Protein 6T9M (pdb70)

Solvent-accessible surface area: 14664 Å² total; per-residue (Å²): 167,131,132,66,73,106,31,43,74,134,20,91,136,24,60,140,48,124,22,25,0,0,1,0,0,68,33,73,8,99,67,14,50,1,108,32,2,52,0,0,0,9,5,31,0,76,17,64,198,93,27,60,32,103,22,50,128,53,138,20,0,74,80,1,27,73,34,54,69,110,41,105,87,3,99,0,0,0,0,0,4,3,56,32,19,78,14,2,1,81,12,0,71,55,91,105,26,28,164,52,4,0,122,13,0,42,104,9,3,108,130,34,70,0,32,0,0,0,0,1,3,7,36,1,36,33,58,76,28,68,8,60,36,62,126,103,0,69,115,15,2,17,85,0,0,52,18,0,28,111,67,16,30,123,143,63,13,0,0,0,2,2,16,0,28,161,43,10,20,100,73,6,0,35,4,79,117,0,4,101,23,2,49,41,0,0,0,12,0,13,15,15,0,20,67,59,97,36,95,73,1,90,42,0,0,2,0,2,60,89,16,138,49,7,16,117,44,82,8,0,32,28,4,0,90,29,0,42,128,30,38,3,49,28,90,46,0,0,0,0,0,0,0,1,0,2,29,2,41,114,63,23,81,23,13,27,61,0,110,147,58,29,38,100,95,106,53,46,85,58,94,54,14,119,79,0,40,3,0,30,0,24,64,133,76,78,18,16,2,2,5,1,18,32,18,0,0,0,12,0,0,2,1,1,12,96,25,26,1,3,0,0,0,0,20,0,4,25,23,1,73,72,20,62,1,0,97,7,0,9,24,0,8,93,60,2,103,48,2,14,116,76,4,35,72,129,97,36,144,57,24,36,7,54,176

Foldseek 3Di:
DVDFPDFDQFDPVDHVLQFFEEFEAEPACVQDDQVLGQEYEYPAFAQDPVRATDDDCVVRLVVVVCVCVVPVRRAYEHEYADQLGERLQVCLPDPVSLLVNLVRQQVVCVVRVHLYYEYEPPFEQDCVSPYDHDQCRAVSVLVSLVSNCVNNDDRGAYEYEDEQAPCCCVRTYQLQSCQVSHQAYEHQLFQCQAAPDDQSLLAAGEFQADDPRHDPCRYLVSSLVSSVVSHHDQQRYAREFEQWKGRHNPDIAGVVRCVVDEDCHPQWYWDADVRSFFIFIDHPRTTDIHHHDLRSLLVVLSVCNNRNHNYYYYDHCVSPSVCRVSNSNSCSNNPSVVSQVVVCVVVNRD/DPVVD

Structure (mmCIF, N/CA/C/O backbone):
data_6T9M
#
_entry.id   6T9M
#
_cell.length_a   45.894
_cell.length_b   54.899
_cell.length_c   80.311
_cell.angle_alpha   90.000
_cell.angle_beta   101.038
_cell.angle_gamma   90.000
#
_symmetry.space_group_name_H-M   'P 1 21 1'
#
loop_
_entity.id
_entity.type
_entity.pdbx_description
1 polymer Peroxiredoxin
2 polymer 'Peptide in active site'
3 non-polymer 'PENTAETHYLENE GLYCOL'
4 non-polymer DI(HYDROXYETHYL)ETHER
5 water water
#
loop_
_atom_site.group_PDB
_atom_site.id
_atom_site.type_symbol
_atom_site.label_atom_id
_atom_site.label_alt_id
_atom_site.label_comp_id
_atom_site.label_asym_id
_atom_site.label_entity_id
_atom_site.label_seq_id
_atom_site.pdbx_PDB_ins_code
_atom_site.Cartn_x
_atom_site.Cartn_y
_atom_site.Cartn_z
_atom_site.occupancy
_atom_site.B_iso_or_equiv
_atom_site.auth_seq_id
_atom_site.auth_comp_id
_atom_site.auth_asym_id
_atom_site.auth_atom_id
_atom_site.pdbx_PDB_model_num
ATOM 1 N N . ILE A 1 37 ? -13.387 16.608 -12.360 1.000 57.831 363 ILE AAA N 1
ATOM 2 C CA . ILE A 1 37 ? -13.270 15.514 -11.268 1.000 56.338 363 ILE AAA CA 1
ATOM 3 C C . ILE A 1 37 ? -14.204 14.329 -11.533 1.000 37.397 363 ILE AAA C 1
ATOM 4 O O . ILE A 1 37 ? -15.396 14.461 -11.170 1.000 41.821 363 ILE AAA O 1
ATOM 20 N N . THR A 1 38 ? -13.684 13.237 -12.089 1.000 35.099 364 THR AAA N 1
ATOM 21 C CA . THR A 1 38 ? -14.489 12.035 -12.459 1.000 39.663 364 THR AAA CA 1
ATOM 22 C C . THR A 1 38 ? -14.447 11.014 -11.319 1.000 42.152 364 THR AAA C 1
ATOM 23 O O . THR A 1 38 ? -15.406 10.237 -11.247 1.000 55.220 364 THR AAA O 1
ATOM 34 N N . ASP A 1 39 ? -13.445 11.069 -10.433 1.000 33.733 365 ASP AAA N 1
ATOM 35 C CA . ASP A 1 39 ? -13.209 10.045 -9.378 1.000 38.431 365 ASP AAA CA 1
ATOM 36 C C . ASP A 1 39 ? -13.207 10.731 -7.998 1.000 27.430 365 ASP AAA C 1
ATOM 37 O O . ASP A 1 39 ? -12.165 10.792 -7.319 1.000 32.317 365 ASP AAA O 1
ATOM 46 N N . PRO A 1 40 ? -14.344 11.273 -7.514 1.000 24.769 366 PRO AAA N 1
ATOM 47 C CA . PRO A 1 40 ? -14.439 11.870 -6.191 1.000 24.716 366 PRO AAA CA 1
ATOM 48 C C . PRO A 1 40 ? -14.071 10.882 -5.081 1.000 21.792 366 PRO AAA C 1
ATOM 49 O O . PRO A 1 40 ? -14.443 9.737 -5.129 1.000 24.048 366 PRO AAA O 1
ATOM 60 N N . TYR A 1 41 ? -13.429 11.410 -4.044 1.000 18.147 367 TYR AAA N 1
ATOM 61 C CA . TYR A 1 41 ? -13.140 10.628 -2.836 1.000 18.234 367 TYR AAA CA 1
ATOM 62 C C . TYR A 1 41 ? -14.345 10.676 -1.904 1.000 17.939 367 TYR AAA C 1
ATOM 63 O O . TYR A 1 41 ? -14.474 11.550 -1.078 1.000 21.455 367 TYR AAA O 1
ATOM 81 N N . ASN A 1 42 ? -15.277 9.752 -2.042 1.000 20.647 368 ASN AAA N 1
ATOM 82 C CA . ASN A 1 42 ? -16.551 9.770 -1.289 1.000 22.553 368 ASN AAA CA 1
ATOM 83 C C . ASN A 1 42 ? -16.296 9.111 0.054 1.000 19.237 368 ASN AAA C 1
ATOM 84 O O . ASN A 1 42 ? -15.981 7.953 0.105 1.000 23.705 368 ASN AAA O 1
ATOM 95 N N . PRO A 1 43 ? -16.532 9.796 1.176 1.000 16.386 369 PRO AAA N 1
ATOM 96 C CA . PRO A 1 43 ? -16.183 9.186 2.424 1.000 15.641 369 PRO AAA CA 1
ATOM 97 C C . PRO A 1 43 ? -17.120 8.069 2.834 1.000 15.762 369 PRO AAA C 1
ATOM 98 O O . PRO A 1 43 ? -18.312 8.144 2.659 1.000 20.860 369 PRO AAA O 1
ATOM 109 N N . ILE A 1 44 ? -16.602 6.991 3.325 1.000 13.599 370 ILE AAA N 1
ATOM 110 C CA . ILE A 1 44 ? -17.387 5.998 4.065 1.000 15.418 370 ILE AAA CA 1
ATOM 111 C C . ILE A 1 44 ? -17.828 6.569 5.381 1.000 14.407 370 ILE AAA C 1
ATOM 112 O O . ILE A 1 44 ? -17.011 7.211 6.083 1.000 13.604 370 ILE AAA O 1
ATOM 128 N N . VAL A 1 45 ? -19.080 6.343 5.758 1.000 13.396 371 VAL AAA N 1
ATOM 129 C CA . VAL A 1 45 ? -19.591 6.707 7.081 1.000 14.312 371 VAL AAA CA 1
ATOM 130 C C . VAL A 1 45 ? -19.857 5.453 7.838 1.000 15.781 371 VAL AAA C 1
ATOM 131 O O . VAL A 1 45 ? -19.421 5.304 8.952 1.000 17.886 371 VAL AAA O 1
ATOM 144 N N . GLU A 1 46 ? -20.657 4.581 7.292 1.000 20.000 372 GLU AAA N 1
ATOM 145 C CA . GLU A 1 46 ? -20.842 3.229 7.912 1.000 19.355 372 GLU AAA CA 1
ATOM 146 C C . GLU A 1 46 ? -20.560 2.229 6.817 1.000 17.847 372 GLU AAA C 1
ATOM 147 O O . GLU A 1 46 ? -21.093 2.341 5.715 1.000 20.781 372 GLU AAA O 1
ATOM 159 N N . ASN A 1 47 ? -19.725 1.269 7.118 1.000 17.099 373 ASN AAA N 1
ATOM 160 C CA . ASN A 1 47 ? -19.380 0.173 6.224 1.000 16.355 373 ASN AAA CA 1
ATOM 161 C C . ASN A 1 47 ? -20.419 -0.918 6.328 1.000 18.629 373 ASN AAA C 1
ATOM 162 O O . ASN A 1 47 ? -20.485 -1.613 7.319 1.000 17.452 373 ASN AAA O 1
ATOM 173 N N . ALA A 1 48 ? -21.170 -1.098 5.249 1.000 21.608 374 ALA AAA N 1
ATOM 174 C CA . ALA A 1 48 ? -22.244 -2.113 5.216 1.000 22.037 374 ALA AAA CA 1
ATOM 175 C C . ALA A 1 48 ? -21.682 -3.534 5.338 1.000 20.223 374 ALA AAA C 1
ATOM 176 O O . ALA A 1 48 ? -22.413 -4.471 5.682 1.000 24.429 374 ALA AAA O 1
ATOM 183 N N . ASN A 1 49 ? -20.378 -3.732 5.124 1.000 19.973 375 ASN AAA N 1
ATOM 184 C CA . ASN A 1 49 ? -19.765 -5.074 5.286 1.000 19.313 375 ASN AAA CA 1
ATOM 185 C C . ASN A 1 49 ? -19.496 -5.413 6.773 1.000 21.382 375 ASN AAA C 1
ATOM 186 O O . ASN A 1 49 ? -19.115 -6.535 7.097 1.000 25.790 375 ASN AAA O 1
ATOM 197 N N . CYS A 1 50 ? -19.489 -4.433 7.651 1.000 17.668 376 CYS AAA N 1
ATOM 198 C CA . CYS A 1 50 ? -19.267 -4.638 9.116 1.000 18.781 376 CYS AAA CA 1
ATOM 199 C C . CYS A 1 50 ? -20.050 -3.556 9.862 1.000 25.011 376 CYS AAA C 1
ATOM 200 O O . CYS A 1 50 ? -19.470 -2.672 10.452 1.000 25.329 376 CYS AAA O 1
ATOM 207 N N . PRO A 1 51 ? -21.398 -3.534 9.713 1.000 29.919 377 PRO AAA N 1
ATOM 208 C CA . PRO A 1 51 ? -22.244 -2.677 10.526 1.000 39.713 377 PRO AAA CA 1
ATOM 209 C C . PRO A 1 51 ? -22.212 -3.334 11.935 1.000 36.925 377 PRO AAA C 1
ATOM 210 O O . PRO A 1 51 ? -21.691 -4.497 12.126 1.000 53.759 377 PRO AAA O 1
ATOM 221 N N . ASP A 1 52 ? -22.439 -2.561 12.934 1.000 42.116 378 ASP AAA N 1
ATOM 222 C CA . ASP A 1 52 ? -22.332 -3.136 14.284 1.000 45.713 378 ASP AAA CA 1
ATOM 223 C C . ASP A 1 52 ? -20.883 -3.123 14.757 1.000 32.601 378 ASP AAA C 1
ATOM 224 O O . ASP A 1 52 ? -20.764 -3.252 15.957 1.000 28.822 378 ASP AAA O 1
ATOM 233 N N . ILE A 1 53 ? -19.812 -2.931 13.952 1.000 24.569 379 ILE AAA N 1
ATOM 234 C CA . ILE A 1 53 ? -18.522 -2.597 14.586 1.000 23.632 379 ILE AAA CA 1
ATOM 235 C C . ILE A 1 53 ? -18.853 -1.159 14.944 1.000 28.161 379 ILE AAA C 1
ATOM 236 O O . ILE A 1 53 ? -19.515 -0.455 14.217 1.000 34.809 379 ILE AAA O 1
ATOM 252 N N . ASN A 1 54 ? -18.391 -0.743 16.018 1.000 29.788 380 ASN AAA N 1
ATOM 253 C CA . ASN A 1 54 ? -18.661 0.711 16.325 1.000 21.429 380 ASN AAA CA 1
ATOM 254 C C . ASN A 1 54 ? -17.268 1.169 16.626 1.000 17.539 380 ASN AAA C 1
ATOM 255 O O . ASN A 1 54 ? -16.898 1.152 17.739 1.000 20.784 380 ASN AAA O 1
ATOM 266 N N . PRO A 1 55 ? -16.425 1.502 15.655 1.000 12.375 381 PRO AAA N 1
ATOM 267 C CA . PRO A 1 55 ? -15.009 1.759 15.942 1.000 10.780 381 PRO AAA CA 1
ATOM 268 C C . PRO A 1 55 ? -14.841 2.861 16.954 1.000 9.762 381 PRO AAA C 1
ATOM 269 O O . PRO A 1 55 ? -15.585 3.816 17.005 1.000 12.375 381 PRO AAA O 1
ATOM 280 N N . ILE A 1 56 ? -13.816 2.716 17.764 1.000 9.022 382 ILE AAA N 1
ATOM 281 C CA . ILE A 1 56 ? -13.542 3.647 18.879 1.000 9.183 382 ILE AAA CA 1
ATOM 282 C C . ILE A 1 56 ? -12.422 4.623 18.577 1.000 8.414 382 ILE AAA C 1
ATOM 283 O O . ILE A 1 56 ? -11.612 4.414 17.661 1.000 9.159 382 ILE AAA O 1
ATOM 299 N N . VAL A 1 57 ? -12.383 5.659 19.374 1.000 8.148 383 VAL AAA N 1
ATOM 300 C CA . VAL A 1 57 ? -11.386 6.718 19.343 1.000 7.701 383 VAL AAA CA 1
ATOM 301 C C . VAL A 1 57 ? -10.696 6.760 20.692 1.000 7.722 383 VAL AAA C 1
ATOM 302 O O . VAL A 1 57 ? -11.426 6.989 21.702 1.000 9.083 383 VAL AAA O 1
ATOM 315 N N . ALA A 1 58 ? -9.392 6.657 20.765 1.000 7.654 384 ALA AAA N 1
ATOM 316 C CA . ALA A 1 58 ? -8.670 6.679 22.047 1.000 7.656 384 ALA AAA CA 1
ATOM 317 C C . ALA A 1 58 ? -7.485 7.615 21.958 1.000 7.788 384 ALA AAA C 1
ATOM 318 O O . ALA A 1 58 ? -6.962 7.894 20.878 1.000 8.243 384 ALA AAA O 1
ATOM 325 N N . GLU A 1 59 ? -7.008 8.039 23.128 1.000 8.722 385 GLU AAA N 1
ATOM 326 C CA . GLU A 1 59 ? -5.689 8.710 23.214 1.000 8.383 385 GLU AAA CA 1
ATOM 327 C C . GLU A 1 59 ? -4.894 8.073 24.317 1.000 7.382 385 GLU AAA C 1
ATOM 328 O O . GLU A 1 59 ? -5.449 7.851 25.419 1.000 8.483 385 GLU AAA O 1
ATOM 340 N N . TYR A 1 60 ? -3.631 7.859 24.096 1.000 7.254 386 TYR AAA N 1
ATOM 341 C CA . TYR A 1 60 ? -2.648 7.711 25.192 1.000 7.432 386 TYR AAA CA 1
ATOM 342 C C . TYR A 1 60 ? -2.410 9.081 25.780 1.000 8.325 386 TYR AAA C 1
ATOM 343 O O . TYR A 1 60 ? -2.257 10.049 25.035 1.000 8.722 386 TYR AAA O 1
ATOM 361 N N . VAL A 1 61 ? -2.314 9.142 27.108 1.000 7.877 387 VAL AAA N 1
ATOM 362 C CA . VAL A 1 61 ? -2.149 10.413 27.836 1.000 8.569 387 VAL AAA CA 1
ATOM 363 C C . VAL A 1 61 ? -0.934 10.253 28.726 1.000 8.543 387 VAL AAA C 1
ATOM 364 O O . VAL A 1 61 ? -1.017 9.609 29.784 1.000 9.254 387 VAL AAA O 1
ATOM 377 N N . LEU A 1 62 ? 0.154 10.873 28.332 1.000 9.522 388 LEU AAA N 1
ATOM 378 C CA . LEU A 1 62 ? 1.438 10.910 29.049 1.000 11.001 388 LEU AAA CA 1
ATOM 379 C C . LEU A 1 62 ? 1.575 12.279 29.717 1.000 12.054 388 LEU AAA C 1
ATOM 380 O O . LEU A 1 62 ? 1.584 13.296 29.015 1.000 15.097 388 LEU AAA O 1
ATOM 396 N N . GLY A 1 63 ? 1.589 12.332 31.020 1.000 11.604 389 GLY AAA N 1
ATOM 397 C CA . GLY A 1 63 ? 1.740 13.593 31.744 1.000 12.265 389 GLY AAA CA 1
ATOM 398 C C . GLY A 1 63 ? 0.429 14.254 32.052 1.000 11.722 389 GLY AAA C 1
ATOM 399 O O . GLY A 1 63 ? -0.662 13.627 32.128 1.000 11.930 389 GLY AAA O 1
ATOM 403 N N . ASN A 1 64 ? 0.471 15.555 32.301 1.000 11.417 390 ASN AAA N 1
ATOM 404 C CA . ASN A 1 64 ? -0.638 16.274 32.892 1.000 10.796 390 ASN AAA CA 1
ATOM 405 C C . ASN A 1 64 ? -1.821 16.262 31.939 1.000 10.296 390 ASN AAA C 1
ATOM 406 O O . ASN A 1 64 ? -1.697 16.748 30.802 1.000 11.833 390 ASN AAA O 1
ATOM 417 N N . PRO A 1 65 ? -2.994 15.724 32.322 1.000 9.506 391 PRO AAA N 1
ATOM 418 C CA . PRO A 1 65 ? -4.103 15.520 31.415 1.000 9.764 391 PRO AAA CA 1
ATOM 419 C C . PRO A 1 65 ? -5.088 16.697 31.321 1.000 10.954 391 PRO AAA C 1
ATOM 420 O O . PRO A 1 65 ? -6.198 16.554 30.838 1.000 11.467 391 PRO AAA O 1
ATOM 431 N N . THR A 1 66 ? -4.644 17.886 31.732 1.000 11.546 392 THR AAA N 1
ATOM 432 C CA . THR A 1 66 ? -5.520 19.086 31.825 1.000 13.857 392 THR AAA CA 1
ATOM 433 C C . THR A 1 66 ? -6.322 19.348 30.544 1.000 13.191 392 THR AAA C 1
ATOM 434 O O . THR A 1 66 ? -7.497 19.729 30.663 1.000 15.794 392 THR AAA O 1
ATOM 445 N N . ASN A 1 67 ? -5.732 19.122 29.387 1.000 11.362 393 ASN AAA N 1
ATOM 446 C CA . ASN A 1 67 ? -6.419 19.492 28.150 1.000 13.044 393 ASN AAA CA 1
ATOM 447 C C . ASN A 1 67 ? -7.198 18.337 27.527 1.000 11.133 393 ASN AAA C 1
ATOM 448 O O . ASN A 1 67 ? -7.785 18.537 26.460 1.000 13.038 393 ASN AAA O 1
ATOM 459 N N . VAL A 1 68 ? -7.227 17.161 28.115 1.000 10.164 394 VAL AAA N 1
ATOM 460 C CA . VAL A 1 68 ? -7.956 16.042 27.487 1.000 9.901 394 VAL AAA CA 1
ATOM 461 C C . VAL A 1 68 ? -9.413 16.398 27.408 1.000 10.538 394 VAL AAA C 1
ATOM 462 O O . VAL A 1 68 ? -10.024 16.843 28.380 1.000 12.738 394 VAL AAA O 1
ATOM 475 N N . ASP A 1 69 ? -10.054 16.119 26.262 1.000 10.933 395 ASP AAA N 1
ATOM 476 C CA . ASP A 1 69 ? -11.495 16.397 26.007 1.000 11.641 395 ASP AAA CA 1
ATOM 477 C C . ASP A 1 69 ? -12.203 15.052 25.889 1.000 10.783 395 ASP AAA C 1
ATOM 478 O O . ASP A 1 69 ? -12.196 14.421 24.817 1.000 11.472 395 ASP AAA O 1
ATOM 487 N N . ALA A 1 70 ? -12.860 14.641 26.942 1.000 11.393 396 ALA AAA N 1
ATOM 488 C CA . ALA A 1 70 ? -13.572 13.362 26.971 1.000 12.030 396 ALA AAA CA 1
ATOM 489 C C . ALA A 1 70 ? -14.650 13.282 25.907 1.000 10.514 396 ALA AAA C 1
ATOM 490 O O . ALA A 1 70 ? -14.995 12.188 25.490 1.000 11.657 396 ALA AAA O 1
ATOM 4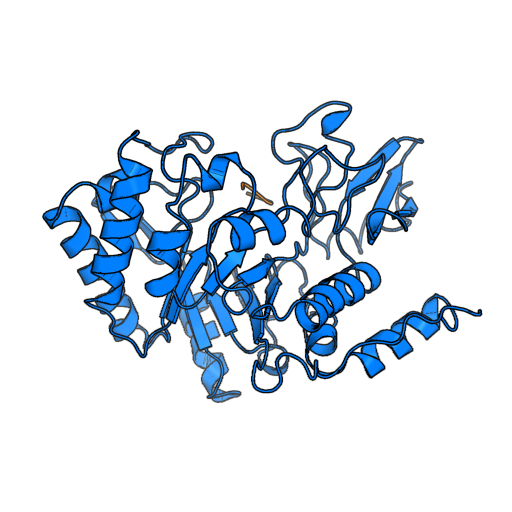97 N N . GLN A 1 71 ? -15.218 14.416 25.503 1.000 10.728 397 GLN AAA N 1
ATOM 498 C CA . GLN A 1 71 ? -16.296 14.379 24.536 1.000 11.557 397 GLN AAA CA 1
ATOM 499 C C . GLN A 1 71 ? -15.818 13.806 23.209 1.000 10.988 397 GLN AAA C 1
ATOM 500 O O . GLN A 1 71 ? -16.645 13.267 22.463 1.000 13.267 397 GLN AAA O 1
ATOM 514 N N . LEU A 1 72 ? -14.547 13.910 22.905 1.000 10.028 398 LEU AAA N 1
ATOM 515 C CA . LEU A 1 72 ? -14.009 13.392 21.651 1.000 9.777 398 LEU AAA CA 1
ATOM 516 C C . LEU A 1 72 ? -13.772 11.910 21.666 1.000 9.304 398 LEU AAA C 1
ATOM 517 O O . LEU A 1 72 ? -13.538 11.314 20.581 1.000 11.091 398 LEU AAA O 1
ATOM 533 N N . LEU A 1 73 ? -13.712 11.274 22.822 1.000 9.525 399 LEU AAA N 1
ATOM 534 C CA . LEU A 1 73 ? -13.036 9.985 23.012 1.000 8.848 399 LEU AAA CA 1
ATOM 535 C C . LEU A 1 73 ? -13.970 8.908 23.542 1.000 8.819 399 LEU AAA C 1
ATOM 536 O O . LEU A 1 73 ? -14.862 9.179 24.371 1.000 10.314 399 LEU AAA O 1
ATOM 552 N N . ASP A 1 74 ? -13.676 7.672 23.207 1.000 8.246 400 ASP AAA N 1
ATOM 553 C CA . ASP A 1 74 ? -14.251 6.502 23.848 1.000 8.701 400 ASP AAA CA 1
ATOM 554 C C . ASP A 1 74 ? -13.403 5.945 24.954 1.000 8.633 400 ASP AAA C 1
ATOM 555 O O . ASP A 1 74 ? -13.900 5.250 25.859 1.000 9.520 400 ASP AAA O 1
ATOM 564 N N . ALA A 1 75 ? -12.086 6.166 24.901 1.000 8.669 401 ALA AAA N 1
ATOM 565 C CA . ALA A 1 75 ? -11.132 5.639 25.878 1.000 8.088 401 ALA AAA CA 1
ATOM 566 C C . ALA A 1 75 ? -9.984 6.561 26.033 1.000 8.262 401 ALA AAA C 1
ATOM 567 O O . ALA A 1 75 ? -9.537 7.207 25.063 1.000 8.959 401 ALA AAA O 1
ATOM 574 N N . VAL A 1 76 ? -9.439 6.594 27.236 1.000 8.262 402 VAL AAA N 1
ATOM 575 C CA . VAL A 1 76 ? -8.157 7.268 27.528 1.000 8.175 402 VAL AAA CA 1
ATOM 576 C C . VAL A 1 76 ? -7.260 6.237 28.158 1.000 7.675 402 VAL AAA C 1
ATOM 577 O O . VAL A 1 76 ? -7.717 5.431 28.998 1.000 8.717 402 VAL AAA O 1
ATOM 590 N N . ILE A 1 77 ? -5.993 6.254 27.773 1.000 7.719 403 ILE AAA N 1
ATOM 591 C CA . ILE A 1 77 ? -4.997 5.296 28.258 1.000 7.398 403 ILE AAA CA 1
ATOM 592 C C . ILE A 1 77 ? -3.916 6.052 28.973 1.000 7.683 403 ILE AAA C 1
ATOM 593 O O . ILE A 1 77 ? -3.099 6.746 28.359 1.000 8.833 403 ILE AAA O 1
ATOM 609 N N . PHE A 1 78 ? -3.890 5.975 30.309 1.000 8.522 404 PHE AAA N 1
ATOM 610 C CA . PHE A 1 78 ? -2.871 6.605 31.113 1.000 7.885 404 PHE AAA CA 1
ATOM 611 C C . PHE A 1 78 ? -1.539 5.937 30.833 1.000 8.135 404 PHE AAA C 1
ATOM 612 O O . PHE A 1 78 ? -1.408 4.713 30.952 1.000 9.722 404 PHE AAA O 1
ATOM 629 N N . ALA A 1 79 ? -0.517 6.711 30.557 1.000 8.701 405 ALA AAA N 1
ATOM 630 C CA . ALA A 1 79 ? 0.842 6.256 30.276 1.000 9.701 405 ALA AAA CA 1
ATOM 631 C C . ALA A 1 79 ? 1.761 6.885 31.282 1.000 10.488 405 ALA AAA C 1
ATOM 632 O O . ALA A 1 79 ? 1.847 8.131 31.285 1.000 11.336 405 ALA AAA O 1
ATOM 639 N N . PHE A 1 80 ? 2.456 6.114 32.119 1.000 11.288 406 PHE AAA N 1
ATOM 640 C CA . PHE A 1 80 ? 2.537 4.684 32.279 1.000 10.828 406 PHE AAA CA 1
ATOM 641 C C . PHE A 1 80 ? 2.649 4.289 33.721 1.000 11.433 406 PHE AAA C 1
ATOM 642 O O . PHE A 1 80 ? 3.316 5.006 34.494 1.000 14.181 406 PHE AAA O 1
ATOM 659 N N . ALA A 1 81 ? 2.083 3.177 34.090 1.000 10.472 407 ALA AAA N 1
ATOM 660 C CA . ALA A 1 81 ? 2.565 2.431 35.262 1.000 10.238 407 ALA AAA CA 1
ATOM 661 C C . ALA A 1 81 ? 3.850 1.756 34.912 1.000 10.557 407 ALA AAA C 1
ATOM 662 O O . ALA A 1 81 ? 4.039 1.239 33.804 1.000 11.851 407 ALA AAA O 1
ATOM 669 N N . GLU A 1 82 ? 4.795 1.761 35.864 1.000 11.312 408 GLU AAA N 1
ATOM 670 C CA . GLU A 1 82 ? 6.116 1.147 35.712 1.000 11.883 408 GLU AAA CA 1
ATOM 671 C C . GLU A 1 82 ? 6.179 -0.112 36.546 1.000 11.925 408 GLU AAA C 1
ATOM 672 O O . GLU A 1 82 ? 5.416 -0.282 37.484 1.000 12.070 408 GLU AAA O 1
ATOM 684 N N . ILE A 1 83 ? 7.182 -0.923 36.255 1.000 12.054 409 ILE AAA N 1
ATOM 685 C CA . ILE A 1 83 ? 7.530 -2.098 37.091 1.000 12.520 409 ILE AAA CA 1
ATOM 686 C C . ILE A 1 83 ? 8.833 -1.737 37.774 1.000 13.378 409 ILE AAA C 1
ATOM 687 O O . ILE A 1 83 ? 9.829 -1.503 37.095 1.000 14.468 409 ILE AAA O 1
ATOM 703 N N . ASP A 1 84 ? 8.817 -1.651 39.084 1.000 14.412 410 ASP AAA N 1
ATOM 704 C CA . ASP A 1 84 ? 10.018 -1.240 39.849 1.000 17.176 410 ASP AAA CA 1
ATOM 705 C C . ASP A 1 84 ? 11.003 -2.394 39.929 1.000 19.026 410 ASP AAA C 1
ATOM 706 O O . ASP A 1 84 ? 10.766 -3.487 39.447 1.000 17.239 410 ASP AAA O 1
ATOM 715 N N . GLN A 1 85 ? 12.165 -2.136 40.550 1.000 21.863 411 GLN AAA N 1
ATOM 716 C CA . GLN A 1 85 ? 13.305 -3.080 40.551 1.000 23.471 411 GLN AAA CA 1
ATOM 717 C C . GLN A 1 85 ? 12.955 -4.347 41.339 1.000 21.971 411 GLN AAA C 1
ATOM 718 O O . GLN A 1 85 ? 13.647 -5.335 41.179 1.000 28.427 411 GLN AAA O 1
ATOM 732 N N . SER A 1 86 ? 11.929 -4.330 42.184 1.000 21.305 412 SER AAA N 1
ATOM 733 C CA . SER A 1 86 ? 11.420 -5.479 42.973 1.000 24.334 412 SER AAA CA 1
ATOM 734 C C . SER A 1 86 ? 10.249 -6.161 42.274 1.000 20.903 412 SER AAA C 1
ATOM 735 O O . SER A 1 86 ? 9.680 -7.065 42.803 1.000 23.555 412 SER AAA O 1
ATOM 743 N N . GLY A 1 87 ? 9.877 -5.737 41.067 1.000 18.729 413 GLY AAA N 1
ATOM 744 C CA . GLY A 1 87 ? 8.776 -6.387 40.326 1.000 18.005 413 GLY AAA CA 1
ATOM 745 C C . GLY A 1 87 ? 7.406 -5.808 40.646 1.000 14.981 413 GLY AAA C 1
ATOM 746 O O . GLY A 1 87 ? 6.417 -6.370 40.262 1.000 15.841 413 GLY AAA O 1
ATOM 750 N N . ASN A 1 88 ? 7.355 -4.720 41.384 1.000 16.273 414 ASN AAA N 1
ATOM 751 C CA . ASN A 1 88 ? 6.091 -4.131 41.821 1.000 14.715 414 ASN AAA CA 1
ATOM 752 C C . ASN A 1 88 ? 5.639 -2.970 40.899 1.000 13.331 414 ASN AAA C 1
ATOM 753 O O . ASN A 1 88 ? 6.465 -2.082 40.580 1.000 15.615 414 ASN AAA O 1
ATOM 764 N N . LEU A 1 89 ? 4.346 -2.854 40.672 1.000 13.867 415 LEU AAA N 1
ATOM 765 C CA . LEU A 1 89 ? 3.840 -1.729 39.854 1.000 12.825 415 LEU AAA CA 1
ATOM 766 C C . LEU A 1 89 ? 3.990 -0.430 40.628 1.000 14.623 415 LEU AAA C 1
ATOM 767 O O . LEU A 1 89 ? 3.849 -0.366 41.878 1.000 17.921 415 LEU AAA O 1
ATOM 783 N N . PHE A 1 90 ? 4.207 0.652 39.915 1.000 12.938 416 PHE AAA N 1
ATOM 784 C CA . PHE A 1 90 ? 4.422 1.997 40.437 1.000 14.833 416 PHE AAA CA 1
ATOM 785 C C . PHE A 1 90 ? 3.739 2.971 39.489 1.000 12.941 416 PHE AAA C 1
ATOM 786 O O . PHE A 1 90 ? 3.997 2.900 38.295 1.000 13.899 416 PHE AAA O 1
ATOM 803 N N . ILE A 1 91 ? 2.999 3.898 40.042 1.000 13.181 417 ILE AAA N 1
ATOM 804 C CA . ILE A 1 91 ? 2.355 4.991 39.301 1.000 13.488 417 ILE AAA CA 1
ATOM 805 C C . ILE A 1 91 ? 3.010 6.292 39.683 1.000 14.733 417 ILE AAA C 1
ATOM 806 O O . ILE A 1 91 ? 2.753 6.801 40.765 1.000 15.176 417 ILE AAA O 1
ATOM 822 N N . PRO A 1 92 ? 3.775 6.934 38.781 1.000 17.270 418 PRO AAA N 1
ATOM 823 C CA . PRO A 1 92 ? 4.486 8.181 39.189 1.000 19.529 418 PRO AAA CA 1
ATOM 824 C C . PRO A 1 92 ? 3.796 9.392 39.939 1.000 21.329 418 PRO AAA C 1
ATOM 825 O O . PRO A 1 92 ? 4.128 10.028 41.036 1.000 28.098 418 PRO AAA O 1
ATOM 836 N N . TYR A 1 93 ? 2.824 9.806 39.211 1.000 16.463 419 TYR AAA N 1
ATOM 837 C CA . TYR A 1 93 ? 1.909 10.985 39.447 1.000 14.281 419 TYR AAA CA 1
ATOM 838 C C . TYR A 1 93 ? 0.465 10.469 39.478 1.000 13.323 419 TYR AAA C 1
ATOM 839 O O . TYR A 1 93 ? -0.337 10.705 38.540 1.000 13.944 419 TYR AAA O 1
ATOM 857 N N . PRO A 1 94 ? 0.047 9.796 40.548 1.000 11.886 420 PRO AAA N 1
ATOM 858 C CA . PRO A 1 94 ? -1.292 9.239 40.604 1.000 11.954 420 P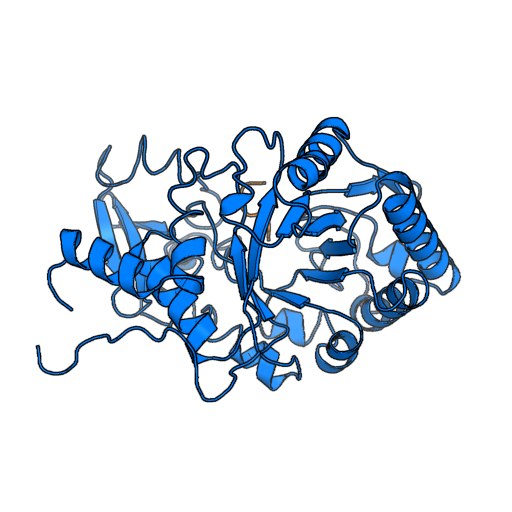RO AAA CA 1
ATOM 859 C C . PRO A 1 94 ? -2.416 10.256 40.417 1.000 10.514 420 PRO AAA C 1
ATOM 860 O O . PRO A 1 94 ? -3.484 9.905 39.976 1.000 10.420 420 PRO AAA O 1
ATOM 871 N N . ARG A 1 95 ? -2.192 11.537 40.811 1.000 10.014 421 ARG AAA N 1
ATOM 872 C CA . ARG A 1 95 ? -3.274 12.510 40.638 1.000 9.754 421 ARG AAA CA 1
ATOM 873 C C . ARG A 1 95 ? -3.661 12.628 39.162 1.000 8.593 421 ARG AAA C 1
ATOM 874 O O . ARG A 1 95 ? -4.806 12.935 38.852 1.000 9.385 421 ARG AAA O 1
ATOM 895 N N . PHE A 1 96 ? -2.700 12.412 38.233 1.000 9.133 422 PHE AAA N 1
ATOM 896 C CA . PHE A 1 96 ? -3.029 12.502 36.802 1.000 9.409 422 PHE AAA CA 1
ATOM 897 C C . PHE A 1 96 ? -3.969 11.346 36.384 1.000 8.335 422 PHE AAA C 1
ATOM 898 O O . PHE A 1 96 ? -4.901 11.560 35.625 1.000 9.341 422 PHE AAA O 1
ATOM 915 N N . LEU A 1 97 ? -3.715 10.154 36.931 1.000 8.725 423 LEU AAA N 1
ATOM 916 C CA . LEU A 1 97 ? -4.636 9.022 36.706 1.000 8.277 423 LEU AAA CA 1
ATOM 917 C C . LEU A 1 97 ? -6.003 9.348 37.286 1.000 8.659 423 LEU AAA C 1
ATOM 918 O O . LEU A 1 97 ? -7.027 9.142 36.672 1.000 8.498 423 LEU AAA O 1
ATOM 934 N N . ASN A 1 98 ? -6.020 9.878 38.529 1.000 8.919 424 ASN AAA N 1
ATOM 935 C CA . ASN A 1 98 ? -7.283 10.228 39.163 1.000 8.754 424 ASN AAA CA 1
ATOM 936 C C . ASN A 1 98 ? -8.040 11.289 38.353 1.000 7.911 424 ASN AAA C 1
ATOM 937 O O . ASN A 1 98 ? -9.264 11.259 38.264 1.000 8.314 424 ASN AAA O 1
ATOM 948 N N . GLN A 1 99 ? -7.305 12.263 37.791 1.000 8.440 425 GLN AAA N 1
ATOM 949 C CA . GLN A 1 99 ? -7.942 13.251 36.934 1.000 8.630 425 GLN AAA CA 1
ATOM 950 C C . GLN A 1 99 ? -8.580 12.638 35.688 1.000 8.296 425 GLN AAA C 1
ATOM 951 O O . GLN A 1 99 ? -9.658 13.026 35.295 1.000 9.967 425 GLN AAA O 1
ATOM 965 N N . LEU A 1 100 ? -7.901 11.661 35.074 1.000 8.446 426 LEU AAA N 1
ATOM 966 C CA . LEU A 1 100 ? -8.535 10.962 33.941 1.000 8.490 426 LEU AAA CA 1
ATOM 967 C C . LEU A 1 100 ? -9.769 10.199 34.354 1.000 8.669 426 LEU AAA C 1
ATOM 968 O O . LEU A 1 100 ? -10.785 10.250 33.675 1.000 8.951 426 LEU AAA O 1
ATOM 984 N N . LEU A 1 101 ? -9.721 9.521 35.513 1.000 8.614 427 LEU AAA N 1
ATOM 985 C CA . LEU A 1 101 ? -10.891 8.813 36.025 1.000 8.433 427 LEU AAA CA 1
ATOM 986 C C . LEU A 1 101 ? -12.060 9.760 36.215 1.000 8.517 427 LEU AAA C 1
ATOM 987 O O . LEU A 1 101 ? -13.215 9.410 35.955 1.000 8.933 427 LEU AAA O 1
ATOM 1003 N N . ALA A 1 102 ? -11.756 10.974 36.722 1.000 8.588 428 ALA AAA N 1
ATOM 1004 C CA . ALA A 1 102 ? -12.838 11.915 36.991 1.000 8.459 428 ALA AAA CA 1
ATOM 1005 C C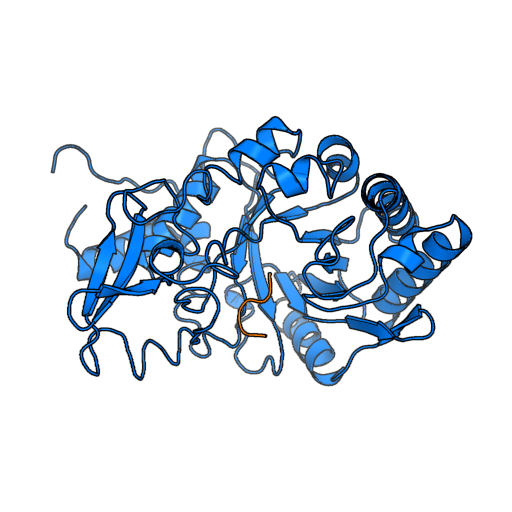 . ALA A 1 102 ? -13.538 12.434 35.740 1.000 8.698 428 ALA AAA C 1
ATOM 1006 O O . ALA A 1 102 ? -14.637 12.959 35.809 1.000 9.120 428 ALA AAA O 1
ATOM 1013 N N . LEU A 1 103 ? -12.906 12.207 34.561 1.000 8.356 429 LEU AAA N 1
ATOM 1014 C CA . LEU A 1 103 ? -13.626 12.492 33.306 1.000 8.791 429 LEU AAA CA 1
ATOM 1015 C C . LEU A 1 103 ? -14.866 11.609 33.151 1.000 8.917 429 LEU AAA C 1
ATOM 1016 O O . LEU A 1 103 ? -15.801 12.016 32.422 1.000 10.485 429 LEU AAA O 1
ATOM 1032 N N . LYS A 1 104 ? -14.931 10.498 33.861 1.000 8.888 430 LYS AAA N 1
ATOM 1033 C CA . LYS A 1 104 ? -16.152 9.670 33.852 1.000 9.964 430 LYS AAA CA 1
ATOM 1034 C C . LYS A 1 104 ? -17.313 10.363 34.536 1.000 10.904 430 LYS AAA C 1
ATOM 1035 O O . LYS A 1 104 ? -18.424 9.925 34.405 1.000 13.457 430 LYS AAA O 1
ATOM 1054 N N . GLY A 1 105 ? -17.078 11.437 35.265 1.000 10.462 431 GLY AAA N 1
ATOM 1055 C CA . GLY A 1 105 ? -18.167 12.254 35.812 1.000 11.791 431 GLY AAA CA 1
ATOM 1056 C C . GLY A 1 105 ? -18.947 12.955 34.738 1.000 13.173 431 GLY AAA C 1
ATOM 1057 O O . GLY A 1 105 ? -20.138 13.123 34.882 1.000 17.070 431 GLY AAA O 1
ATOM 1061 N N . GLU A 1 106 ? -18.276 13.458 33.734 1.000 14.075 432 GLU AAA N 1
ATOM 1062 C CA . GLU A 1 106 ? -18.891 14.117 32.551 1.000 15.594 432 GLU AAA CA 1
ATOM 1063 C C . GLU A 1 106 ? -19.386 13.086 31.555 1.000 14.473 432 GLU AAA C 1
ATOM 1064 O O . GLU A 1 106 ? -20.430 13.278 30.977 1.000 19.089 432 GLU AAA O 1
ATOM 1076 N N . LYS A 1 107 ? -18.675 11.982 31.407 1.000 12.241 433 LYS AAA N 1
ATOM 1077 C CA . LYS A 1 107 ? -18.961 10.972 30.369 1.000 11.662 433 LYS AAA CA 1
ATOM 1078 C C . LYS A 1 107 ? -18.800 9.602 31.001 1.000 11.217 433 LYS AAA C 1
ATOM 1079 O O . LYS A 1 107 ? -17.727 8.983 30.906 1.000 10.393 433 LYS AAA O 1
ATOM 1098 N N . PRO A 1 108 ? -19.870 9.074 31.623 1.000 11.446 434 PRO AAA N 1
ATOM 1099 C CA . PRO A 1 108 ? -19.742 7.808 32.358 1.000 12.012 434 PRO AAA CA 1
ATOM 1100 C C . PRO A 1 108 ? -19.376 6.593 31.488 1.000 11.601 434 PRO AAA C 1
ATOM 1101 O O . PRO A 1 108 ? -18.843 5.671 32.027 1.000 13.612 434 PRO AAA O 1
ATOM 1112 N N . SER A 1 109 ? -19.627 6.701 30.203 1.000 11.633 435 SER AAA N 1
ATOM 1113 C CA . SER A 1 109 ? -19.285 5.620 29.264 1.000 11.496 435 SER AAA CA 1
ATOM 1114 C C . SER A 1 109 ? -17.804 5.582 28.922 1.000 10.988 435 SER AAA C 1
ATOM 1115 O O . SER A 1 109 ? -17.365 4.624 28.292 1.000 11.438 435 SER AAA O 1
ATOM 1123 N N . LEU A 1 110 ? -17.039 6.644 29.260 1.000 9.822 436 LEU AAA N 1
ATOM 1124 C CA . LEU A 1 110 ? -15.613 6.677 28.907 1.000 8.775 436 LEU AAA CA 1
ATOM 1125 C C . LEU A 1 110 ? -14.890 5.532 29.580 1.000 9.059 436 LEU AAA C 1
ATOM 1126 O O . LEU A 1 110 ? -15.089 5.312 30.782 1.000 10.688 436 LEU AAA O 1
ATOM 1142 N N . LYS A 1 111 ? -14.040 4.841 28.864 1.000 8.535 437 LYS AAA N 1
ATOM 1143 C CA . LYS A 1 111 ? -13.193 3.818 29.437 1.000 8.917 437 LYS AAA CA 1
ATOM 1144 C C . LYS A 1 111 ? -11.851 4.381 29.836 1.000 8.609 437 LYS AAA C 1
ATOM 1145 O O . LYS A 1 111 ? -11.199 5.069 29.015 1.000 10.301 437 LYS AAA O 1
ATOM 1164 N N . VAL A 1 112 ? -11.388 4.135 31.055 1.000 7.840 438 VAL AAA N 1
ATOM 1165 C CA . VAL A 1 112 ? -10.098 4.603 31.549 1.000 7.801 438 VAL AAA CA 1
ATOM 1166 C C . VAL A 1 112 ? -9.217 3.413 31.787 1.000 7.506 438 VAL AAA C 1
ATOM 1167 O O . VAL A 1 112 ? -9.530 2.553 32.632 1.000 8.451 438 VAL AAA O 1
ATOM 1180 N N . ILE A 1 113 ? -8.145 3.345 31.049 1.000 7.430 439 ILE AAA N 1
ATOM 1181 C CA . ILE A 1 113 ? -7.190 2.237 31.002 1.000 7.509 439 ILE AAA CA 1
ATOM 1182 C C . ILE A 1 113 ? -5.841 2.675 31.499 1.000 7.454 439 ILE AAA C 1
ATOM 1183 O O . ILE A 1 113 ? -5.473 3.848 31.268 1.000 8.583 439 ILE AAA O 1
ATOM 1199 N N . VAL A 1 114 ? -5.093 1.820 32.202 1.000 8.040 440 VAL AAA N 1
ATOM 1200 C CA . VAL A 1 114 ? -3.691 2.103 32.531 1.000 7.733 440 VAL AAA CA 1
ATOM 1201 C C . VAL A 1 114 ? -2.794 1.265 31.646 1.000 7.654 440 VAL AAA C 1
ATOM 1202 O O . VAL A 1 114 ? -2.947 0.039 31.603 1.000 8.212 440 VAL AAA O 1
ATOM 1215 N N . ALA A 1 115 ? -1.859 1.908 30.955 1.000 7.767 441 ALA AAA N 1
ATOM 1216 C CA . ALA A 1 115 ? -0.781 1.228 30.251 1.000 7.417 441 ALA AAA CA 1
ATOM 1217 C C . ALA A 1 115 ? 0.371 0.963 31.193 1.000 7.969 441 ALA AAA C 1
ATOM 1218 O O . ALA A 1 115 ? 0.821 1.879 31.890 1.000 9.383 441 ALA AAA O 1
ATOM 1225 N N . ILE A 1 116 ? 0.878 -0.241 31.136 1.000 8.140 442 ILE AAA N 1
ATOM 1226 C CA . ILE A 1 116 ? 2.054 -0.694 31.892 1.000 8.272 442 ILE AAA CA 1
ATOM 1227 C C . ILE A 1 116 ? 3.212 -0.851 30.922 1.000 8.901 442 ILE AAA C 1
ATOM 1228 O O . ILE A 1 116 ? 3.081 -1.576 29.938 1.000 9.654 442 ILE AAA O 1
ATOM 1244 N N . GLY A 1 117 ? 4.310 -0.146 31.173 1.000 10.420 443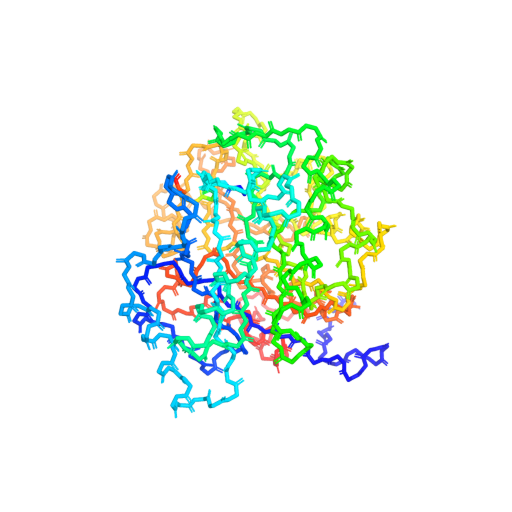 GLY AAA N 1
ATOM 1245 C CA . GLY A 1 117 ? 5.504 -0.329 30.371 1.000 11.420 443 GLY AAA CA 1
ATOM 1246 C C . GLY A 1 117 ? 5.932 0.956 29.685 1.000 11.180 443 GLY AAA C 1
ATOM 1247 O O . GLY A 1 117 ? 6.121 1.960 30.368 1.000 12.236 443 GLY AAA O 1
ATOM 1251 N N . GLY A 1 118 ? 6.116 0.861 28.378 1.000 11.201 444 GLY AAA N 1
ATOM 1252 C CA . GLY A 1 118 ? 6.629 1.954 27.570 1.000 12.180 444 GLY AAA CA 1
ATOM 1253 C C . GLY A 1 118 ? 8.058 1.665 27.086 1.000 11.749 444 GLY AAA C 1
ATOM 1254 O O . GLY A 1 118 ? 8.715 0.749 27.584 1.000 11.838 444 GLY AAA O 1
ATOM 1258 N N . TRP A 1 119 ? 8.547 2.459 26.189 1.000 11.854 445 TRP AAA N 1
ATOM 1259 C CA . TRP A 1 119 ? 9.914 2.332 25.702 1.000 12.265 445 TRP AAA CA 1
ATOM 1260 C C . TRP A 1 119 ? 10.886 2.496 26.870 1.000 12.517 445 TRP AAA C 1
ATOM 1261 O O . TRP A 1 119 ? 10.799 3.485 27.603 1.000 14.418 445 TRP AAA O 1
ATOM 1282 N N . GLY A 1 120 ? 11.770 1.525 26.981 1.000 12.230 446 GLY AAA N 1
ATOM 1283 C CA . GLY A 1 120 ? 12.802 1.533 28.044 1.000 12.830 446 GLY AAA CA 1
ATOM 1284 C C . GLY A 1 120 ? 12.368 0.920 29.348 1.000 13.299 446 GLY AAA C 1
ATOM 1285 O O . GLY A 1 120 ? 13.136 0.843 30.284 1.000 15.220 446 GLY AAA O 1
ATOM 1289 N N . ALA A 1 121 ? 11.092 0.543 29.486 1.000 11.607 447 ALA AAA N 1
ATOM 1290 C CA . ALA A 1 121 ? 10.541 0.086 30.779 1.000 11.559 447 ALA AAA CA 1
ATOM 1291 C C . ALA A 1 121 ? 10.954 -1.373 30.962 1.000 11.678 447 ALA AAA C 1
ATOM 1292 O O . ALA A 1 121 ? 10.567 -2.277 30.176 1.000 11.822 447 ALA AAA O 1
ATOM 1299 N N . GLU A 1 122 ? 11.718 -1.606 32.036 1.000 12.199 448 GLU AAA N 1
ATOM 1300 C CA . GLU A 1 122 ? 12.199 -2.913 32.442 1.000 12.841 448 GLU AAA CA 1
ATOM 1301 C C . GLU A 1 122 ? 11.160 -3.671 33.243 1.000 12.073 448 GLU AAA C 1
ATOM 1302 O O . GLU A 1 122 ? 10.269 -3.101 33.854 1.000 16.002 448 GLU AAA O 1
ATOM 1314 N N . GLY A 1 123 ? 11.279 -4.962 33.246 1.000 12.357 449 GLY AAA N 1
ATOM 1315 C CA . GLY A 1 123 ? 10.567 -5.834 34.170 1.000 12.870 449 GLY AAA CA 1
ATOM 1316 C C . GLY A 1 123 ? 9.768 -6.915 33.504 1.000 11.154 449 GLY AAA C 1
ATOM 1317 O O . GLY A 1 123 ? 9.361 -7.901 34.162 1.000 11.820 449 GLY AAA O 1
ATOM 1321 N N . PHE A 1 124 ? 9.455 -6.812 32.206 1.000 10.372 450 PHE AAA N 1
ATOM 1322 C CA . PHE A 1 124 ? 8.547 -7.779 31.605 1.000 9.614 450 PHE AAA CA 1
ATOM 1323 C C . PHE A 1 124 ? 9.152 -9.140 31.347 1.000 10.228 450 PHE AAA C 1
ATOM 1324 O O . PHE A 1 124 ? 8.468 -10.145 31.508 1.000 10.593 450 PHE AAA O 1
ATOM 1341 N N . SER A 1 125 ? 10.399 -9.206 30.881 1.000 11.130 451 SER AAA N 1
ATOM 1342 C CA . SER A 1 125 ? 10.984 -10.564 30.640 1.000 11.304 451 SER AAA CA 1
ATOM 1343 C C . SER A 1 125 ? 10.955 -11.400 31.940 1.000 11.072 451 SER AAA C 1
ATOM 1344 O O . SER A 1 125 ? 10.580 -12.593 31.888 1.000 12.041 451 SER AAA O 1
ATOM 1352 N N . ASP A 1 126 ? 11.334 -10.773 33.024 1.000 11.696 452 ASP AAA N 1
ATOM 1353 C CA . ASP A 1 126 ? 11.278 -11.449 34.348 1.000 12.520 452 ASP AAA CA 1
ATOM 1354 C C . ASP A 1 126 ? 9.827 -11.740 34.739 1.000 12.067 452 ASP AAA C 1
ATOM 1355 O O . ASP A 1 126 ? 9.508 -12.842 35.225 1.000 12.636 452 ASP AAA O 1
ATOM 1364 N N . ALA A 1 127 ? 8.902 -10.808 34.533 1.000 11.025 453 ALA AAA N 1
ATOM 1365 C CA . ALA A 1 127 ? 7.491 -11.020 34.934 1.000 10.730 453 ALA AAA CA 1
ATOM 1366 C C . ALA A 1 127 ? 6.910 -12.207 34.188 1.000 10.770 453 ALA AAA C 1
ATOM 1367 O O . ALA A 1 127 ? 6.113 -12.967 34.768 1.000 11.436 453 ALA AAA O 1
ATOM 1374 N N . ALA A 1 128 ? 7.274 -12.393 32.915 1.000 10.017 454 ALA AAA N 1
ATOM 1375 C CA . ALA A 1 128 ? 6.687 -13.426 32.105 1.000 9.985 454 ALA AAA CA 1
ATOM 1376 C C . ALA A 1 128 ? 7.314 -14.829 32.336 1.000 10.817 454 ALA AAA C 1
ATOM 1377 O O . ALA A 1 128 ? 6.815 -15.777 31.731 1.000 11.191 454 ALA AAA O 1
ATOM 1384 N N . LEU A 1 129 ? 8.405 -14.891 33.105 1.000 11.159 455 LEU AAA N 1
ATOM 1385 C CA . LEU A 1 129 ? 9.322 -16.056 33.064 1.000 12.536 455 LEU AAA CA 1
ATOM 1386 C C . LEU A 1 129 ? 8.730 -17.344 33.571 1.000 12.846 455 LEU AAA C 1
ATOM 1387 O O . LEU A 1 129 ? 9.001 -18.425 32.979 1.000 15.078 455 LEU AAA O 1
ATOM 1403 N N . THR A 1 130 ? 8.030 -17.318 34.695 1.000 12.517 456 THR AAA N 1
ATOM 1404 C CA . THR A 1 130 ? 7.633 -18.555 35.389 1.000 12.399 456 THR AAA CA 1
ATOM 1405 C C . THR A 1 130 ? 6.159 -18.506 35.778 1.000 11.551 456 THR AAA C 1
ATOM 1406 O O . THR A 1 130 ? 5.563 -17.428 35.840 1.000 11.562 456 THR AAA O 1
ATOM 1417 N N . PRO A 1 131 ? 5.532 -19.625 36.158 1.000 12.159 457 PRO AAA N 1
ATOM 1418 C CA . PRO A 1 131 ? 4.180 -19.573 36.680 1.000 12.312 457 PRO AAA CA 1
ATOM 1419 C C . PRO A 1 131 ? 4.073 -18.629 37.880 1.000 11.570 457 PRO AAA C 1
ATOM 1420 O O . PRO A 1 131 ? 3.097 -17.895 37.980 1.000 11.554 457 PRO AAA O 1
ATOM 1431 N N . THR A 1 132 ? 5.055 -18.622 38.759 1.000 11.075 458 THR AAA N 1
ATOM 1432 C CA . THR A 1 132 ? 5.076 -17.728 39.933 1.000 11.512 458 THR AAA CA 1
ATOM 1433 C C . THR A 1 132 ? 5.123 -16.266 39.516 1.000 11.125 458 THR AAA C 1
ATOM 1434 O O . THR A 1 132 ? 4.367 -15.464 40.042 1.000 10.651 458 THR AAA O 1
ATOM 1445 N N . SER A 1 133 ? 6.067 -15.927 38.646 1.000 10.056 459 SER AAA N 1
ATOM 1446 C CA . SER A 1 133 ? 6.195 -14.520 38.274 1.000 9.609 459 SER AAA CA 1
ATOM 1447 C C . SER A 1 133 ? 4.967 -14.041 37.527 1.000 9.083 459 SER AAA C 1
ATOM 1448 O O . SER A 1 133 ? 4.567 -12.866 37.719 1.000 9.764 459 SER AAA O 1
ATOM 1456 N N . ARG A 1 134 ? 4.356 -14.886 36.738 1.000 8.846 460 ARG AAA N 1
ATOM 1457 C CA . ARG A 1 134 ? 3.169 -14.511 35.984 1.000 9.343 460 ARG AAA CA 1
ATOM 1458 C C . ARG A 1 134 ? 1.995 -14.310 36.917 1.000 8.880 460 ARG AAA C 1
ATOM 1459 O O . ARG A 1 134 ? 1.243 -13.350 36.790 1.000 9.643 460 ARG AAA O 1
ATOM 1480 N N . TYR A 1 135 ? 1.808 -15.233 37.883 1.000 9.246 461 TYR AAA N 1
ATOM 1481 C CA . TYR A 1 135 ? 0.795 -15.023 38.936 1.000 9.046 461 TYR AAA CA 1
ATOM 1482 C C . TYR A 1 135 ? 1.031 -13.676 39.615 1.000 8.769 461 TYR AAA C 1
ATOM 1483 O O . TYR A 1 135 ? 0.089 -12.933 39.870 1.000 9.635 461 TYR AAA O 1
ATOM 1501 N N . ASN A 1 136 ? 2.275 -13.381 39.976 1.000 9.027 462 ASN AAA N 1
ATOM 1502 C CA . ASN A 1 136 ? 2.556 -12.178 40.733 1.000 9.496 462 ASN AAA CA 1
ATOM 1503 C C . ASN A 1 136 ? 2.210 -10.927 39.956 1.000 9.667 462 ASN AAA C 1
ATOM 1504 O O . ASN A 1 136 ? 1.684 -9.958 40.508 1.000 10.983 462 ASN AAA O 1
ATOM 1515 N N . PHE A 1 137 ? 2.530 -10.926 38.660 1.000 9.417 463 PHE AAA N 1
ATOM 1516 C CA . PHE A 1 137 ? 2.199 -9.768 37.818 1.000 8.833 463 PHE AAA CA 1
ATOM 1517 C C . PHE A 1 137 ? 0.679 -9.651 37.698 1.000 8.993 463 PHE AAA C 1
ATOM 1518 O O . PHE A 1 137 ? 0.138 -8.537 37.888 1.000 9.733 463 PHE AAA O 1
ATOM 1535 N N . ALA A 1 138 ? -0.016 -10.724 37.405 1.000 8.659 464 ALA AAA N 1
ATOM 1536 C CA . ALA A 1 138 ? -1.453 -10.679 37.264 1.000 8.662 464 ALA AAA CA 1
ATOM 1537 C C . ALA A 1 138 ? -2.123 -10.216 38.556 1.000 8.822 464 ALA AAA C 1
ATOM 1538 O O . ALA A 1 138 ? -3.086 -9.444 38.536 1.000 9.120 464 ALA AAA O 1
ATOM 1545 N N . ARG A 1 139 ? -1.617 -10.695 39.700 1.000 8.717 465 ARG AAA N 1
ATOM 1546 C CA . ARG A 1 139 ? -2.153 -10.283 41.017 1.000 9.870 465 ARG AAA CA 1
ATOM 1547 C C . ARG A 1 139 ? -2.111 -8.755 41.112 1.000 9.641 465 ARG AAA C 1
ATOM 1548 O O . ARG A 1 139 ? -3.074 -8.095 41.539 1.000 10.488 465 ARG AAA O 1
ATOM 1569 N N . GLN A 1 140 ? -0.951 -8.199 40.773 1.000 9.167 466 GLN AAA N 1
ATOM 1570 C CA . GLN A 1 140 ? -0.769 -6.727 40.888 1.000 9.985 466 GLN AAA CA 1
ATOM 1571 C C . GLN A 1 140 ? -1.656 -5.978 39.899 1.000 9.996 466 GLN AAA C 1
ATOM 1572 O O . GLN A 1 140 ? -2.181 -4.925 40.257 1.000 10.409 466 GLN AAA O 1
ATOM 1586 N N . VAL A 1 141 ? -1.820 -6.502 38.694 1.000 9.051 467 VAL AAA N 1
ATOM 1587 C CA . VAL A 1 141 ? -2.721 -5.852 37.730 1.000 8.748 467 VAL AAA CA 1
ATOM 1588 C C . VAL A 1 141 ? -4.107 -5.733 38.320 1.000 9.206 467 VAL AAA C 1
ATOM 1589 O O . VAL A 1 141 ? -4.750 -4.690 38.273 1.000 9.293 467 VAL AAA O 1
ATOM 1602 N N . ASN A 1 142 ? -4.653 -6.834 38.848 1.000 9.727 468 ASN AAA N 1
ATOM 1603 C CA . ASN A 1 142 ? -6.015 -6.788 39.344 1.000 9.264 468 ASN AAA CA 1
ATOM 1604 C C . ASN A 1 142 ? -6.107 -5.904 40.604 1.000 9.883 468 ASN AAA C 1
ATOM 1605 O O . ASN A 1 142 ? -7.131 -5.220 40.753 1.000 10.291 468 ASN AAA O 1
ATOM 1616 N N . GLN A 1 143 ? -5.111 -5.900 41.456 1.000 10.304 469 GLN AAA N 1
ATOM 1617 C CA . GLN A 1 143 ? -5.147 -5.018 42.607 1.000 11.254 469 GLN AAA CA 1
ATOM 1618 C C . GLN A 1 143 ? -5.221 -3.560 42.140 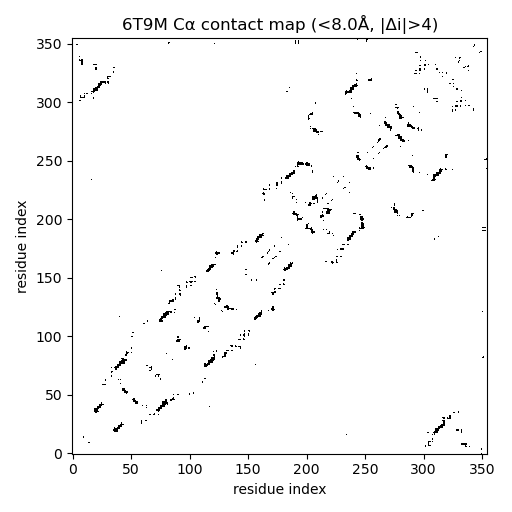1.000 10.001 469 GLN AAA C 1
ATOM 1619 O O . GLN A 1 143 ? -5.953 -2.775 42.707 1.000 11.370 469 GLN AAA O 1
ATOM 1633 N N . MET A 1 144 ? -4.488 -3.205 41.110 1.000 10.225 470 MET AAA N 1
ATOM 1634 C CA . MET A 1 144 ? -4.494 -1.841 40.568 1.000 9.275 470 MET AAA CA 1
ATOM 1635 C C . MET A 1 144 ? -5.862 -1.509 39.968 1.000 9.056 470 MET AAA C 1
ATOM 1636 O O . MET A 1 144 ? -6.402 -0.406 40.183 1.000 10.346 470 MET AAA O 1
ATOM 1650 N N . ILE A 1 145 ? -6.450 -2.414 39.183 1.000 8.959 471 ILE AAA N 1
ATOM 1651 C CA . ILE A 1 145 ? -7.789 -2.230 38.639 1.000 9.327 471 ILE AAA CA 1
ATOM 1652 C C . ILE A 1 145 ? -8.747 -1.935 39.772 1.000 8.996 471 ILE AAA C 1
ATOM 1653 O O . ILE A 1 145 ? -9.592 -1.004 39.663 1.000 10.451 471 ILE AAA O 1
ATOM 1669 N N . ASN A 1 146 ? -8.718 -2.745 40.826 1.000 9.662 472 ASN AAA N 1
ATOM 1670 C CA . ASN A 1 146 ? -9.677 -2.581 41.931 1.000 11.012 472 ASN AAA CA 1
ATOM 1671 C C . ASN A 1 146 ? -9.408 -1.270 42.690 1.000 11.062 472 ASN AAA C 1
ATOM 1672 O O . ASN A 1 146 ? -10.375 -0.584 43.010 1.000 13.133 472 ASN AAA O 1
ATOM 1683 N N . GLU A 1 147 ? -8.168 -0.936 42.939 1.000 10.475 473 GLU AAA N 1
ATOM 1684 C CA . GLU A 1 147 ? -7.795 0.263 43.729 1.000 11.757 473 GLU AAA CA 1
ATOM 1685 C C . GLU A 1 147 ? -8.366 1.500 43.031 1.000 11.336 473 GLU AAA C 1
ATOM 1686 O O . GLU A 1 147 ? -8.869 2.424 43.694 1.000 13.212 473 GLU AAA O 1
ATOM 1698 N N . TYR A 1 148 ? -8.212 1.591 41.718 1.000 10.770 474 TYR AAA N 1
ATOM 1699 C CA . TYR A 1 148 ? -8.540 2.804 40.961 1.000 9.825 474 TYR AAA CA 1
ATOM 1700 C C . TYR A 1 148 ? -9.862 2.694 40.228 1.000 10.746 474 TYR AAA C 1
ATOM 1701 O O . TYR A 1 148 ? -10.294 3.673 39.567 1.000 11.744 474 TYR AAA O 1
ATOM 1719 N N . ALA A 1 149 ? -10.550 1.573 40.319 1.000 10.043 475 ALA AAA N 1
ATOM 1720 C CA . ALA A 1 149 ? -11.769 1.321 39.553 1.000 10.225 475 ALA AAA CA 1
ATOM 1721 C C . ALA A 1 149 ? -11.505 1.534 38.050 1.000 9.243 475 ALA AAA C 1
ATOM 1722 O O . ALA A 1 149 ? -12.296 2.165 37.341 1.000 10.225 475 ALA AAA O 1
ATOM 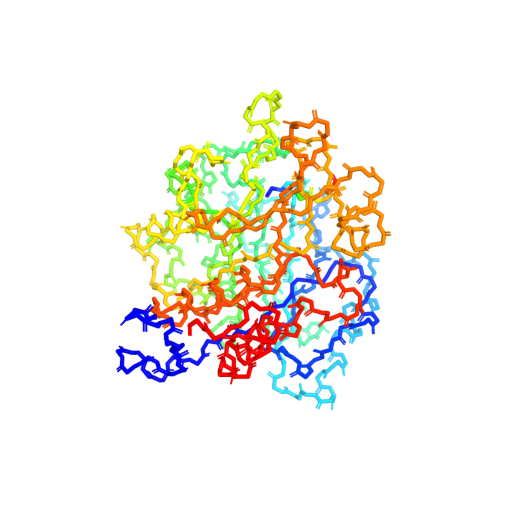1729 N N . LEU A 1 150 ? -10.407 0.969 37.580 1.000 9.080 476 LEU AAA N 1
ATOM 1730 C CA . LEU A 1 150 ? -10.084 1.052 36.146 1.000 9.130 476 LEU AAA CA 1
ATOM 1731 C C . LEU A 1 150 ? -11.029 0.228 35.308 1.000 8.806 476 LEU AAA C 1
ATOM 1732 O O . LEU A 1 150 ? -11.567 -0.805 35.763 1.000 9.675 476 LEU AAA O 1
ATOM 1748 N N . ASP A 1 151 ? -11.107 0.565 34.025 1.000 8.751 477 ASP AAA N 1
ATOM 1749 C CA . ASP A 1 151 ? -11.817 -0.271 33.075 1.000 8.385 477 ASP AAA CA 1
ATOM 1750 C C . ASP A 1 151 ? -10.927 -1.345 32.465 1.000 8.222 477 ASP AAA C 1
ATOM 1751 O O . ASP A 1 151 ? -11.477 -2.226 31.783 1.000 9.846 477 ASP AAA O 1
ATOM 1760 N N . GLY A 1 152 ? -9.642 -1.303 32.691 1.000 8.280 478 GLY AAA N 1
ATOM 1761 C CA . GLY A 1 152 ? -8.708 -2.334 32.233 1.000 9.206 478 GLY AAA CA 1
ATOM 1762 C C . GLY A 1 152 ? -7.309 -1.808 32.099 1.000 7.851 478 GLY AAA C 1
ATOM 1763 O O . GLY A 1 152 ? -6.957 -0.745 32.653 1.000 8.448 478 GLY AAA O 1
ATOM 1767 N N . ILE A 1 153 ? -6.485 -2.590 31.379 1.000 8.285 479 ILE AAA N 1
ATOM 1768 C CA . ILE A 1 153 ? -5.041 -2.335 31.271 1.000 8.583 479 ILE AAA CA 1
ATOM 1769 C C . ILE A 1 153 ? -4.570 -2.590 29.857 1.000 7.714 479 ILE AAA C 1
ATOM 1770 O O . ILE A 1 153 ? -5.135 -3.401 29.119 1.000 8.180 479 ILE AAA O 1
ATOM 1786 N N . ASP A 1 154 ? -3.515 -1.885 29.518 1.000 7.561 480 ASP AAA N 1
ATOM 1787 C CA . ASP A 1 154 ? -2.745 -2.019 28.283 1.000 7.840 480 ASP AAA CA 1
ATOM 1788 C C . ASP A 1 154 ? -1.354 -2.488 28.646 1.000 7.956 480 ASP AAA C 1
ATOM 1789 O O . ASP A 1 154 ? -0.752 -1.950 29.592 1.000 9.722 480 ASP AAA O 1
ATOM 1798 N N . ILE A 1 155 ? -0.827 -3.447 27.917 1.000 8.469 481 ILE AAA N 1
ATOM 1799 C CA . ILE A 1 155 ? 0.526 -3.970 28.102 1.000 8.496 481 ILE AAA CA 1
ATOM 1800 C C . ILE A 1 155 ? 1.389 -3.441 27.003 1.000 8.285 481 ILE AAA C 1
ATOM 1801 O O . ILE A 1 155 ? 1.140 -3.741 25.827 1.000 9.599 481 ILE AAA O 1
ATOM 1817 N N . ASP A 1 156 ? 2.411 -2.677 27.345 1.000 9.206 482 ASP AAA N 1
ATOM 1818 C CA . ASP A 1 156 ? 3.314 -2.030 26.391 1.000 8.996 482 ASP AAA CA 1
ATOM 1819 C C . ASP A 1 156 ? 4.767 -2.459 26.640 1.000 9.235 482 ASP AAA C 1
ATOM 1820 O O . ASP A 1 156 ? 5.585 -1.701 27.140 1.000 11.086 482 ASP AAA O 1
ATOM 1829 N N . TRP A 1 157 ? 5.076 -3.684 26.264 1.000 9.875 483 TRP AAA N 1
ATOM 1830 C CA . TRP A 1 157 ? 6.389 -4.293 26.378 1.000 10.170 483 TRP AAA CA 1
ATOM 1831 C C . TRP A 1 157 ? 7.093 -4.086 25.055 1.000 10.322 483 TRP AAA C 1
ATOM 1832 O O . TRP A 1 157 ? 6.668 -4.649 24.031 1.000 11.067 483 TRP AAA O 1
ATOM 1853 N N . GLU A 1 158 ? 8.184 -3.311 25.054 1.000 10.725 484 GLU AAA N 1
ATOM 1854 C CA . GLU A 1 158 ? 8.861 -2.933 23.792 1.000 11.667 484 GLU AAA CA 1
ATOM 1855 C C . GLU A 1 158 ? 10.297 -3.463 23.780 1.000 11.972 484 GLU AAA C 1
ATOM 1856 O O . GLU A 1 158 ? 11.221 -2.744 24.097 1.000 12.888 484 GLU AAA O 1
ATOM 1868 N N . TYR A 1 159 ? 10.512 -4.702 23.429 1.000 12.183 485 TYR AAA N 1
ATOM 1869 C CA . TYR A 1 159 ? 9.562 -5.686 22.874 1.000 12.344 485 TYR AAA CA 1
ATOM 1870 C C . TYR A 1 159 ? 10.010 -7.057 23.387 1.000 12.612 485 TYR AAA C 1
ATOM 1871 O O . TYR A 1 159 ? 11.190 -7.271 23.605 1.000 13.478 485 TYR AAA O 1
ATOM 1889 N N . PRO A 1 160 ? 9.109 -8.041 23.491 1.000 12.225 486 PRO AAA N 1
ATOM 1890 C CA . PRO A 1 160 ? 9.549 -9.379 23.846 1.000 12.544 486 PRO AAA CA 1
ATOM 1891 C C . PRO A 1 160 ? 10.675 -9.840 22.937 1.000 13.438 486 PRO AAA C 1
ATOM 1892 O O . PRO A 1 160 ? 10.617 -9.691 21.715 1.000 13.649 486 PRO AAA O 1
ATOM 1903 N N . GLY A 1 161 ? 11.719 -10.421 23.510 1.000 14.144 487 GLY AAA N 1
ATOM 1904 C CA . GLY A 1 161 ? 12.825 -10.984 22.728 1.000 14.786 487 GLY AAA CA 1
ATOM 1905 C C . GLY A 1 161 ? 13.803 -9.959 22.233 1.000 16.057 487 GLY AAA C 1
ATOM 1906 O O . GLY A 1 161 ? 14.813 -10.363 21.618 1.000 19.637 487 GLY AAA O 1
ATOM 1910 N N . SER A 1 162 ? 13.583 -8.682 22.508 1.000 14.291 488 SER AAA N 1
ATOM 1911 C CA . SER A 1 162 ? 14.451 -7.588 21.995 1.000 16.078 488 SER AAA CA 1
ATOM 1912 C C . SER A 1 162 ? 14.985 -6.772 23.141 1.000 16.412 488 SER AAA C 1
ATOM 1913 O O . SER A 1 162 ? 14.167 -6.305 24.007 1.000 16.368 488 SER AAA O 1
ATOM 1921 N N . SER A 1 163 ? 16.284 -6.457 23.108 1.000 16.389 489 SER AAA N 1
ATOM 1922 C CA . SER A 1 163 ? 16.978 -5.548 24.056 1.000 17.044 489 SER AAA CA 1
ATOM 1923 C C . SER A 1 163 ? 17.314 -4.226 23.328 1.000 17.984 489 SER AAA C 1
ATOM 1924 O O . SER A 1 163 ? 18.092 -3.454 23.912 1.000 20.405 489 SER AAA O 1
ATOM 1932 N N . ALA A 1 164 ? 16.558 -3.893 22.272 1.000 18.908 490 ALA AAA N 1
ATOM 1933 C CA . ALA A 1 164 ? 16.757 -2.629 21.517 1.000 19.995 490 ALA AAA CA 1
ATOM 1934 C C . ALA A 1 164 ? 16.736 -1.406 22.452 1.000 19.505 490 ALA AAA C 1
ATOM 1935 O O . ALA A 1 164 ? 17.495 -0.430 22.250 1.000 23.334 490 ALA AAA O 1
ATOM 1942 N N . SER A 1 165 ? 15.844 -1.388 23.467 1.000 16.526 491 SER AAA N 1
ATOM 1943 C CA . SER A 1 165 ? 15.725 -0.224 24.342 1.000 18.800 491 SER AAA CA 1
ATOM 1944 C C . SER A 1 165 ? 16.734 -0.276 25.505 1.000 18.747 491 SER AAA C 1
ATOM 1945 O O . SER A 1 165 ? 16.767 0.680 26.301 1.000 22.276 491 SER AAA O 1
ATOM 1953 N N . GLY A 1 166 ? 17.476 -1.394 25.668 1.000 19.402 492 GLY AAA N 1
ATOM 1954 C CA . GLY A 1 166 ? 18.357 -1.657 26.803 1.000 20.858 492 GLY AAA CA 1
ATOM 1955 C C . GLY A 1 166 ? 17.782 -2.652 27.780 1.000 22.245 492 GLY AAA C 1
ATOM 1956 O O . GLY A 1 166 ? 18.502 -3.117 28.677 1.000 23.721 492 GLY AAA O 1
ATOM 1960 N N . ILE A 1 167 ? 16.514 -2.979 27.687 1.000 17.005 493 ILE AAA N 1
ATOM 1961 C CA . ILE A 1 167 ? 15.864 -3.886 28.667 1.000 16.423 493 ILE AAA CA 1
ATOM 1962 C C . ILE A 1 167 ? 16.354 -5.321 28.471 1.000 15.652 493 ILE AAA C 1
ATOM 1963 O O . ILE A 1 167 ? 16.826 -5.707 27.373 1.000 16.863 493 ILE AAA O 1
ATOM 1979 N N . THR A 1 168 ? 16.186 -6.106 29.541 1.000 15.955 494 THR AAA N 1
ATOM 1980 C CA . THR A 1 168 ? 16.450 -7.554 29.494 1.000 16.107 494 THR AAA CA 1
ATOM 1981 C C . THR A 1 168 ? 15.566 -8.213 28.449 1.000 14.878 494 THR AAA C 1
ATOM 1982 O O . THR A 1 168 ? 14.343 -7.852 28.314 1.000 13.994 494 THR AAA O 1
ATOM 1993 N N . SER A 1 169 ? 16.058 -9.190 27.721 1.000 14.675 495 SER AAA N 1
ATOM 1994 C CA . SER A 1 169 ? 15.251 -10.017 26.818 1.000 15.094 495 SER AAA CA 1
ATOM 1995 C C . SER A 1 169 ? 15.744 -11.442 26.892 1.000 14.723 495 SER AAA C 1
ATOM 1996 O O . SER A 1 169 ? 16.967 -11.661 27.283 1.000 17.202 495 SER AAA O 1
ATOM 2004 N N . ARG A 1 170 ? 14.943 -12.364 26.457 1.000 13.796 496 ARG AAA N 1
ATOM 2005 C CA . ARG A 1 170 ? 15.238 -13.798 26.418 1.000 15.662 496 ARG AAA CA 1
ATOM 2006 C C . ARG A 1 170 ? 14.556 -14.365 25.194 1.000 16.178 496 ARG AAA C 1
ATOM 2007 O O . ARG A 1 170 ? 13.482 -13.928 24.785 1.000 16.078 496 ARG AAA O 1
ATOM 2028 N N . PRO A 1 171 ? 15.146 -15.422 24.583 1.000 20.881 497 PRO AAA N 1
ATOM 2029 C CA . PRO A 1 171 ? 14.475 -16.042 23.457 1.000 22.311 497 PRO AAA CA 1
ATOM 2030 C C . PRO A 1 171 ? 13.133 -16.695 23.804 1.000 19.923 497 PRO AAA C 1
ATOM 2031 O O . PRO A 1 171 ? 12.363 -16.747 22.906 1.000 26.058 497 PRO AAA O 1
ATOM 2042 N N . GLN A 1 172 ? 12.889 -16.953 25.059 1.000 18.944 498 GLN AAA N 1
ATOM 2043 C CA . GLN A 1 172 ? 11.602 -17.534 25.558 1.000 18.710 498 GLN AAA CA 1
ATOM 2044 C C . GLN A 1 172 ? 10.530 -16.442 25.740 1.000 15.407 498 GLN AAA C 1
ATOM 2045 O O . GLN A 1 172 ? 9.385 -16.817 25.915 1.000 14.060 498 GLN AAA O 1
ATOM 2059 N N . ASP A 1 173 ? 10.897 -15.170 25.591 1.000 14.186 499 ASP AAA N 1
ATOM 2060 C CA . ASP A 1 173 ? 9.907 -14.104 25.838 1.000 11.965 499 ASP AAA CA 1
ATOM 2061 C C . ASP A 1 173 ? 8.693 -14.246 24.942 1.000 12.507 499 ASP AAA C 1
ATOM 2062 O O . ASP A 1 173 ? 7.564 -13.988 25.410 1.000 12.312 499 ASP AAA O 1
ATOM 2071 N N . ARG A 1 174 ? 8.838 -14.553 23.660 1.000 12.425 500 ARG AAA N 1
ATOM 2072 C CA . ARG A 1 174 ? 7.683 -14.602 22.761 1.000 12.517 500 ARG AAA CA 1
ATOM 2073 C C . ARG A 1 174 ? 6.616 -15.613 23.267 1.000 13.023 500 ARG AAA C 1
ATOM 2074 O O . ARG A 1 174 ? 5.412 -15.306 23.319 1.000 13.062 500 ARG AAA O 1
ATOM 2095 N N . GLU A 1 175 ? 7.035 -16.815 23.613 1.000 12.573 501 GLU AAA N 1
ATOM 2096 C CA . GLU A 1 175 ? 6.072 -17.804 24.133 1.000 12.315 501 GLU AAA CA 1
ATOM 2097 C C . GLU A 1 175 ? 5.609 -17.396 25.547 1.000 11.238 501 GLU AAA C 1
ATOM 2098 O O . GLU A 1 175 ? 4.445 -17.586 25.862 1.000 12.659 501 GLU AAA O 1
ATOM 2110 N N . ASN A 1 176 ? 6.509 -16.874 26.326 1.000 10.591 502 ASN AAA N 1
ATOM 2111 C CA . ASN A 1 176 ? 6.145 -16.505 27.713 1.000 11.212 502 ASN AAA CA 1
ATOM 2112 C C . ASN A 1 176 ? 5.151 -15.338 27.706 1.000 10.930 502 ASN AAA C 1
ATOM 2113 O O . ASN A 1 176 ? 4.303 -15.235 28.628 1.000 11.172 502 ASN AAA O 1
ATOM 2124 N N . PHE A 1 177 ? 5.183 -14.474 26.709 1.000 10.499 503 PHE AAA N 1
ATOM 2125 C CA . PHE A 1 177 ? 4.231 -13.338 26.649 1.000 9.696 503 PHE AAA CA 1
ATOM 2126 C C . PHE A 1 177 ? 2.814 -13.832 26.543 1.000 9.259 503 PHE AAA C 1
ATOM 2127 O O . PHE A 1 177 ? 1.919 -13.299 27.211 1.000 9.980 503 PHE AAA O 1
ATOM 2144 N N . THR A 1 178 ? 2.568 -14.845 25.739 1.000 9.614 504 THR AAA N 1
ATOM 2145 C CA . THR A 1 178 ? 1.238 -15.423 25.640 1.000 9.751 504 THR AAA CA 1
ATOM 2146 C C . THR A 1 178 ? 0.779 -15.911 27.021 1.000 9.649 504 THR AAA C 1
ATOM 2147 O O . THR A 1 178 ? -0.374 -15.728 27.402 1.000 10.214 504 THR AAA O 1
ATOM 2158 N N . LEU A 1 179 ? 1.676 -16.630 27.694 1.000 9.964 505 LEU AAA N 1
ATOM 2159 C CA . LEU A 1 179 ? 1.325 -17.174 29.026 1.000 9.833 505 LEU AAA CA 1
ATOM 2160 C C . LEU A 1 179 ? 1.047 -16.031 30.004 1.000 9.391 505 LEU AAA C 1
ATOM 2161 O O . LEU A 1 179 ? 0.164 -16.155 30.860 1.000 10.512 505 LEU AAA O 1
ATOM 2177 N N . LEU A 1 180 ? 1.795 -14.946 29.932 1.000 9.517 506 LEU AAA N 1
ATOM 2178 C CA . LEU A 1 180 ? 1.540 -13.795 30.805 1.000 9.435 506 LEU AAA CA 1
ATOM 2179 C C . LEU A 1 180 ? 0.178 -13.196 30.532 1.000 9.127 506 LEU AAA C 1
ATOM 2180 O O . LEU A 1 180 ? -0.549 -12.878 31.468 1.000 9.180 506 LEU AAA O 1
ATOM 2196 N N . LEU A 1 181 ? -0.184 -13.019 29.264 1.000 8.914 507 LEU AAA N 1
ATOM 2197 C CA . LEU A 1 181 ? -1.477 -12.459 28.920 1.000 9.004 507 LEU AAA CA 1
ATOM 2198 C C . LEU A 1 181 ? -2.615 -13.351 29.397 1.000 9.512 507 LEU AAA C 1
ATOM 2199 O O . LEU A 1 181 ? -3.636 -12.863 29.908 1.000 9.543 507 LEU AAA O 1
ATOM 2215 N N . THR A 1 182 ? -2.450 -14.677 29.241 1.000 9.370 508 THR AAA N 1
ATOM 2216 C CA . THR A 1 182 ? -3.432 -15.608 29.815 1.000 9.688 508 THR AAA CA 1
ATOM 2217 C C . THR A 1 182 ? -3.580 -15.456 31.315 1.000 8.956 508 THR AAA C 1
ATOM 2218 O O . THR A 1 182 ? -4.707 -15.429 31.835 1.000 9.704 508 THR AAA O 1
ATOM 2229 N N . ALA A 1 183 ? -2.443 -15.346 32.002 1.000 9.156 509 ALA AAA N 1
ATOM 2230 C CA . ALA A 1 183 ? -2.479 -15.137 33.482 1.000 8.841 509 ALA AAA CA 1
ATOM 2231 C C . ALA A 1 183 ? -3.268 -13.892 33.849 1.000 8.422 509 ALA AAA C 1
ATOM 2232 O O . ALA A 1 183 ? -4.038 -13.876 34.814 1.000 9.477 509 ALA AAA O 1
ATOM 2239 N N . ILE A 1 184 ? -3.066 -12.816 33.089 1.000 8.643 510 ILE AAA N 1
ATOM 2240 C CA . ILE A 1 184 ? -3.775 -11.552 33.346 1.000 8.425 510 ILE AAA CA 1
ATOM 2241 C C . ILE A 1 184 ? -5.252 -11.713 33.040 1.000 8.109 510 ILE AAA C 1
ATOM 2242 O O . ILE A 1 184 ? -6.083 -11.345 33.880 1.000 8.680 510 ILE AAA O 1
ATOM 2258 N N . ARG A 1 185 ? -5.606 -12.232 31.860 1.000 8.325 511 ARG AAA N 1
ATOM 2259 C CA . ARG A 1 185 ? -7.010 -12.366 31.519 1.000 8.667 511 ARG AAA CA 1
ATOM 2260 C C . ARG A 1 185 ? -7.745 -13.220 32.567 1.000 8.972 511 ARG AAA C 1
ATOM 2261 O O . ARG A 1 185 ? -8.879 -12.926 32.932 1.000 9.672 511 ARG AAA O 1
ATOM 2282 N N . ASP A 1 186 ? -7.117 -14.311 32.980 1.000 9.546 512 ASP AAA N 1
ATOM 2283 C CA . ASP A 1 186 ? -7.777 -15.232 33.938 1.000 11.114 512 ASP AAA CA 1
ATOM 2284 C C . ASP A 1 186 ? -8.160 -14.521 35.213 1.000 10.214 512 ASP AAA C 1
ATOM 2285 O O . ASP A 1 186 ? -9.243 -14.780 35.786 1.000 10.164 512 ASP AAA O 1
ATOM 2294 N N A VAL A 1 187 ? -7.275 -13.660 35.689 0.500 9.801 513 VAL AAA N 1
ATOM 2295 N N B VAL A 1 187 ? -7.290 -13.653 35.676 0.500 9.809 513 VAL AAA N 1
ATOM 2296 C CA A VAL A 1 187 ? -7.560 -12.907 36.924 0.500 9.875 513 VAL AAA CA 1
ATOM 2297 C CA B VAL A 1 187 ? -7.517 -12.904 36.917 0.500 9.878 513 VAL AAA CA 1
ATOM 2298 C C A VAL A 1 187 ? -8.548 -11.768 36.700 0.500 9.801 513 VAL AAA C 1
ATOM 2299 C C B VAL A 1 187 ? -8.503 -11.754 36.721 0.500 9.833 513 VAL AAA C 1
ATOM 2300 O O A VAL A 1 187 ? -9.414 -11.539 37.559 0.500 11.346 513 VAL AAA O 1
ATOM 2301 O O B VAL A 1 187 ? -9.375 -11.557 37.570 0.500 11.378 513 VAL AAA O 1
ATOM 2326 N N . ILE A 1 188 ? -8.392 -10.976 35.634 1.000 8.851 514 ILE AAA N 1
ATOM 2327 C CA . ILE A 1 188 ? -9.219 -9.775 35.522 1.000 9.267 514 ILE AAA CA 1
ATOM 2328 C C . ILE A 1 188 ? -10.615 -10.106 35.037 1.000 9.438 514 ILE AAA C 1
ATOM 2329 O O . ILE A 1 188 ? -11.528 -9.321 35.274 1.000 10.904 514 ILE AAA O 1
ATOM 2345 N N . GLY A 1 189 ? -10.805 -11.216 34.330 1.000 9.812 515 GLY AAA N 1
ATOM 2346 C CA . GLY A 1 189 ? -12.084 -11.616 33.781 1.000 10.596 515 GLY AAA CA 1
ATOM 2347 C C . GLY A 1 189 ? -12.352 -11.006 32.428 1.000 10.817 515 GLY AAA C 1
ATOM 2348 O O . GLY A 1 189 ? -11.568 -10.202 31.895 1.000 11.938 515 GLY AAA O 1
ATOM 2352 N N . ASP A 1 190 ? -13.480 -11.378 31.859 1.000 11.778 516 ASP AAA N 1
ATOM 2353 C CA . ASP A 1 190 ? -13.826 -10.977 30.475 1.000 13.746 516 ASP AAA CA 1
ATOM 2354 C C . ASP A 1 190 ? -14.363 -9.585 30.364 1.000 15.210 516 ASP AAA C 1
ATOM 2355 O O . ASP A 1 190 ? -14.320 -9.013 29.230 1.000 18.518 516 ASP AAA O 1
ATOM 2364 N N . ASP A 1 191 ? -14.822 -8.997 31.437 1.000 12.257 517 ASP AAA N 1
ATOM 2365 C CA . ASP A 1 191 ? -15.502 -7.704 31.447 1.000 14.491 517 ASP AAA CA 1
ATOM 2366 C C . ASP A 1 191 ? -14.564 -6.544 31.776 1.000 16.234 517 ASP AAA C 1
ATOM 2367 O O . ASP A 1 191 ? -15.020 -5.455 32.233 1.000 20.147 517 ASP AAA O 1
ATOM 2376 N N . LYS A 1 192 ? -13.307 -6.732 31.753 1.000 11.059 518 LYS AAA N 1
ATOM 2377 C CA . LYS A 1 192 ? -12.285 -5.689 31.795 1.000 10.201 518 LYS AAA CA 1
ATOM 2378 C C . LYS A 1 192 ? -11.505 -5.711 30.489 1.000 9.317 518 LYS AAA C 1
ATOM 2379 O O . LYS A 1 192 ? -11.352 -6.746 29.847 1.000 11.604 518 LYS AAA O 1
ATOM 2398 N N . TRP A 1 193 ? -11.065 -4.569 30.074 1.000 9.064 519 TRP AAA N 1
ATOM 2399 C CA . TRP A 1 193 ? -10.250 -4.364 28.867 1.000 8.512 519 TRP AAA CA 1
ATOM 2400 C C . TRP A 1 193 ? -8.871 -4.871 29.103 1.000 7.811 519 TRP AAA C 1
ATOM 2401 O O . TRP A 1 193 ? -8.200 -4.539 30.110 1.000 8.543 519 TRP AAA O 1
ATOM 2422 N N . LEU A 1 194 ? -8.347 -5.632 28.132 1.000 8.262 520 LEU AAA N 1
ATOM 2423 C CA . LEU A 1 194 ? -6.945 -6.001 28.032 1.000 7.933 520 LEU AAA CA 1
ATOM 2424 C C . LEU A 1 194 ? -6.473 -5.696 26.612 1.000 7.667 520 LEU AAA C 1
ATOM 2425 O O . LEU A 1 194 ? -7.042 -6.222 25.636 1.000 9.283 520 LEU AAA O 1
ATOM 2441 N N . SER A 1 195 ? -5.483 -4.852 26.467 1.000 7.767 521 SER AAA N 1
ATOM 2442 C CA . SER A 1 195 ? -4.866 -4.599 25.172 1.000 7.482 521 SER AAA CA 1
ATOM 2443 C C . SER A 1 195 ? -3.388 -4.803 25.234 1.000 7.569 521 SER AAA C 1
ATOM 2444 O O . SER A 1 195 ? -2.773 -4.785 26.301 1.000 8.522 521 SER AAA O 1
ATOM 2452 N N . VAL A 1 196 ? -2.788 -4.982 24.057 1.000 7.759 522 VAL AAA N 1
ATOM 2453 C CA . VAL A 1 196 ? -1.354 -5.086 23.839 1.000 8.459 522 VAL AAA CA 1
ATOM 2454 C C . VAL A 1 196 ? -0.940 -4.047 22.830 1.000 8.093 522 VAL AAA C 1
ATOM 2455 O O . VAL A 1 196 ? -1.533 -4.026 21.754 1.000 9.520 522 VAL AAA O 1
ATOM 2468 N N . ALA A 1 197 ? 0.052 -3.252 23.122 1.000 8.193 523 ALA AAA N 1
ATOM 2469 C CA . ALA A 1 197 ? 0.670 -2.330 22.179 1.000 8.427 523 ALA AAA CA 1
ATOM 2470 C C . ALA A 1 197 ? 1.808 -3.003 21.496 1.000 9.027 523 ALA AAA C 1
ATOM 2471 O O . ALA A 1 197 ? 2.659 -3.601 22.157 1.000 11.565 523 ALA AAA O 1
ATOM 2478 N N . GLY A 1 198 ? 1.869 -2.938 20.185 1.000 8.490 524 GLY AAA N 1
ATOM 2479 C CA . GLY A 1 198 ? 2.926 -3.575 19.406 1.000 9.006 524 GLY AAA CA 1
ATOM 2480 C C . GLY A 1 198 ? 3.005 -3.005 18.036 1.000 8.472 524 GLY AAA C 1
ATOM 2481 O O . GLY A 1 198 ? 2.354 -2.016 17.700 1.000 9.264 524 GLY AAA O 1
ATOM 2485 N N . THR A 1 199 ? 3.798 -3.642 17.197 1.000 9.667 525 THR AAA N 1
ATOM 2486 C CA . THR A 1 199 ? 3.944 -3.216 15.786 1.000 9.938 525 THR AAA CA 1
ATOM 2487 C C . THR A 1 199 ? 3.519 -4.331 14.877 1.000 9.709 525 THR AAA C 1
ATOM 2488 O O . THR A 1 199 ? 3.183 -5.411 15.304 1.000 10.659 525 THR AAA O 1
ATOM 2499 N N . GLY A 1 200 ? 3.473 -4.013 13.584 1.000 10.304 526 GLY AAA N 1
ATOM 2500 C CA . GLY A 1 200 ? 3.048 -4.960 12.567 1.000 10.875 526 GLY AAA CA 1
ATOM 2501 C C . GLY A 1 200 ? 4.154 -5.304 11.600 1.000 9.217 526 GLY AAA C 1
ATOM 2502 O O . GLY A 1 200 ? 3.842 -5.835 10.527 1.000 11.143 526 GLY AAA O 1
ATOM 2506 N N . ASP A 1 201 ? 5.397 -5.047 11.941 1.000 9.706 527 ASP AAA N 1
ATOM 2507 C CA . ASP A 1 201 ? 6.503 -5.491 11.054 1.000 10.767 527 ASP AAA CA 1
ATOM 2508 C C . ASP A 1 201 ? 6.675 -7.000 11.221 1.000 10.264 527 ASP AAA C 1
ATOM 2509 O O . ASP A 1 201 ? 6.282 -7.608 12.203 1.000 10.993 527 ASP AAA O 1
ATOM 2518 N N . ARG A 1 202 ? 7.253 -7.586 10.176 1.000 11.014 528 ARG AAA N 1
ATOM 2519 C CA . ARG A 1 202 ? 7.438 -9.022 10.188 1.000 12.065 528 ARG AAA CA 1
ATOM 2520 C C . ARG A 1 202 ? 8.307 -9.462 11.363 1.000 11.857 528 ARG AAA C 1
ATOM 2521 O O . ARG A 1 202 ? 8.083 -10.568 11.885 1.000 12.852 528 ARG AAA O 1
ATOM 2542 N N . GLY A 1 203 ? 9.288 -8.667 11.756 1.000 11.841 529 GLY AAA N 1
ATOM 2543 C CA . GLY A 1 203 ? 10.127 -9.063 12.875 1.000 12.646 529 GLY AAA CA 1
ATOM 2544 C C . GLY A 1 203 ? 9.363 -9.166 14.175 1.000 13.720 529 GLY AAA C 1
ATOM 2545 O O . GLY A 1 203 ? 9.541 -10.135 14.935 1.000 14.433 529 GLY AAA O 1
ATOM 2549 N N . TYR A 1 204 ? 8.472 -8.236 14.479 1.000 11.704 530 TYR AAA N 1
ATOM 2550 C CA . TYR A 1 204 ? 7.658 -8.328 15.703 1.000 11.412 530 TYR AAA CA 1
ATOM 2551 C C . TYR A 1 204 ? 6.805 -9.575 15.641 1.000 10.851 530 TYR AAA C 1
ATOM 2552 O O . TYR A 1 204 ? 6.664 -10.337 16.627 1.000 11.270 530 TYR AAA O 1
ATOM 2570 N N . ILE A 1 205 ? 6.168 -9.822 14.506 1.000 10.591 531 ILE AAA N 1
ATOM 2571 C CA . ILE A 1 205 ? 5.266 -10.958 14.335 1.000 10.836 531 ILE AAA CA 1
ATOM 2572 C C . ILE A 1 205 ? 6.011 -12.287 14.443 1.000 12.044 531 ILE AAA C 1
ATOM 2573 O O . ILE A 1 205 ? 5.448 -13.255 14.956 1.000 13.599 531 ILE AAA O 1
ATOM 2589 N N . ASN A 1 206 ? 7.246 -12.335 13.991 1.000 12.502 532 ASN AAA N 1
ATOM 2590 C CA . ASN A 1 206 ? 7.985 -13.604 14.024 1.000 14.007 532 ASN AAA CA 1
ATOM 2591 C C . ASN A 1 206 ? 8.754 -13.818 15.320 1.000 13.731 532 ASN AAA C 1
ATOM 2592 O O . ASN A 1 206 ? 8.946 -14.967 15.723 1.000 15.836 532 ASN AAA O 1
ATOM 2603 N N A SER A 1 207 ? 9.164 -12.746 16.012 0.500 13.691 533 SER AAA N 1
ATOM 2604 N N B SER A 1 207 ? 9.236 -12.751 15.981 0.500 13.844 533 SER AAA N 1
ATOM 2605 C CA A SER A 1 207 ? 10.150 -12.816 17.107 0.500 15.312 533 SER AAA CA 1
ATOM 2606 C CA B SER A 1 207 ? 10.168 -12.886 17.117 0.500 15.297 533 SER AAA CA 1
ATOM 2607 C C A SER A 1 207 ? 9.585 -12.329 18.432 0.500 14.586 533 SER AAA C 1
ATOM 2608 C C B SER A 1 207 ? 9.626 -12.297 18.421 0.500 14.968 533 SER AAA C 1
ATOM 2609 O O A SER A 1 207 ? 10.157 -12.660 19.440 0.500 16.870 533 SER AAA O 1
ATOM 2610 O O B SER A 1 207 ? 10.236 -12.580 19.428 0.500 17.363 533 SER AAA O 1
ATOM 2625 N N . SER A 1 208 ? 8.545 -11.512 18.430 1.000 13.173 534 SER AAA N 1
ATOM 2626 C CA . SER A 1 208 ? 8.042 -10.885 19.681 1.000 12.438 534 SER AAA CA 1
ATOM 2627 C C . SER A 1 208 ? 6.754 -11.487 20.149 1.000 12.173 534 SER AAA C 1
ATOM 2628 O O . SER A 1 208 ? 6.582 -11.697 21.386 1.000 14.341 534 SER AAA O 1
ATOM 2636 N N . ALA A 1 209 ? 5.778 -11.659 19.314 1.000 11.272 535 ALA AAA N 1
ATOM 2637 C CA . ALA A 1 209 ? 4.459 -12.034 19.758 1.000 12.041 535 ALA AAA CA 1
ATOM 2638 C C . ALA A 1 209 ? 3.890 -13.162 18.919 1.000 12.015 535 ALA AAA C 1
ATOM 2639 O O . ALA A 1 209 ? 4.100 -13.147 17.682 1.000 14.473 535 ALA AAA O 1
ATOM 2646 N N . GLU A 1 210 ? 3.176 -14.077 19.540 1.000 11.722 536 GLU AAA N 1
ATOM 2647 C CA . GLU A 1 210 ? 2.425 -15.098 18.823 1.000 11.965 536 GLU AAA CA 1
ATOM 2648 C C . GLU A 1 210 ? 1.064 -14.530 18.490 1.000 11.072 536 GLU AAA C 1
ATOM 2649 O O . GLU A 1 210 ? 0.123 -14.632 19.284 1.000 11.836 536 GLU AAA O 1
ATOM 2661 N N . ILE A 1 211 ? 0.964 -13.904 17.321 1.000 11.328 537 ILE AAA N 1
ATOM 2662 C CA . ILE A 1 211 ? -0.229 -13.066 17.030 1.000 10.862 537 ILE AAA CA 1
ATOM 2663 C C . ILE A 1 211 ? -1.486 -13.876 17.107 1.000 10.959 537 ILE AAA C 1
ATOM 2664 O O . ILE A 1 211 ? -2.510 -13.466 17.697 1.000 11.715 537 ILE AAA O 1
ATOM 2680 N N . ASP A 1 212 ? -1.477 -15.093 16.549 1.000 11.817 538 ASP AAA N 1
ATOM 2681 C CA . ASP A 1 212 ? -2.697 -15.917 16.511 1.000 13.604 538 ASP AAA CA 1
ATOM 2682 C C . ASP A 1 212 ? -3.084 -16.429 17.899 1.000 13.054 538 ASP AAA C 1
ATOM 2683 O O . ASP A 1 212 ? -4.247 -16.680 18.120 1.000 16.157 538 ASP AAA O 1
ATOM 2692 N N . LYS A 1 213 ? -2.120 -16.533 18.803 1.000 12.212 539 LYS AAA N 1
ATOM 2693 C CA . LYS A 1 213 ? -2.402 -17.005 20.163 1.000 12.030 539 LYS AAA CA 1
ATOM 2694 C C . LYS A 1 213 ? -2.813 -15.872 21.070 1.000 11.822 539 LYS AAA C 1
ATOM 2695 O O . LYS A 1 213 ? -3.571 -16.105 22.002 1.000 13.302 539 LYS AAA O 1
ATOM 2714 N N . ILE A 1 214 ? -2.247 -14.664 20.884 1.000 11.104 540 ILE AAA N 1
ATOM 2715 C CA . ILE A 1 214 ? -2.667 -13.568 21.766 1.000 10.635 540 ILE AAA CA 1
ATOM 2716 C C . ILE A 1 214 ? -4.008 -13.014 21.340 1.000 9.525 540 ILE AAA C 1
ATOM 2717 O O . ILE A 1 214 ? -4.730 -12.453 22.183 1.000 10.288 540 ILE AAA O 1
ATOM 2733 N N . ALA A 1 215 ? -4.395 -13.143 20.080 1.000 10.062 541 ALA AAA N 1
ATOM 2734 C CA . ALA A 1 215 ? -5.629 -12.569 19.564 1.000 10.399 541 ALA AAA CA 1
ATOM 2735 C C . ALA A 1 215 ? -6.827 -12.908 20.414 1.000 10.857 541 ALA AAA C 1
ATOM 2736 O O . ALA A 1 215 ? -7.597 -12.016 20.762 1.000 11.317 541 ALA AAA O 1
ATOM 2743 N N . PRO A 1 216 ? -7.114 -14.192 20.726 1.000 11.478 542 PRO AAA N 1
ATOM 2744 C CA . PRO A 1 216 ? -8.321 -14.512 21.484 1.000 11.438 542 PRO AAA CA 1
ATOM 2745 C C . PRO A 1 216 ? -8.269 -13.998 22.929 1.000 10.388 542 PRO AAA C 1
ATOM 2746 O O . PRO A 1 216 ? -9.329 -13.907 23.562 1.000 13.799 542 PRO AAA O 1
ATOM 2757 N N . ILE A 1 217 ? -7.119 -13.709 23.463 1.000 9.788 543 ILE AAA N 1
ATOM 2758 C CA . ILE A 1 217 ? -6.963 -13.309 24.878 1.000 9.609 543 ILE AAA CA 1
ATOM 2759 C C . ILE A 1 217 ? -7.289 -11.839 25.013 1.000 9.404 543 ILE AAA C 1
ATOM 2760 O O . ILE A 1 217 ? -7.839 -11.398 26.030 1.000 10.896 543 ILE AAA O 1
ATOM 2776 N N . ILE A 1 218 ? -6.926 -11.017 24.067 1.000 9.467 544 ILE AAA N 1
ATOM 2777 C CA . ILE A 1 218 ? -6.968 -9.552 24.161 1.000 8.904 544 ILE AAA CA 1
ATOM 2778 C C . ILE A 1 218 ? -8.237 -8.986 23.578 1.000 8.290 544 ILE AAA C 1
ATOM 2779 O O . ILE A 1 218 ? -8.825 -9.568 22.655 1.000 10.151 544 ILE AAA O 1
ATOM 2795 N N . ASP A 1 219 ? -8.658 -7.816 24.017 1.000 8.240 545 ASP AAA N 1
ATOM 2796 C CA . ASP A 1 219 ? -9.704 -7.054 23.360 1.000 8.433 545 ASP AAA CA 1
ATOM 2797 C C . ASP A 1 219 ? -9.176 -6.274 22.165 1.000 8.714 545 ASP AAA C 1
ATOM 2798 O O . ASP A 1 219 ? -9.866 -6.177 21.158 1.000 9.662 545 ASP AAA O 1
ATOM 2807 N N . TYR A 1 220 ? -7.987 -5.703 22.275 1.000 7.848 546 TYR AAA N 1
ATOM 2808 C CA . TYR A 1 220 ? -7.409 -4.855 21.222 1.000 7.638 546 TYR AAA CA 1
ATOM 2809 C C . TYR A 1 220 ? -5.929 -5.041 21.121 1.000 7.298 546 TYR AAA C 1
ATOM 2810 O O . TYR A 1 220 ? -5.226 -5.261 22.140 1.000 8.343 546 TYR AAA O 1
ATOM 2828 N N . PHE A 1 221 ? -5.439 -4.943 19.887 1.000 7.769 547 PHE AAA N 1
ATOM 2829 C CA . PHE A 1 221 ? -4.026 -4.818 19.559 1.000 7.259 547 PHE AAA CA 1
ATOM 2830 C C . PHE A 1 221 ? -3.823 -3.359 19.150 1.000 7.551 547 PHE AAA C 1
ATOM 2831 O O . PHE A 1 221 ? -4.411 -2.906 18.153 1.000 7.940 547 PHE AAA O 1
ATOM 2848 N N . ASN A 1 222 ? -3.070 -2.621 19.932 1.000 7.369 548 ASN AAA N 1
ATOM 2849 C CA . ASN A 1 222 ? -2.855 -1.182 19.716 1.000 7.332 548 ASN AAA CA 1
ATOM 2850 C C . ASN A 1 222 ? -1.627 -1.076 18.827 1.000 7.014 548 ASN AAA C 1
ATOM 2851 O O . ASN A 1 222 ? -0.472 -1.185 19.285 1.000 7.617 548 ASN AAA O 1
ATOM 2862 N N . LEU A 1 223 ? -1.894 -0.948 17.541 1.000 6.998 549 LEU AAA N 1
ATOM 2863 C CA . LEU A 1 223 ? -0.855 -0.955 16.512 1.000 6.535 549 LEU AAA CA 1
ATOM 2864 C C . LEU A 1 223 ? -0.153 0.406 16.511 1.000 6.556 549 LEU AAA C 1
ATOM 2865 O O . LEU A 1 223 ? -0.739 1.423 16.086 1.000 7.082 549 LEU AAA O 1
ATOM 2881 N N A MET A 1 224 ? 1.101 0.424 16.940 0.500 7.043 550 MET AAA N 1
ATOM 2882 N N B MET A 1 224 ? 1.101 0.424 16.940 0.500 7.043 550 MET AAA N 1
ATOM 2883 C CA A MET A 1 224 ? 1.894 1.657 16.978 0.500 8.119 550 MET AAA CA 1
ATOM 2884 C CA B MET A 1 224 ? 1.891 1.658 16.975 0.500 8.111 550 MET AAA CA 1
ATOM 2885 C C A MET A 1 224 ? 2.557 1.812 15.611 0.500 8.598 550 MET AAA C 1
ATOM 2886 C C B MET A 1 224 ? 2.556 1.812 15.610 0.500 8.601 550 MET AAA C 1
ATOM 2887 O O A MET A 1 224 ? 3.745 1.644 15.420 0.500 9.975 550 MET AAA O 1
ATOM 2888 O O B MET A 1 224 ? 3.745 1.644 15.420 0.500 9.975 550 MET AAA O 1
ATOM 2915 N N . SER A 1 225 ? 1.709 2.117 14.636 1.000 8.256 551 SER AAA N 1
ATOM 2916 C CA . SER A 1 225 ? 2.055 2.277 13.210 1.000 8.554 551 SER AAA CA 1
ATOM 2917 C C . SER A 1 225 ? 2.648 3.653 12.944 1.000 8.138 551 SER AAA C 1
ATOM 2918 O O . SER A 1 225 ? 2.065 4.445 12.195 1.000 9.027 551 SER AAA O 1
ATOM 2926 N N . TYR A 1 226 ? 3.797 3.915 13.561 1.000 8.127 552 TYR AAA N 1
ATOM 2927 C CA . TYR A 1 226 ? 4.518 5.184 13.448 1.000 8.385 552 TYR AAA CA 1
ATOM 2928 C C . TYR A 1 226 ? 5.934 4.921 13.907 1.000 8.064 552 TYR AAA C 1
ATOM 2929 O O . TYR A 1 226 ? 6.294 3.764 14.182 1.000 9.051 552 TYR AAA O 1
ATOM 2947 N N . ASP A 1 227 ? 6.766 5.952 13.968 1.000 8.064 553 ASP AAA N 1
ATOM 2948 C CA . ASP A 1 227 ? 8.179 5.764 14.367 1.000 8.775 553 ASP AAA CA 1
ATOM 2949 C C . ASP A 1 227 ? 8.921 4.906 13.373 1.000 9.030 553 ASP AAA C 1
ATOM 2950 O O . ASP A 1 227 ? 9.957 4.348 13.765 1.000 11.030 553 ASP AAA O 1
ATOM 2959 N N . PHE A 1 228 ? 8.543 4.843 12.124 1.000 8.338 554 PHE AAA N 1
ATOM 2960 C CA . PHE A 1 228 ? 9.240 3.980 11.196 1.000 9.185 554 PHE AAA CA 1
ATOM 2961 C C . PHE A 1 228 ? 10.714 4.351 11.029 1.000 9.814 554 PHE AAA C 1
ATOM 2962 O O . PHE A 1 228 ? 11.531 3.434 10.732 1.000 11.559 554 PHE AAA O 1
ATOM 2979 N N . THR A 1 229 ? 11.069 5.607 11.194 1.000 9.533 555 THR AAA N 1
ATOM 2980 C CA . THR A 1 229 ? 12.427 6.101 11.009 1.000 9.285 555 THR AAA CA 1
ATOM 2981 C C . THR A 1 229 ? 13.160 6.254 12.339 1.000 10.022 555 THR AAA C 1
ATOM 2982 O O . THR A 1 229 ? 14.304 6.783 12.320 1.000 10.675 555 THR AAA O 1
ATOM 2993 N N . ALA A 1 230 ? 12.636 5.783 13.446 1.000 10.504 556 ALA AAA N 1
ATOM 2994 C CA . ALA A 1 230 ? 13.321 5.895 14.734 1.000 11.528 556 ALA AAA CA 1
ATOM 2995 C C . ALA A 1 230 ? 14.619 5.073 14.596 1.000 15.083 556 ALA AAA C 1
ATOM 2996 O O . ALA A 1 230 ? 14.668 4.085 13.898 1.000 19.387 556 ALA AAA O 1
ATOM 3003 N N . GLY A 1 231 ? 15.641 5.416 15.199 1.000 20.173 557 GLY AAA N 1
ATOM 3004 C CA . GLY A 1 231 ? 16.697 4.356 14.680 1.000 23.479 557 GLY AAA CA 1
ATOM 3005 C C . GLY A 1 231 ? 17.288 4.319 13.192 1.000 17.436 557 GLY AAA C 1
ATOM 3006 O O . GLY A 1 231 ? 18.285 3.620 12.881 1.000 20.955 557 GLY AAA O 1
ATOM 3010 N N . GLU A 1 232 ? 16.858 5.188 12.308 1.000 13.844 558 GLU AAA N 1
ATOM 3011 C CA . GLU A 1 232 ? 17.477 5.439 10.983 1.000 13.867 558 GLU AAA CA 1
ATOM 3012 C C . GLU A 1 232 ? 18.191 6.771 10.969 1.000 13.586 558 GLU AAA C 1
ATOM 3013 O O . GLU A 1 232 ? 17.679 7.779 11.456 1.000 15.328 558 GLU AAA O 1
ATOM 3025 N N . THR A 1 233 ? 19.340 6.829 10.317 1.000 14.678 559 THR AAA N 1
ATOM 3026 C CA . THR A 1 233 ? 20.107 8.083 10.112 1.000 15.441 559 THR AAA CA 1
ATOM 3027 C C . THR A 1 233 ? 20.462 8.229 8.640 1.000 14.336 559 THR AAA C 1
ATOM 3028 O O . THR A 1 233 ? 20.227 7.324 7.841 1.000 15.186 559 THR AAA O 1
ATOM 3039 N N . GLY A 1 234 ? 20.991 9.384 8.276 1.000 14.065 560 GLY AAA N 1
ATOM 3040 C CA . GLY A 1 234 ? 21.364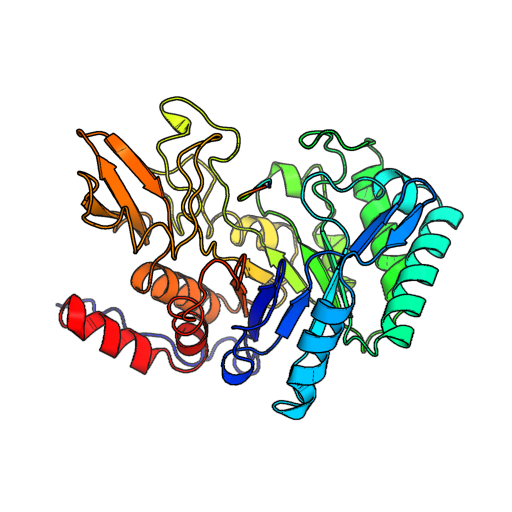 9.600 6.881 1.000 13.865 560 GLY AAA CA 1
ATOM 3041 C C . GLY A 1 234 ? 20.148 9.541 5.983 1.000 12.565 560 GLY AAA C 1
ATOM 3042 O O . GLY A 1 234 ? 19.014 9.862 6.407 1.000 13.091 560 GLY AAA O 1
ATOM 3046 N N . PRO A 1 235 ? 20.306 9.123 4.754 1.000 13.304 561 PRO AAA N 1
ATOM 3047 C CA . PRO A 1 235 ? 19.218 9.118 3.789 1.000 12.988 561 PRO AAA CA 1
ATOM 3048 C C . PRO A 1 235 ? 17.979 8.352 4.290 1.000 12.959 561 PRO AAA C 1
ATOM 3049 O O . PRO A 1 235 ? 16.868 8.813 4.012 1.000 13.954 561 PRO AAA O 1
ATOM 3060 N N . ASN A 1 236 ? 18.142 7.251 4.955 1.000 11.399 562 ASN AAA N 1
ATOM 3061 C CA . ASN A 1 236 ? 16.981 6.474 5.432 1.000 12.349 562 ASN AAA CA 1
ATOM 3062 C C . ASN A 1 236 ? 16.258 7.122 6.569 1.000 11.270 562 ASN AAA C 1
ATOM 3063 O O . ASN A 1 236 ? 15.122 6.704 6.864 1.000 12.430 562 ASN AAA O 1
ATOM 3074 N N . GLY A 1 237 ? 16.847 8.078 7.229 1.000 10.825 563 GLY AAA N 1
ATOM 3075 C CA . GLY A 1 237 ? 16.100 8.838 8.229 1.000 10.707 563 GLY AAA CA 1
ATOM 3076 C C . GLY A 1 237 ? 15.252 9.933 7.600 1.000 9.346 563 GLY AAA C 1
ATOM 3077 O O . GLY A 1 237 ? 14.293 10.404 8.275 1.000 10.078 563 GLY AAA O 1
ATOM 3081 N N . ARG A 1 238 ? 15.549 10.347 6.381 1.000 9.220 564 ARG AAA N 1
ATOM 3082 C CA . ARG A 1 238 ? 14.819 11.386 5.686 1.000 9.525 564 ARG AAA CA 1
ATOM 3083 C C . ARG A 1 238 ? 13.658 10.763 4.903 1.000 9.885 564 ARG AAA C 1
ATOM 3084 O O . ARG A 1 238 ? 13.568 10.839 3.673 1.000 10.720 564 ARG AAA O 1
ATOM 3105 N N . LYS A 1 239 ? 12.783 10.102 5.659 1.000 8.748 565 LYS AAA N 1
ATOM 3106 C CA . LYS A 1 239 ? 11.683 9.308 5.093 1.000 8.422 565 LYS AAA CA 1
ATOM 3107 C C . LYS A 1 239 ? 10.489 9.491 6.023 1.000 7.761 565 LYS AAA C 1
ATOM 3108 O O . LYS A 1 239 ? 10.591 9.948 7.160 1.000 7.777 565 LYS AAA O 1
ATOM 3127 N N . HIS A 1 240 ? 9.320 9.062 5.533 1.000 7.638 566 HIS AAA N 1
ATOM 3128 C CA . HIS A 1 240 ? 8.116 9.104 6.380 1.000 7.214 566 HIS AAA CA 1
ATOM 3129 C C . HIS A 1 240 ? 8.251 8.199 7.583 1.000 6.985 566 HIS AAA C 1
ATOM 3130 O O . HIS A 1 240 ? 8.725 7.069 7.485 1.000 7.946 566 HIS AAA O 1
ATOM 3145 N N . GLN A 1 241 ? 7.687 8.651 8.712 1.000 6.627 567 GLN AAA N 1
ATOM 3146 C CA . GLN A 1 241 ? 7.646 7.831 9.918 1.000 7.003 567 GLN AAA CA 1
ATOM 3147 C C . GLN A 1 241 ? 6.342 7.047 10.082 1.000 6.448 567 GLN AAA C 1
ATOM 3148 O O . GLN A 1 241 ? 6.259 6.183 10.936 1.000 7.517 567 GLN AAA O 1
ATOM 3162 N N . ALA A 1 242 ? 5.324 7.388 9.281 1.000 6.938 568 ALA AAA N 1
ATOM 3163 C CA . ALA A 1 242 ? 3.962 6.841 9.471 1.000 6.674 568 ALA AAA CA 1
ATOM 3164 C C . ALA A 1 242 ? 3.185 6.892 8.183 1.000 6.914 568 ALA AAA C 1
ATOM 3165 O O . ALA A 1 242 ? 1.962 7.124 8.192 1.000 7.722 568 ALA AAA O 1
ATOM 3172 N N . ASN A 1 243 ? 3.827 6.693 7.062 1.000 6.856 569 ASN AAA N 1
ATOM 3173 C CA . ASN A 1 243 ? 3.113 6.700 5.783 1.000 7.146 569 ASN AAA CA 1
ATOM 3174 C C . ASN A 1 243 ? 2.028 5.617 5.764 1.000 6.890 569 ASN AAA C 1
ATOM 3175 O O . ASN A 1 243 ? 2.241 4.521 6.200 1.000 7.446 569 ASN AAA O 1
ATOM 3186 N N . LEU A 1 244 ? 0.858 5.995 5.191 1.000 7.598 570 LEU AAA N 1
ATOM 3187 C CA . LEU A 1 244 ? -0.250 5.021 5.079 1.000 7.532 570 LEU AAA CA 1
ATOM 3188 C C . LEU A 1 244 ? 0.051 3.957 4.023 1.000 7.643 570 LEU AAA C 1
ATOM 3189 O O . LEU A 1 244 ? -0.127 2.764 4.280 1.000 8.314 570 LEU AAA O 1
ATOM 3205 N N . PHE A 1 245 ? 0.529 4.410 2.863 1.000 8.330 571 PHE AAA N 1
ATOM 3206 C CA . PHE A 1 245 ? 0.902 3.543 1.746 1.000 8.625 571 PHE AAA CA 1
ATOM 3207 C C . PHE A 1 245 ? 2.377 3.791 1.416 1.000 9.512 571 PHE AAA C 1
ATOM 3208 O O . PHE A 1 245 ? 3.006 4.753 1.898 1.000 9.454 571 PHE AAA O 1
ATOM 3225 N N A ASP A 1 246 ? 2.974 2.960 0.565 0.500 10.228 572 ASP AAA N 1
ATOM 3226 N N B ASP A 1 246 ? 2.948 2.995 0.526 0.500 10.351 572 ASP AAA N 1
ATOM 3227 C CA A ASP A 1 246 ? 4.373 3.096 0.125 0.500 10.709 572 ASP AAA CA 1
ATOM 3228 C CA B ASP A 1 246 ? 4.332 3.178 0.079 0.500 10.596 572 ASP AAA CA 1
ATOM 3229 C C A ASP A 1 246 ? 4.511 4.285 -0.834 0.500 11.946 572 ASP AAA C 1
ATOM 3230 C C B ASP A 1 246 ? 4.483 4.368 -0.832 0.500 12.070 572 ASP AAA C 1
ATOM 3231 O O A ASP A 1 246 ? 3.576 4.669 -1.537 0.500 13.578 572 ASP AAA O 1
ATOM 3232 O O B ASP A 1 246 ? 3.557 4.742 -1.542 0.500 13.620 572 ASP AAA O 1
ATOM 3249 N N . SER A 1 247 ? 5.714 4.851 -0.900 1.000 11.096 573 SER AAA N 1
ATOM 3250 C CA . SER A 1 247 ? 6.087 5.861 -1.891 1.000 11.088 573 SER AAA CA 1
ATOM 3251 C C . SER A 1 247 ? 7.636 5.886 -1.933 1.000 10.604 573 SER AAA C 1
ATOM 3252 O O . SER A 1 247 ? 8.302 5.266 -1.128 1.000 11.349 573 SER AAA O 1
ATOM 3260 N N . ASP A 1 248 ? 8.154 6.711 -2.816 1.000 11.933 574 ASP AAA N 1
ATOM 3261 C CA . ASP A 1 248 ? 9.618 6.904 -2.885 1.000 12.804 574 ASP AAA CA 1
ATOM 3262 C C . ASP A 1 248 ? 10.197 7.540 -1.652 1.000 11.454 574 ASP AAA C 1
ATOM 3263 O O . ASP A 1 248 ? 11.396 7.461 -1.428 1.000 14.228 574 ASP AAA O 1
ATOM 3272 N N . LEU A 1 249 ? 9.385 8.145 -0.819 1.000 10.033 575 LEU AAA N 1
ATOM 3273 C CA . LEU A 1 249 ? 9.791 8.799 0.448 1.000 9.846 575 LEU AAA CA 1
ATOM 3274 C C . LEU A 1 249 ? 9.568 7.894 1.630 1.000 8.977 575 LEU AAA C 1
ATOM 3275 O O . LEU A 1 249 ? 9.702 8.344 2.759 1.000 9.277 575 LEU AAA O 1
ATOM 3291 N N . SER A 1 250 ? 9.264 6.631 1.426 1.000 9.725 576 SER AAA N 1
ATOM 3292 C CA . SER A 1 250 ? 8.977 5.679 2.497 1.000 9.654 576 SER AAA CA 1
ATOM 3293 C C . SER A 1 250 ? 10.012 4.561 2.559 1.000 9.749 576 SER AAA C 1
ATOM 3294 O O . SER A 1 250 ? 10.596 4.214 1.511 1.000 11.378 576 SER AAA O 1
ATOM 3302 N N . LEU A 1 251 ? 10.163 3.926 3.663 1.000 9.288 577 LEU AAA N 1
ATOM 3303 C CA . LEU A 1 251 ? 11.053 2.779 3.827 1.000 10.404 577 LEU AAA CA 1
ATOM 3304 C C . LEU A 1 251 ? 10.340 1.540 3.388 1.000 11.272 577 LEU AAA C 1
ATOM 3305 O O . LEU A 1 251 ? 9.196 1.249 3.747 1.000 11.425 577 LEU AAA O 1
ATOM 3321 N N . PRO A 1 252 ? 10.999 0.666 2.563 1.000 12.604 578 PRO AAA N 1
ATOM 3322 C CA . PRO A 1 252 ? 10.381 -0.554 2.115 1.000 13.681 578 PRO AAA CA 1
ATOM 3323 C C . PRO A 1 252 ? 9.806 -1.439 3.209 1.000 11.654 578 PRO AAA C 1
ATOM 3324 O O . PRO A 1 252 ? 10.469 -1.759 4.148 1.000 12.609 578 PRO AAA O 1
ATOM 3335 N N . GLY A 1 253 ? 8.559 -1.872 3.039 1.000 12.033 579 GLY AAA N 1
ATOM 3336 C CA . GLY A 1 253 ? 7.882 -2.706 4.026 1.000 12.528 579 GLY AAA CA 1
ATOM 3337 C C . GLY A 1 253 ? 7.269 -1.949 5.168 1.000 10.941 579 GLY AAA C 1
ATOM 3338 O O . GLY A 1 253 ? 6.513 -2.537 5.939 1.000 12.804 579 GLY AAA O 1
ATOM 3342 N N . TYR A 1 254 ? 7.605 -0.661 5.333 1.000 10.093 580 TYR AAA N 1
ATOM 3343 C CA . TYR A 1 254 ? 7.087 0.124 6.464 1.000 10.443 580 TYR AAA CA 1
ATOM 3344 C C . TYR A 1 254 ? 6.030 1.058 5.954 1.000 10.954 580 TYR AAA C 1
ATOM 3345 O O . TYR A 1 254 ? 6.356 2.088 5.405 1.000 13.775 580 TYR AAA O 1
ATOM 3363 N N . SER A 1 255 ? 4.770 0.690 6.137 1.000 8.964 581 SER AAA N 1
ATOM 3364 C CA . SER A 1 255 ? 3.595 1.516 5.875 1.000 8.501 581 SER AAA CA 1
ATOM 3365 C C . SER A 1 255 ? 2.536 1.040 6.891 1.000 8.056 581 SER AAA C 1
ATOM 3366 O O . SER A 1 255 ? 2.561 -0.092 7.335 1.000 8.591 581 SER AAA O 1
ATOM 3374 N N . VAL A 1 256 ? 1.597 1.948 7.195 1.000 7.398 582 VAL AAA N 1
ATOM 3375 C CA . VAL A 1 256 ? 0.496 1.560 8.082 1.000 7.598 582 VAL AAA CA 1
ATOM 3376 C C . VAL A 1 256 ? -0.269 0.388 7.482 1.000 6.819 582 VAL AAA C 1
ATOM 3377 O O . VAL A 1 256 ? -0.574 -0.594 8.149 1.000 7.446 582 VAL AAA O 1
ATOM 3390 N N . ASP A 1 257 ? -0.555 0.511 6.164 1.000 7.369 583 ASP AAA N 1
ATOM 3391 C CA . ASP A 1 257 ? -1.266 -0.574 5.459 1.000 7.569 583 ASP AAA CA 1
ATOM 3392 C C . ASP A 1 257 ? -0.506 -1.893 5.565 1.000 7.309 583 ASP AAA C 1
ATOM 3393 O O . ASP A 1 257 ? -1.111 -2.936 5.863 1.000 8.067 583 ASP AAA O 1
ATOM 3402 N N . ALA A 1 258 ? 0.815 -1.886 5.333 1.000 7.743 584 ALA AAA N 1
ATOM 3403 C CA . ALA A 1 258 ? 1.549 -3.138 5.450 1.000 8.117 584 ALA AAA CA 1
ATOM 3404 C C . ALA A 1 258 ? 1.466 -3.744 6.842 1.000 8.354 584 ALA AAA C 1
ATOM 3405 O O . ALA A 1 258 ? 1.302 -4.961 7.006 1.000 9.088 584 ALA AAA O 1
ATOM 3412 N N A MET A 1 259 ? 1.537 -2.904 7.866 0.500 8.146 585 MET AAA N 1
ATOM 3413 N N B MET A 1 259 ? 1.551 -2.895 7.872 0.500 8.148 585 MET AAA N 1
ATOM 3414 C CA A MET A 1 259 ? 1.452 -3.431 9.228 0.500 8.127 585 MET AAA CA 1
ATOM 3415 C CA B MET A 1 259 ? 1.474 -3.391 9.255 0.500 8.409 585 MET AAA CA 1
ATOM 3416 C C A MET A 1 259 ? 0.086 -4.027 9.530 0.500 7.754 585 MET AAA C 1
ATOM 3417 C C B MET A 1 259 ? 0.103 -4.021 9.524 0.500 7.783 585 MET AAA C 1
ATOM 3418 O O A MET A 1 259 ? 0.024 -5.093 10.153 0.500 8.954 585 MET AAA O 1
ATOM 3419 O O B MET A 1 259 ? 0.044 -5.088 10.152 0.500 8.962 585 MET AAA O 1
ATOM 3446 N N . VAL A 1 260 ? -0.971 -3.374 9.088 1.000 7.451 586 VAL AAA N 1
ATOM 3447 C CA . VAL A 1 260 ? -2.312 -3.940 9.266 1.000 7.454 586 VAL AAA CA 1
ATOM 3448 C C . VAL A 1 260 ? -2.421 -5.299 8.550 1.000 7.522 586 VAL AAA C 1
ATOM 3449 O O . VAL A 1 260 ? -2.875 -6.286 9.147 1.000 8.383 586 VAL AAA O 1
ATOM 3462 N N . ARG A 1 261 ? -2.000 -5.339 7.292 1.000 7.643 587 ARG AAA N 1
ATOM 3463 C CA . ARG A 1 261 ? -2.119 -6.592 6.541 1.000 8.390 587 ARG AAA CA 1
ATOM 3464 C C . ARG A 1 261 ? -1.270 -7.688 7.162 1.000 8.501 587 ARG AAA C 1
ATOM 3465 O O . ARG A 1 261 ? -1.691 -8.870 7.219 1.000 9.633 587 ARG AAA O 1
ATOM 3486 N N . ASN A 1 262 ? -0.058 -7.353 7.627 1.000 8.422 588 ASN AAA N 1
ATOM 3487 C CA . ASN A 1 262 ? 0.790 -8.379 8.257 1.000 8.841 588 ASN AAA CA 1
ATOM 3488 C C . ASN A 1 262 ? 0.086 -8.942 9.465 1.000 8.606 588 ASN AAA C 1
ATOM 3489 O O . ASN A 1 262 ? 0.114 -10.173 9.709 1.000 10.096 588 ASN AAA O 1
ATOM 3500 N N . LEU A 1 263 ? -0.504 -8.095 10.293 1.000 8.425 589 LEU AAA N 1
ATOM 3501 C CA . LEU A 1 263 ? -1.204 -8.577 11.484 1.000 8.975 589 LEU AAA CA 1
ATOM 3502 C C . LEU A 1 263 ? -2.393 -9.447 11.102 1.000 9.367 589 LEU AAA C 1
ATOM 3503 O O . LEU A 1 263 ? -2.639 -10.488 11.744 1.000 10.535 589 LEU AAA O 1
ATOM 3519 N N . GLU A 1 264 ? -3.193 -8.992 10.143 1.000 9.822 590 GLU AAA N 1
ATOM 3520 C CA . GLU A 1 264 ? -4.361 -9.766 9.699 1.000 10.059 590 GLU AAA CA 1
ATOM 3521 C C . GLU A 1 264 ? -3.901 -11.144 9.192 1.000 10.172 590 GLU AAA C 1
ATOM 3522 O O . GLU A 1 264 ? -4.504 -12.192 9.525 1.000 11.730 590 GLU AAA O 1
ATOM 3534 N N . ASN A 1 265 ? -2.879 -11.152 8.374 1.000 10.143 591 ASN AAA N 1
ATOM 3535 C CA . ASN A 1 265 ? -2.345 -12.418 7.832 1.000 11.025 591 ASN AAA CA 1
ATOM 3536 C C . ASN A 1 265 ? -1.863 -13.351 8.924 1.000 11.662 591 ASN AAA C 1
ATOM 3537 O O . ASN A 1 265 ? -1.892 -14.543 8.717 1.000 15.339 591 ASN AAA O 1
ATOM 3548 N N . ALA A 1 266 ? -1.352 -12.820 10.006 1.000 10.925 592 ALA AAA N 1
ATOM 3549 C CA . ALA A 1 266 ? -0.866 -13.605 11.124 1.000 11.828 592 ALA AAA CA 1
ATOM 3550 C C . ALA A 1 266 ? -1.986 -13.986 12.109 1.000 11.886 592 ALA AAA C 1
ATOM 3551 O O . ALA A 1 266 ? -1.658 -14.664 13.092 1.000 14.131 592 ALA AAA O 1
ATOM 3558 N N . GLY A 1 267 ? -3.218 -13.634 11.855 1.000 11.983 593 GLY AAA N 1
ATOM 3559 C CA . GLY A 1 267 ? -4.356 -14.111 12.613 1.000 12.567 593 GLY AAA CA 1
ATOM 3560 C C . GLY A 1 267 ? -4.988 -13.122 13.562 1.000 12.583 593 GLY AAA C 1
ATOM 3561 O O . GLY A 1 267 ? -5.806 -13.520 14.392 1.000 15.044 593 GLY AAA O 1
ATOM 3565 N N . MET A 1 268 ? -4.632 -11.848 13.510 1.000 10.620 594 MET AAA N 1
ATOM 3566 C CA . MET A 1 268 ? -5.345 -10.847 14.345 1.000 10.578 594 MET AAA CA 1
ATOM 3567 C C . MET A 1 268 ? -6.616 -10.452 13.635 1.000 10.096 594 MET AAA C 1
ATOM 3568 O O . MET A 1 268 ? -6.559 -9.939 12.509 1.000 11.180 594 MET AAA O 1
ATOM 3582 N N . PRO A 1 269 ? -7.788 -10.601 14.257 1.000 9.909 595 PRO AAA N 1
ATOM 3583 C CA . PRO A 1 269 ? -9.011 -10.132 13.651 1.000 10.828 595 PRO AAA CA 1
ATOM 3584 C C . PRO A 1 269 ? -8.931 -8.619 13.386 1.000 10.120 595 PRO AAA C 1
ATOM 3585 O O . PRO A 1 269 ? -8.465 -7.845 14.231 1.000 9.806 595 PRO AAA O 1
ATOM 3596 N N A SER A 1 270 ? -9.482 -8.163 12.275 0.500 9.551 596 SER AAA N 1
ATOM 3597 N N B SER A 1 270 ? -9.404 -8.167 12.241 0.500 9.664 596 SER AAA N 1
ATOM 3598 C CA A SER A 1 270 ? -9.437 -6.760 11.853 0.500 8.846 596 SER AAA CA 1
ATOM 3599 C CA B SER A 1 270 ? -9.368 -6.755 11.859 0.500 9.035 596 SER AAA CA 1
ATOM 3600 C C A SER A 1 270 ? -10.021 -5.912 12.971 0.500 8.583 596 SER AAA C 1
ATOM 3601 C C B SER A 1 270 ? -9.980 -5.927 12.982 0.500 8.685 596 SER AAA C 1
ATOM 3602 O O A SER A 1 270 ? -9.506 -4.833 13.282 0.500 8.396 596 SER AAA O 1
ATOM 3603 O O B SER A 1 270 ? -9.419 -4.848 13.283 0.500 8.506 596 SER AAA O 1
ATOM 3618 N N . GLU A 1 271 ? -11.129 -6.345 13.519 1.000 8.785 597 GLU AAA N 1
ATOM 3619 C CA . GLU A 1 271 ? -11.884 -5.530 14.444 1.000 9.367 597 GLU AAA CA 1
ATOM 3620 C C . GLU A 1 271 ? -11.172 -5.381 15.786 1.000 8.819 597 GLU AAA C 1
ATOM 3621 O O . GLU A 1 271 ? -11.631 -4.567 16.600 1.000 9.725 597 GLU AAA O 1
ATOM 3633 N N . LYS A 1 272 ? -10.108 -6.123 16.029 1.000 7.980 598 LYS AAA N 1
ATOM 3634 C CA . LYS A 1 272 ? -9.313 -5.937 17.250 1.000 8.556 598 LYS AAA CA 1
ATOM 3635 C C . LYS A 1 272 ? -8.162 -4.970 17.034 1.000 8.380 598 LYS AAA C 1
ATOM 3636 O O . LYS A 1 272 ? -7.488 -4.612 18.017 1.000 9.085 598 LYS AAA O 1
ATOM 3655 N N . ILE A 1 273 ? -7.883 -4.512 15.821 1.000 7.525 599 ILE AAA N 1
ATOM 3656 C CA . ILE A 1 273 ? -6.743 -3.612 15.593 1.000 7.646 599 ILE AAA CA 1
ATOM 3657 C C . ILE A 1 273 ? -7.189 -2.179 15.802 1.000 7.564 599 ILE AAA C 1
ATOM 3658 O O . ILE A 1 273 ? -8.141 -1.705 15.154 1.000 8.493 599 ILE AAA O 1
ATOM 3674 N N . LEU A 1 274 ? -6.450 -1.458 16.649 1.000 7.740 600 LEU AAA N 1
ATOM 3675 C CA . LEU A 1 274 ? -6.571 0.005 16.790 1.000 7.296 600 LEU AAA CA 1
ATOM 3676 C C . LEU A 1 274 ? -5.387 0.615 16.053 1.000 7.177 600 LEU AAA C 1
ATOM 3677 O O . LEU A 1 274 ? -4.231 0.285 16.355 1.000 8.059 600 LEU AAA O 1
ATOM 3693 N N . LEU A 1 275 ? -5.642 1.486 15.101 1.000 7.111 601 LEU AAA N 1
ATOM 3694 C CA . LEU A 1 275 ? -4.622 2.093 14.243 1.000 7.377 601 LEU AAA CA 1
ATOM 3695 C C . LEU A 1 275 ? -4.064 3.313 14.952 1.000 7.153 601 LEU AAA C 1
ATOM 3696 O O . LEU A 1 275 ? -4.786 4.281 15.219 1.000 7.440 601 LEU AAA O 1
ATOM 3712 N N . GLY A 1 276 ? -2.763 3.314 15.260 1.000 6.606 602 GLY AAA N 1
ATOM 3713 C CA . GLY A 1 276 ? -2.134 4.424 15.976 1.000 6.572 602 GLY AAA CA 1
ATOM 3714 C C . GLY A 1 276 ? -1.652 5.520 15.047 1.000 6.896 602 GLY AAA C 1
ATOM 3715 O O . GLY A 1 276 ? -1.085 5.226 13.980 1.000 7.783 602 GLY AAA O 1
ATOM 3719 N N . ILE A 1 277 ? -1.819 6.743 15.504 1.000 6.440 603 ILE AAA N 1
ATOM 3720 C CA . ILE A 1 277 ? -1.425 7.973 14.771 1.000 6.740 603 ILE AAA CA 1
ATOM 3721 C C . ILE A 1 277 ? -0.512 8.800 15.657 1.000 6.517 603 ILE AAA C 1
ATOM 3722 O O . ILE A 1 277 ? -0.895 9.092 16.806 1.000 7.317 603 ILE AAA O 1
ATOM 3738 N N . PRO A 1 278 ? 0.629 9.255 15.171 1.000 6.624 604 PRO AAA N 1
ATOM 3739 C CA . PRO A 1 278 ? 1.504 10.101 15.965 1.000 6.975 604 PRO AAA CA 1
ATOM 3740 C C . PRO A 1 278 ? 1.009 11.534 15.932 1.000 6.811 604 PRO AAA C 1
ATOM 3741 O O . PRO A 1 278 ? 0.735 12.093 14.874 1.000 8.006 604 PRO AAA O 1
ATOM 3752 N N . PHE A 1 279 ? 1.019 12.181 17.093 1.000 6.869 605 PHE AAA N 1
ATOM 3753 C CA . PHE A 1 279 ? 0.747 13.624 17.221 1.000 7.480 605 PHE AAA CA 1
ATOM 3754 C C . PHE A 1 279 ? 2.062 14.369 17.429 1.000 7.288 605 PHE AAA C 1
ATOM 3755 O O . PHE A 1 279 ? 2.108 15.408 18.079 1.000 8.422 605 PHE AAA O 1
ATOM 3772 N N . TYR A 1 280 ? 3.100 13.889 16.787 1.000 8.564 606 TYR AAA N 1
ATOM 3773 C CA . TYR A 1 280 ? 4.426 14.497 16.777 1.000 8.575 606 TYR AAA CA 1
ATOM 3774 C C . TYR A 1 280 ? 5.069 14.245 15.414 1.000 8.006 606 TYR AAA C 1
ATOM 3775 O O . TYR A 1 280 ? 4.681 13.301 14.701 1.000 8.798 606 TYR AAA O 1
ATOM 3793 N N . GLY A 1 281 ? 6.033 15.066 15.091 1.000 8.104 607 GLY AAA N 1
ATOM 3794 C CA . GLY A 1 281 ? 6.878 14.867 13.924 1.000 8.180 607 GLY AAA CA 1
ATOM 3795 C C . GLY A 1 281 ? 8.194 14.261 14.254 1.000 7.380 607 GLY AAA C 1
ATOM 3796 O O . GLY A 1 281 ? 8.701 14.423 15.399 1.000 8.412 607 GLY AAA O 1
ATOM 3800 N N A ARG A 1 282 ? 8.792 13.565 13.310 0.500 7.651 608 ARG AAA N 1
ATOM 3801 N N B ARG A 1 282 ? 8.800 13.607 13.296 0.500 7.698 608 ARG AAA N 1
ATOM 3802 C CA A ARG A 1 282 ? 10.108 12.933 13.444 0.500 9.009 608 ARG AAA CA 1
ATOM 3803 C CA B ARG A 1 282 ? 10.103 12.982 13.455 0.500 8.901 608 ARG AAA CA 1
ATOM 3804 C C A ARG A 1 282 ? 10.935 13.230 12.213 0.500 7.575 608 ARG AAA C 1
ATOM 3805 C C B ARG A 1 282 ? 10.939 13.202 12.213 0.500 7.704 608 ARG AAA C 1
ATOM 3806 O O A ARG A 1 282 ? 10.393 13.112 11.095 0.500 8.117 608 ARG AAA O 1
ATOM 3807 O O B ARG A 1 282 ? 10.389 13.111 11.095 0.500 8.122 608 ARG AAA O 1
ATOM 3848 N N . LEU A 1 283 ? 12.242 13.378 12.390 1.000 7.898 609 LEU AAA N 1
ATOM 3849 C CA . LEU A 1 283 ? 13.196 13.306 11.278 1.000 8.298 609 LEU AAA CA 1
ATOM 3850 C C . LEU A 1 283 ? 14.265 12.306 11.729 1.000 8.975 609 LEU AAA C 1
ATOM 3851 O O . LEU A 1 283 ? 15.077 12.652 12.624 1.000 9.988 609 LEU AAA O 1
ATOM 3867 N N . GLY A 1 284 ? 14.234 11.097 11.229 1.000 9.270 610 GLY AAA N 1
ATOM 3868 C CA . GLY A 1 284 ? 15.236 10.118 11.607 1.000 10.288 610 GLY AAA CA 1
ATOM 3869 C C . GLY A 1 284 ? 15.250 9.848 13.058 1.000 10.333 610 GLY AAA C 1
ATOM 3870 O O . GLY A 1 284 ? 14.269 10.012 13.805 1.000 10.614 610 GLY AAA O 1
ATOM 3874 N N . ALA A 1 285 ? 16.421 9.385 13.532 1.000 12.220 611 ALA AAA N 1
ATOM 3875 C CA . ALA A 1 285 ? 16.562 8.885 14.891 1.000 13.578 611 ALA AAA CA 1
ATOM 3876 C C . ALA A 1 285 ? 16.571 10.023 15.885 1.000 13.691 611 ALA AAA C 1
ATOM 3877 O O . ALA A 1 285 ? 16.218 9.752 17.087 1.000 17.447 611 ALA AAA O 1
ATOM 3884 N N . THR A 1 286 ? 17.018 11.208 15.549 1.000 13.965 612 THR AAA N 1
ATOM 3885 C CA . THR A 1 286 ? 17.474 12.181 16.538 1.000 16.426 612 THR AAA CA 1
ATOM 3886 C C . THR A 1 286 ? 16.589 13.382 16.730 1.000 15.657 612 THR AAA C 1
ATOM 3887 O O . THR A 1 286 ? 16.790 14.172 17.643 1.000 19.287 612 THR AAA O 1
ATOM 3898 N N . ILE A 1 287 ? 15.582 13.590 15.868 1.000 12.949 613 ILE AAA N 1
ATOM 3899 C CA . ILE A 1 287 ? 14.748 14.818 15.914 1.000 12.028 613 ILE AAA CA 1
ATOM 3900 C C . ILE A 1 287 ? 13.288 14.409 16.096 1.000 10.370 613 ILE AAA C 1
ATOM 3901 O O . ILE A 1 287 ? 12.754 13.721 15.213 1.000 10.354 613 ILE AAA O 1
ATOM 3917 N N . THR A 1 288 ? 12.630 14.895 17.128 1.000 10.786 614 THR AAA N 1
ATOM 3918 C CA . THR A 1 288 ? 11.199 14.811 17.274 1.000 10.920 614 THR AAA CA 1
ATOM 3919 C C . THR A 1 288 ? 10.684 16.158 17.737 1.000 10.817 614 THR AAA C 1
ATOM 3920 O O . THR A 1 288 ? 11.348 16.847 18.518 1.000 12.549 614 THR AAA O 1
ATOM 3931 N N . ARG A 1 289 ? 9.467 16.501 17.379 1.000 9.743 615 ARG AAA N 1
ATOM 3932 C CA . ARG A 1 289 ? 8.809 17.750 17.778 1.000 9.664 615 ARG AAA CA 1
ATOM 3933 C C . ARG A 1 289 ? 7.335 17.483 17.977 1.000 8.812 615 ARG AAA C 1
ATOM 3934 O O . ARG A 1 289 ? 6.742 16.774 17.155 1.000 9.938 615 ARG AAA O 1
ATOM 3955 N N . THR A 1 290 ? 6.720 18.021 18.997 1.000 9.617 616 THR AAA N 1
ATOM 3956 C CA . THR A 1 290 ? 5.270 17.840 19.134 1.000 9.812 616 THR AAA CA 1
ATOM 3957 C C . THR A 1 290 ? 4.534 18.519 18.013 1.000 9.322 616 THR AAA C 1
ATOM 3958 O O . THR A 1 290 ? 5.045 19.487 17.405 1.000 9.601 616 THR AAA O 1
ATOM 3969 N N . TYR A 1 291 ? 3.286 18.135 17.754 1.000 9.301 617 TYR AAA N 1
ATOM 3970 C CA . TYR A 1 291 ? 2.486 18.874 16.772 1.000 9.304 617 TYR AAA CA 1
ATOM 3971 C C . TYR A 1 291 ? 2.391 20.336 17.171 1.000 9.993 617 TYR AAA C 1
ATOM 3972 O O . TYR A 1 291 ? 2.470 21.233 16.304 1.000 10.788 617 TYR AAA O 1
ATOM 3990 N N . ASP A 1 292 ? 2.229 20.628 18.454 1.000 10.349 618 ASP AAA N 1
ATOM 3991 C CA . ASP A 1 292 ? 2.164 22.052 18.871 1.000 11.396 618 ASP AAA CA 1
ATOM 3992 C C . ASP A 1 292 ? 3.464 22.780 18.545 1.000 11.041 618 ASP AAA C 1
ATOM 3993 O O . ASP A 1 292 ? 3.364 23.952 18.060 1.000 13.209 618 ASP AAA O 1
ATOM 4002 N N . GLU A 1 293 ? 4.594 22.177 18.733 1.000 10.328 619 GLU AAA N 1
ATOM 4003 C CA . GLU A 1 293 ? 5.879 22.785 18.337 1.000 10.693 619 GLU AAA CA 1
ATOM 4004 C C . GLU A 1 293 ? 5.917 22.968 16.823 1.000 11.522 619 GLU AAA C 1
ATOM 4005 O O . GLU A 1 293 ? 6.422 23.996 16.320 1.000 13.583 619 GLU AAA O 1
ATOM 4017 N N . LEU A 1 294 ? 5.446 21.999 16.055 1.000 10.670 620 LEU AAA N 1
ATOM 4018 C CA . LEU A 1 294 ? 5.449 22.113 14.578 1.000 10.625 620 LEU AAA CA 1
ATOM 4019 C C . LEU A 1 294 ? 4.599 23.288 14.156 1.000 11.322 620 LEU AAA C 1
ATOM 4020 O O . LEU A 1 294 ? 5.010 24.064 13.270 1.000 12.262 620 LEU AAA O 1
ATOM 4036 N N A ARG A 1 295 ? 3.422 23.448 14.726 0.500 11.646 621 ARG AAA N 1
ATOM 4037 N N B ARG A 1 295 ? 3.409 23.440 14.722 0.500 11.633 621 ARG AAA N 1
ATOM 4038 C CA A ARG A 1 295 ? 2.595 24.577 14.300 0.500 14.457 621 ARG AAA CA 1
ATOM 4039 C CA B ARG A 1 295 ? 2.533 24.558 14.352 0.500 14.749 621 ARG AAA CA 1
ATOM 4040 C C A ARG A 1 295 ? 3.246 25.900 14.675 0.500 15.502 621 ARG AAA C 1
ATOM 4041 C C B ARG A 1 295 ? 3.196 25.889 14.692 0.500 15.762 621 ARG AAA C 1
ATOM 4042 O O A ARG A 1 295 ? 3.190 26.840 13.887 0.500 19.687 621 ARG AAA O 1
ATOM 4043 O O B ARG A 1 295 ? 3.096 26.822 13.891 0.500 20.097 621 ARG AAA O 1
ATOM 4084 N N . ARG A 1 296 ? 3.889 25.962 15.816 1.000 16.034 622 ARG AAA N 1
ATOM 4085 C CA . ARG A 1 296 ? 4.447 27.243 16.306 1.000 18.731 622 ARG AAA CA 1
ATOM 4086 C C . ARG A 1 296 ? 5.679 27.612 15.465 1.000 19.194 622 ARG AAA C 1
ATOM 4087 O O . ARG A 1 296 ? 5.808 28.804 15.153 1.000 22.037 622 ARG AAA O 1
ATOM 4108 N N . ASP A 1 297 ? 6.573 26.676 15.159 1.000 16.278 623 ASP AAA N 1
ATOM 4109 C CA . ASP A 1 297 ? 7.970 26.965 14.763 1.000 18.107 623 ASP AAA CA 1
ATOM 4110 C C . ASP A 1 297 ? 8.341 26.356 13.404 1.000 17.157 623 ASP AAA C 1
ATOM 4111 O O . ASP A 1 297 ? 9.465 26.655 12.935 1.000 18.189 623 ASP AAA O 1
ATOM 4120 N N . TYR A 1 298 ? 7.545 25.467 12.805 1.000 13.644 624 TYR AAA N 1
ATOM 4121 C CA . TYR A 1 298 ? 7.994 24.693 11.615 1.000 11.730 624 TYR AAA CA 1
ATOM 4122 C C . TYR A 1 298 ? 7.071 24.766 10.424 1.000 12.444 624 TYR AAA C 1
ATOM 4123 O O . TYR A 1 298 ? 7.605 24.841 9.295 1.000 12.765 624 TYR AAA O 1
ATOM 4141 N N . ILE A 1 299 ? 5.764 24.613 10.548 1.000 11.665 625 ILE AAA N 1
ATOM 4142 C CA . ILE A 1 299 ? 4.958 24.380 9.343 1.000 12.336 625 ILE AAA CA 1
ATOM 4143 C C . ILE A 1 299 ? 4.865 25.708 8.568 1.000 13.338 625 ILE AAA C 1
ATOM 4144 O O . ILE A 1 299 ? 4.206 26.645 9.020 1.000 14.462 625 ILE AAA O 1
ATOM 4160 N N . ASN A 1 300 ? 5.538 25.785 7.407 1.000 11.999 626 ASN AAA N 1
ATOM 4161 C CA . ASN A 1 300 ? 5.652 27.002 6.586 1.000 12.167 626 ASN AAA CA 1
ATOM 4162 C C . ASN A 1 300 ? 6.256 28.129 7.453 1.000 13.886 626 ASN AAA C 1
ATOM 4163 O O . ASN A 1 300 ? 5.819 29.304 7.300 1.000 17.065 626 ASN AAA O 1
ATOM 4174 N N . LYS A 1 301 ? 7.242 27.845 8.280 1.000 12.920 627 LYS AAA N 1
ATOM 4175 C CA . LYS A 1 301 ? 7.963 28.815 9.098 1.000 15.028 627 LYS AAA CA 1
ATOM 4176 C C . LYS A 1 301 ? 9.436 28.472 9.105 1.000 15.502 627 LYS AAA C 1
ATOM 4177 O O . LYS A 1 301 ? 9.800 27.323 8.981 1.000 13.623 627 LYS AAA O 1
ATOM 4196 N N . ASN A 1 302 ? 10.292 29.498 9.341 1.000 16.852 628 ASN AAA N 1
ATOM 4197 C CA . ASN A 1 302 ? 11.720 29.260 9.626 1.000 16.460 628 ASN AAA CA 1
ATOM 4198 C C . ASN A 1 302 ? 12.381 28.454 8.497 1.000 14.017 628 ASN AAA C 1
ATOM 4199 O O . ASN A 1 302 ? 13.301 27.717 8.756 1.000 16.544 628 ASN AAA O 1
ATOM 4210 N N . GLY A 1 303 ? 11.973 28.655 7.249 1.000 14.823 629 GLY AAA N 1
ATOM 4211 C CA . GLY A 1 303 ? 12.546 27.960 6.098 1.000 14.997 629 GLY AAA CA 1
ATOM 4212 C C . GLY A 1 303 ? 12.052 26.549 5.829 1.000 12.412 629 GLY AAA C 1
ATOM 4213 O O . GLY A 1 303 ? 12.468 25.958 4.851 1.000 14.425 629 GLY AAA O 1
ATOM 4217 N N . TYR A 1 304 ? 11.152 26.058 6.668 1.000 11.228 630 TYR AAA N 1
ATOM 4218 C CA . TYR A 1 304 ? 10.552 24.743 6.443 1.000 10.367 630 TYR AAA CA 1
ATOM 4219 C C . TYR A 1 304 ? 9.263 24.974 5.648 1.000 10.459 630 TYR AAA C 1
ATOM 4220 O O . TYR A 1 304 ? 8.476 25.878 5.979 1.000 12.144 630 TYR AAA O 1
ATOM 4238 N N . GLU A 1 305 ? 9.025 24.150 4.660 1.000 9.146 631 GLU AAA N 1
ATOM 4239 C CA . GLU A 1 305 ? 7.823 24.261 3.840 1.000 8.827 631 GLU AAA CA 1
ATOM 4240 C C . GLU A 1 305 ? 7.020 22.969 3.847 1.000 8.948 631 GLU AAA C 1
ATOM 4241 O O . GLU A 1 305 ? 7.572 21.861 3.749 1.000 9.206 631 GLU AAA O 1
ATOM 4253 N N . TYR A 1 306 ? 5.705 23.136 3.895 1.000 8.909 632 TYR AAA N 1
ATOM 4254 C CA . TYR A 1 306 ? 4.763 22.033 3.786 1.000 9.041 632 TYR AAA CA 1
ATOM 4255 C C . TYR A 1 306 ? 4.789 21.385 2.432 1.000 8.612 632 TYR AAA C 1
ATOM 4256 O O . TYR A 1 306 ? 4.920 22.077 1.375 1.000 8.706 632 TYR AAA O 1
ATOM 4274 N N . ARG A 1 307 ? 4.688 20.079 2.428 1.000 8.183 633 ARG AAA N 1
ATOM 4275 C CA . ARG A 1 307 ? 4.424 19.265 1.262 1.000 8.525 633 ARG AAA CA 1
ATOM 4276 C C . ARG A 1 307 ? 3.427 18.177 1.650 1.000 9.127 633 ARG AAA C 1
ATOM 4277 O O . ARG A 1 307 ? 3.379 17.770 2.814 1.000 9.262 633 ARG AAA O 1
ATOM 4298 N N . PHE A 1 308 ? 2.702 17.645 0.686 1.000 9.367 634 PHE AAA N 1
ATOM 4299 C CA . PHE A 1 308 ? 1.859 16.470 0.897 1.000 10.020 634 PHE AAA CA 1
ATOM 4300 C C . PHE A 1 308 ? 2.266 15.406 -0.061 1.000 9.383 634 PHE AAA C 1
ATOM 4301 O O . PHE A 1 308 ? 2.286 15.634 -1.282 1.000 11.951 634 PHE AAA O 1
ATOM 4318 N N . ASP A 1 309 ? 2.640 14.221 0.401 1.000 9.706 635 ASP AAA N 1
ATOM 4319 C CA . ASP A 1 309 ? 2.999 13.074 -0.433 1.000 9.851 635 ASP AAA CA 1
ATOM 4320 C C . ASP A 1 309 ? 1.694 12.389 -0.782 1.000 10.104 635 ASP AAA C 1
ATOM 4321 O O . ASP A 1 309 ? 1.118 11.683 0.064 1.000 9.970 635 ASP AAA O 1
ATOM 4330 N N . ASN A 1 310 ? 1.173 12.635 -1.991 1.000 11.728 636 ASN AAA N 1
ATOM 4331 C CA . ASN A 1 310 ? -0.152 12.119 -2.387 1.000 12.725 636 ASN AAA CA 1
ATOM 4332 C C . ASN A 1 310 ? -0.103 10.627 -2.593 1.000 11.175 636 ASN AAA C 1
ATOM 4333 O O . ASN A 1 310 ? -1.175 10.008 -2.666 1.000 14.610 636 ASN AAA O 1
ATOM 4344 N N . THR A 1 311 ? 1.050 9.988 -2.735 1.000 11.146 637 THR AAA N 1
ATOM 4345 C CA . THR A 1 311 ? 1.205 8.552 -2.917 1.000 11.133 637 THR AAA CA 1
ATOM 4346 C C . THR A 1 311 ? 1.162 7.863 -1.551 1.000 10.749 637 THR AAA C 1
ATOM 4347 O O . THR A 1 311 ? 0.421 6.900 -1.328 1.000 11.880 637 THR AAA O 1
ATOM 4358 N N . ALA A 1 312 ? 2.020 8.311 -0.642 1.000 9.909 638 ALA AAA N 1
ATOM 4359 C CA . ALA A 1 312 ? 2.078 7.788 0.728 1.000 8.688 638 ALA AAA CA 1
ATOM 4360 C C . ALA A 1 312 ? 0.869 8.226 1.571 1.000 8.672 638 ALA AAA C 1
ATOM 4361 O O . ALA A 1 312 ? 0.573 7.562 2.568 1.000 8.659 638 ALA AAA O 1
ATOM 4368 N N . GLN A 1 313 ? 0.287 9.347 1.218 1.000 8.738 639 GLN AAA N 1
ATOM 4369 C CA . GLN A 1 313 ? -0.891 9.944 1.840 1.000 8.464 639 GLN AAA CA 1
ATOM 4370 C C . GLN A 1 313 ? -0.591 10.568 3.178 1.000 8.567 639 GLN AAA C 1
ATOM 4371 O O . GLN A 1 313 ? -1.441 10.560 4.088 1.000 9.462 639 GLN AAA O 1
ATOM 4385 N N . VAL A 1 314 ? 0.567 11.218 3.307 1.000 8.425 640 VAL AAA N 1
ATOM 4386 C CA . VAL A 1 314 ? 0.982 11.906 4.533 1.000 8.425 640 VAL AAA CA 1
ATOM 4387 C C . VAL A 1 314 ? 1.714 13.185 4.195 1.000 7.672 640 VAL AAA C 1
ATOM 4388 O O . VAL A 1 314 ? 2.386 13.284 3.155 1.000 8.662 640 VAL AAA O 1
ATOM 4401 N N . PRO A 1 315 ? 1.657 14.168 5.077 1.000 7.375 641 PRO AAA N 1
ATOM 4402 C CA . PRO A 1 315 ? 2.393 15.437 4.942 1.000 7.896 641 PRO AAA CA 1
ATOM 4403 C C . PRO A 1 315 ? 3.837 15.288 5.407 1.000 7.730 641 PRO AAA C 1
ATOM 4404 O O . PRO A 1 315 ? 4.192 14.434 6.203 1.000 8.456 641 PRO AAA O 1
ATOM 4415 N N . TYR A 1 316 ? 4.658 16.235 4.943 1.000 7.511 642 TYR AAA N 1
ATOM 4416 C CA . TYR A 1 316 ? 6.029 16.321 5.394 1.000 7.556 642 TYR AAA CA 1
ATOM 4417 C C . TYR A 1 316 ? 6.477 17.752 5.192 1.000 7.861 642 TYR AAA C 1
ATOM 4418 O O . TYR A 1 316 ? 5.813 18.551 4.555 1.000 8.869 642 TYR AAA O 1
ATOM 4436 N N . LEU A 1 317 ? 7.635 18.071 5.787 1.000 7.667 643 LEU AAA N 1
ATOM 4437 C CA . LEU A 1 317 ? 8.257 19.384 5.577 1.000 7.688 643 LEU AAA CA 1
ATOM 4438 C C . LEU A 1 317 ? 9.599 19.173 4.867 1.000 7.872 643 LEU AAA C 1
ATOM 4439 O O . LEU A 1 317 ? 10.260 18.168 5.064 1.000 8.898 643 LEU AAA O 1
ATOM 4455 N N . VAL A 1 318 ? 9.971 20.163 4.077 1.000 8.617 644 VAL AAA N 1
ATOM 4456 C CA . VAL A 1 318 ? 11.294 20.239 3.440 1.000 8.998 644 VAL AAA CA 1
ATOM 4457 C C . VAL A 1 318 ? 11.970 21.521 3.900 1.000 9.699 644 VAL AAA C 1
ATOM 4458 O O . VAL A 1 318 ? 11.340 22.526 4.190 1.000 10.614 644 VAL AAA O 1
ATOM 4471 N N . LYS A 1 319 ? 13.300 21.485 3.935 1.000 10.075 645 LYS AAA N 1
ATOM 4472 C CA . LYS A 1 319 ? 14.102 22.664 4.273 1.000 11.670 645 LYS AAA CA 1
ATOM 4473 C C . LYS A 1 319 ? 15.401 22.526 3.499 1.000 12.459 645 LYS AAA C 1
ATOM 4474 O O . LYS A 1 319 ? 16.037 21.459 3.523 1.000 12.807 645 LYS AAA O 1
ATOM 4493 N N . ASP A 1 320 ? 15.782 23.593 2.832 1.000 14.733 646 ASP AAA N 1
ATOM 4494 C CA . ASP A 1 320 ? 17.055 23.615 2.084 1.000 15.973 646 ASP AAA CA 1
ATOM 4495 C C . ASP A 1 320 ? 17.093 22.487 1.095 1.000 16.986 646 ASP AAA C 1
ATOM 4496 O O . ASP A 1 320 ? 18.220 21.975 0.828 1.000 20.979 646 ASP AAA O 1
ATOM 4505 N N . GLY A 1 321 ? 15.961 22.144 0.508 1.000 16.905 647 GLY AAA N 1
ATOM 4506 C CA . GLY A 1 321 ? 15.962 21.106 -0.511 1.000 19.013 647 GLY AAA CA 1
ATOM 4507 C C . GLY A 1 321 ? 15.899 19.703 0.008 1.000 16.641 647 GLY AAA C 1
ATOM 4508 O O . GLY A 1 321 ? 15.877 18.800 -0.811 1.000 20.900 647 GLY AAA O 1
ATOM 4512 N N . ASP A 1 322 ? 15.845 19.499 1.311 1.000 12.983 648 ASP AAA N 1
ATOM 4513 C CA . ASP A 1 322 ? 15.858 18.124 1.879 1.000 13.002 648 ASP AAA CA 1
ATOM 4514 C C . ASP A 1 322 ? 14.566 17.844 2.695 1.000 10.025 648 ASP AAA C 1
ATOM 4515 O O . ASP A 1 322 ? 14.067 18.757 3.352 1.000 10.814 648 ASP AAA O 1
ATOM 4524 N N . PHE A 1 323 ? 14.185 16.591 2.640 1.000 10.051 649 PHE AAA N 1
ATOM 4525 C CA . PHE A 1 323 ? 13.143 16.097 3.567 1.000 9.154 649 PHE AAA CA 1
ATOM 4526 C C . PHE A 1 323 ? 13.551 16.398 4.979 1.000 8.090 649 PHE AAA C 1
ATOM 4527 O O . PHE A 1 323 ? 14.667 15.973 5.363 1.000 10.056 649 PHE AAA O 1
ATOM 4544 N N . ALA A 1 324 ? 12.720 17.055 5.779 1.000 8.343 650 ALA AAA N 1
ATOM 4545 C CA . ALA A 1 324 ? 13.106 17.629 7.066 1.000 8.335 650 ALA AAA CA 1
ATOM 4546 C C . ALA A 1 324 ? 12.176 17.267 8.217 1.000 8.396 650 ALA AAA C 1
ATOM 4547 O O . ALA A 1 324 ? 12.538 17.532 9.377 1.000 9.412 650 ALA AAA O 1
ATOM 4554 N N . MET A 1 325 ? 10.998 16.736 7.992 1.000 7.933 651 MET AAA N 1
ATOM 4555 C CA . MET A 1 325 ? 10.090 16.396 9.088 1.000 7.904 651 MET AAA CA 1
ATOM 4556 C C . MET A 1 325 ? 8.979 15.518 8.545 1.000 7.838 651 MET AAA C 1
ATOM 4557 O O . MET A 1 325 ? 8.410 15.826 7.482 1.000 8.483 651 MET AAA O 1
ATOM 4571 N N . SER A 1 326 ? 8.565 14.522 9.303 1.000 7.809 652 SER AAA N 1
ATOM 4572 C CA . SER A 1 326 ? 7.443 13.648 8.961 1.000 7.306 652 SER AAA CA 1
ATOM 4573 C C . SER A 1 326 ? 6.408 13.722 10.050 1.000 7.327 652 SER AAA C 1
ATOM 4574 O O . SER A 1 326 ? 6.745 13.434 11.231 1.000 8.540 652 SER AAA O 1
ATOM 4582 N N . TYR A 1 327 ? 5.141 13.987 9.753 1.000 7.311 653 TYR AAA N 1
ATOM 4583 C CA . TYR A 1 327 ? 4.089 14.160 10.791 1.000 7.683 653 TYR AAA CA 1
ATOM 4584 C C . TYR A 1 327 ? 2.737 13.833 10.166 1.000 7.504 653 TYR AAA C 1
ATOM 4585 O O . TYR A 1 327 ? 2.691 13.456 9.009 1.000 8.496 653 TYR AAA O 1
ATOM 4603 N N . ASP A 1 328 ? 1.693 13.940 10.952 1.000 7.567 654 ASP AAA N 1
ATOM 4604 C CA . ASP A 1 328 ? 0.295 13.762 10.527 1.000 7.714 654 ASP AAA CA 1
ATOM 4605 C C . ASP A 1 328 ? -0.468 15.043 10.713 1.000 7.772 654 ASP AAA C 1
ATOM 4606 O O . ASP A 1 328 ? -0.299 15.784 11.673 1.000 8.506 654 ASP AAA O 1
ATOM 4615 N N . ASP A 1 329 ? -1.377 15.295 9.772 1.000 8.672 655 ASP AAA N 1
ATOM 4616 C CA . ASP A 1 329 ? -2.239 16.497 9.808 1.000 9.238 655 ASP AAA CA 1
ATOM 4617 C C . ASP A 1 329 ? -3.678 16.079 9.551 1.000 8.159 655 ASP AAA C 1
ATOM 4618 O O . ASP A 1 329 ? -4.026 14.911 9.483 1.000 8.522 655 ASP AAA O 1
ATOM 4627 N N . ALA A 1 330 ? -4.550 17.066 9.359 1.000 9.296 656 ALA AAA N 1
ATOM 4628 C CA . ALA A 1 330 ? -5.978 16.772 9.192 1.000 8.919 656 ALA AAA CA 1
ATOM 4629 C C . ALA A 1 330 ? -6.219 15.889 7.991 1.000 8.072 656 ALA AAA C 1
ATOM 4630 O O . ALA A 1 330 ? -7.080 14.972 8.068 1.000 8.998 656 ALA AAA O 1
ATOM 4637 N N . LEU A 1 331 ? -5.552 16.105 6.873 1.000 8.175 657 LEU AAA N 1
ATOM 4638 C CA . LEU A 1 331 ? -5.779 15.312 5.666 1.0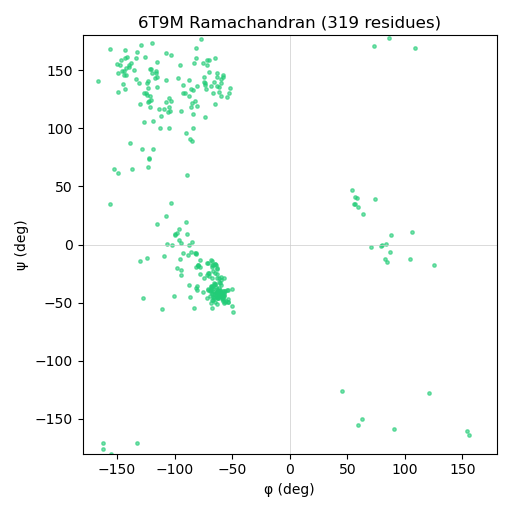00 8.254 657 LEU AAA CA 1
ATOM 4639 C C . LEU A 1 331 ? -5.317 13.894 5.899 1.000 7.532 657 LEU AAA C 1
ATOM 4640 O O . LEU A 1 331 ? -6.020 12.950 5.553 1.000 7.948 657 LEU AAA O 1
ATOM 4656 N N . SER A 1 332 ? -4.108 13.691 6.440 1.000 7.472 658 SER AAA N 1
ATOM 4657 C CA . SER A 1 332 ? -3.663 12.315 6.627 1.000 7.159 658 SER AAA CA 1
ATOM 4658 C C . SER A 1 332 ? -4.534 11.585 7.655 1.000 6.793 658 SER AAA C 1
ATOM 4659 O O . SER A 1 332 ? -4.758 10.383 7.539 1.000 7.317 658 SER AAA O 1
ATOM 4667 N N . ILE A 1 333 ? -5.033 12.307 8.658 1.000 6.443 659 ILE AAA N 1
ATOM 4668 C CA . ILE A 1 333 ? -5.917 11.695 9.648 1.000 7.185 659 ILE AAA CA 1
ATOM 4669 C C . ILE A 1 333 ? -7.261 11.340 9.013 1.000 7.203 659 ILE AAA C 1
ATOM 4670 O O . ILE A 1 333 ? -7.804 10.246 9.298 1.000 7.140 659 ILE AAA O 1
ATOM 4686 N N . PHE A 1 334 ? -7.799 12.178 8.127 1.000 7.019 660 PHE AAA N 1
ATOM 4687 C CA . PHE A 1 334 ? -8.980 11.791 7.329 1.000 7.335 660 PHE AAA CA 1
ATOM 4688 C C . PHE A 1 334 ? -8.720 10.472 6.619 1.000 6.611 660 PHE AAA C 1
ATOM 4689 O O . PHE A 1 334 ? -9.563 9.554 6.614 1.000 6.948 660 PHE AAA O 1
ATOM 4706 N N . LEU A 1 335 ? -7.575 10.370 5.949 1.000 7.193 661 LEU AAA N 1
ATOM 4707 C CA . LEU A 1 335 ? -7.303 9.165 5.148 1.000 6.859 661 LEU AAA CA 1
ATOM 4708 C C . LEU A 1 335 ? -7.100 7.936 5.988 1.000 6.901 661 LEU AAA C 1
ATOM 4709 O O . LEU A 1 335 ? -7.487 6.832 5.618 1.000 7.285 661 LEU AAA O 1
ATOM 4725 N N . LYS A 1 336 ? -6.449 8.097 7.152 1.000 7.025 662 LYS AAA N 1
ATOM 4726 C CA . LYS A 1 336 ? -6.224 6.961 8.056 1.000 6.764 662 LYS AAA CA 1
ATOM 4727 C C . LYS A 1 336 ? -7.540 6.511 8.725 1.000 6.440 662 LYS AAA C 1
ATOM 4728 O O . LYS A 1 336 ? -7.752 5.322 8.916 1.000 7.211 662 LYS AAA O 1
ATOM 4747 N N . THR A 1 337 ? -8.381 7.461 9.097 1.000 6.651 663 THR AAA N 1
ATOM 4748 C CA . THR A 1 337 ? -9.695 7.103 9.657 1.000 6.577 663 THR AAA CA 1
ATOM 4749 C C . THR A 1 337 ? -10.582 6.464 8.587 1.000 6.714 663 THR AAA C 1
ATOM 4750 O O . THR A 1 337 ? -11.327 5.531 8.888 1.000 7.361 663 THR AAA O 1
ATOM 4761 N N . GLN A 1 338 ? -10.496 6.945 7.333 1.000 6.959 664 GLN AAA N 1
ATOM 4762 C CA . GLN A 1 338 ? -11.176 6.236 6.253 1.000 7.227 664 GLN AAA CA 1
ATOM 4763 C C . GLN A 1 338 ? -10.637 4.834 6.141 1.000 7.240 664 GLN AAA C 1
ATOM 4764 O O . GLN A 1 338 ? -11.423 3.892 5.907 1.000 8.130 664 GLN AAA O 1
ATOM 4778 N N . TYR A 1 339 ? -9.339 4.622 6.281 1.000 7.346 665 TYR AAA N 1
ATOM 4779 C CA . TYR A 1 339 ? -8.779 3.261 6.235 1.000 7.056 665 TYR AAA CA 1
ATOM 4780 C C . TYR A 1 339 ? -9.408 2.395 7.328 1.000 6.785 665 TYR AAA C 1
ATOM 4781 O O . TYR A 1 339 ? -9.722 1.230 7.089 1.000 7.561 665 TYR AAA O 1
ATOM 4799 N N . VAL A 1 340 ? -9.525 2.950 8.549 1.000 6.785 666 VAL AAA N 1
ATOM 4800 C CA . VAL A 1 340 ? -10.155 2.208 9.635 1.000 7.590 666 VAL AAA CA 1
ATOM 4801 C C . VAL A 1 340 ? -11.583 1.760 9.259 1.000 7.456 666 VAL AAA C 1
ATOM 4802 O O . VAL A 1 340 ? -11.982 0.613 9.488 1.000 8.169 666 VAL AAA O 1
ATOM 4815 N N . LEU A 1 341 ? -12.373 2.722 8.759 1.000 7.322 667 LEU AAA N 1
ATOM 4816 C CA . LEU A 1 341 ? -13.773 2.429 8.419 1.000 8.017 667 LEU AAA CA 1
ATOM 4817 C C . LEU A 1 341 ? -13.862 1.447 7.278 1.000 8.146 667 LEU AAA C 1
ATOM 4818 O O . LEU A 1 341 ? -14.661 0.477 7.321 1.000 9.941 667 LEU AAA O 1
ATOM 4834 N N . ARG A 1 342 ? -13.087 1.638 6.218 1.000 8.017 668 ARG AAA N 1
ATOM 4835 C CA . ARG A 1 342 ? -13.147 0.803 5.039 1.000 8.125 668 ARG AAA CA 1
ATOM 4836 C C . ARG A 1 342 ? -12.701 -0.604 5.327 1.000 8.654 668 ARG AAA C 1
ATOM 4837 O O . ARG A 1 342 ? -13.161 -1.559 4.693 1.000 10.251 668 ARG AAA O 1
ATOM 4858 N N . ASN A 1 343 ? -11.725 -0.802 6.225 1.000 8.440 669 ASN AAA N 1
ATOM 4859 C CA . ASN A 1 343 ? -11.098 -2.078 6.505 1.000 8.475 669 ASN AAA CA 1
ATOM 4860 C C . ASN A 1 343 ? -11.631 -2.767 7.749 1.000 7.854 669 ASN AAA C 1
ATOM 4861 O O . ASN A 1 343 ? -11.112 -3.791 8.177 1.000 9.596 669 ASN AAA O 1
ATOM 4872 N N . CYS A 1 344 ? -12.700 -2.230 8.344 1.000 8.119 670 CYS AAA N 1
ATOM 4873 C CA . CYS A 1 344 ? -13.371 -2.869 9.463 1.000 9.222 670 CYS AAA CA 1
ATOM 4874 C C . CYS A 1 344 ? -12.422 -3.088 10.641 1.000 8.880 670 CYS AAA C 1
ATOM 4875 O O . CYS A 1 344 ? -12.451 -4.122 11.332 1.000 9.420 670 CYS AAA O 1
ATOM 4882 N N . LEU A 1 345 ? -11.565 -2.076 10.888 1.000 8.085 671 LEU AAA N 1
ATOM 4883 C CA . LEU A 1 345 ? -10.697 -2.114 12.057 1.000 7.927 671 LEU AAA CA 1
ATOM 4884 C C . LEU A 1 345 ? -11.458 -1.662 13.298 1.000 7.672 671 LEU AAA C 1
ATOM 4885 O O . LEU A 1 345 ? -12.597 -1.177 13.251 1.000 8.614 671 LEU AAA O 1
ATOM 4901 N N . GLY A 1 346 ? -10.841 -1.874 14.456 1.000 8.343 672 GLY AAA N 1
ATOM 4902 C CA . GLY A 1 346 ? -11.516 -1.585 15.726 1.000 8.635 672 GLY AAA CA 1
ATOM 4903 C C . GLY A 1 346 ? -11.550 -0.128 16.078 1.000 8.543 672 GLY AAA C 1
ATOM 4904 O O . GLY A 1 346 ? -12.364 0.228 16.962 1.000 8.909 672 GLY AAA O 1
ATOM 4908 N N . GLY A 1 347 ? -10.714 0.716 15.515 1.000 8.061 673 GLY AAA N 1
ATOM 4909 C CA . GLY A 1 347 ? -10.670 2.085 15.908 1.000 7.840 673 GLY AAA CA 1
ATOM 4910 C C . GLY A 1 347 ? -9.307 2.698 15.643 1.000 7.285 673 GLY AAA C 1
ATOM 4911 O O . GLY A 1 347 ? -8.502 2.148 14.867 1.000 7.638 673 GLY AAA O 1
ATOM 4915 N N . VAL A 1 348 ? -9.054 3.798 16.322 1.000 7.356 674 VAL AAA N 1
ATOM 4916 C CA . VAL A 1 348 ? -7.895 4.660 16.112 1.000 7.238 674 VAL AAA CA 1
ATOM 4917 C C . VAL A 1 348 ? -7.442 5.197 17.444 1.000 6.864 674 VAL AAA C 1
ATOM 4918 O O . VAL A 1 348 ? -8.273 5.394 18.346 1.000 8.072 674 VAL AAA O 1
ATOM 4931 N N . PHE A 1 349 ? -6.136 5.445 17.574 1.000 7.167 675 PHE AAA N 1
ATOM 4932 C CA . PHE A 1 349 ? -5.654 6.118 18.772 1.000 7.475 675 PHE AAA CA 1
ATOM 4933 C C . PHE A 1 349 ? -4.537 7.054 18.438 1.000 7.288 675 PHE AAA C 1
ATOM 4934 O O . PHE A 1 349 ? -3.876 6.900 17.393 1.000 7.572 675 PHE AAA O 1
ATOM 4951 N N . SER A 1 350 ? -4.273 8.002 19.328 1.000 7.198 676 SER AAA N 1
ATOM 4952 C CA . SER A 1 350 ? -3.144 8.922 19.218 1.000 7.530 676 SER AAA CA 1
ATOM 4953 C C . SER A 1 350 ? -2.042 8.679 20.212 1.000 7.243 676 SER AAA C 1
ATOM 4954 O O . SER A 1 350 ? -2.285 8.250 21.351 1.000 8.404 676 SER AAA O 1
ATOM 4962 N N A TRP A 1 351 ? -0.871 9.037 19.795 0.500 7.511 677 TRP AAA N 1
ATOM 4963 N N B TRP A 1 351 ? -0.826 9.008 19.803 0.500 7.656 677 TRP AAA N 1
ATOM 4964 C CA A TRP A 1 351 ? 0.305 9.083 20.659 0.500 7.440 677 TRP AAA CA 1
ATOM 4965 C CA B TRP A 1 351 ? 0.373 9.065 20.657 0.500 7.627 677 TRP AAA CA 1
ATOM 4966 C C A TRP A 1 351 ? 0.890 10.480 20.540 0.500 7.364 677 TRP AAA C 1
ATOM 4967 C C B TRP A 1 351 ? 0.954 10.470 20.534 0.500 7.475 677 TRP AAA C 1
ATOM 4968 O O A TRP A 1 351 ? 1.496 10.795 19.527 0.500 7.983 677 TRP AAA O 1
ATOM 4969 O O B TRP A 1 351 ? 1.598 10.786 19.534 0.500 8.043 677 TRP AAA O 1
ATOM 5010 N N A THR A 1 352 ? 0.718 11.377 21.518 0.500 8.190 678 THR AAA N 1
ATOM 5011 N N B THR A 1 352 ? 0.709 11.378 21.498 0.500 8.188 678 THR AAA N 1
ATOM 5012 C CA A THR A 1 352 ? -0.094 11.319 22.704 0.500 8.269 678 THR AAA CA 1
ATOM 5013 C CA B THR A 1 352 ? -0.078 11.297 22.705 0.500 8.343 678 THR AAA CA 1
ATOM 5014 C C A THR A 1 352 ? -0.916 12.591 22.804 0.500 8.472 678 THR AAA C 1
ATOM 5015 C C B THR A 1 352 ? -0.884 12.577 22.817 0.500 8.514 678 THR AAA C 1
ATOM 5016 O O A THR A 1 352 ? -0.572 13.586 22.151 0.500 9.054 678 THR AAA O 1
ATOM 5017 O O B THR A 1 352 ? -0.569 13.576 22.152 0.500 9.077 678 THR AAA O 1
ATOM 5038 N N A SER A 1 353 ? -1.910 12.608 23.649 0.500 8.390 679 SER AAA N 1
ATOM 5039 N N B SER A 1 353 ? -1.848 12.610 23.684 0.500 8.496 679 SER AAA N 1
ATOM 5040 C CA A SER A 1 353 ? -2.824 13.755 23.735 0.500 8.962 679 SER AAA CA 1
ATOM 5041 C CA B SER A 1 353 ? -2.770 13.759 23.715 0.500 8.914 679 SER AAA CA 1
ATOM 5042 C C A SER A 1 353 ? -2.124 15.075 24.020 0.500 8.338 679 SER AAA C 1
ATOM 5043 C C B SER A 1 353 ? -2.079 15.079 24.003 0.500 8.422 679 SER AAA C 1
ATOM 5044 O O A SER A 1 353 ? -2.540 16.110 23.452 0.500 9.043 679 SER AAA O 1
ATOM 5045 O O B SER A 1 353 ? -2.443 16.113 23.440 0.500 9.185 679 SER AAA O 1
ATOM 5060 N N . THR A 1 354 ? -1.113 15.055 24.880 1.000 8.569 680 THR AAA N 1
ATOM 5061 C CA . THR A 1 354 ? -0.497 16.291 25.370 1.000 10.562 680 THR AAA CA 1
ATOM 5062 C C . THR A 1 354 ? 0.452 16.898 24.337 1.000 11.493 680 THR AAA C 1
ATOM 5063 O O . THR A 1 354 ? 0.916 18.010 24.585 1.000 13.931 680 THR AAA O 1
ATOM 5074 N N . TYR A 1 355 ? 0.675 16.266 23.217 1.000 9.193 681 TYR AAA N 1
ATOM 5075 C CA . TYR A 1 355 ? 1.406 16.864 22.094 1.000 8.917 681 TYR AAA CA 1
ATOM 5076 C C . TYR A 1 355 ? 0.511 17.748 21.262 1.000 9.362 681 TYR AAA C 1
ATOM 5077 O O . TYR A 1 355 ? 1.010 18.423 20.322 1.000 10.580 681 TYR AAA O 1
ATOM 5095 N N . ASP A 1 356 ? -0.788 17.750 21.554 1.000 9.246 682 ASP AAA N 1
ATOM 5096 C CA . ASP A 1 356 ? -1.860 18.416 20.796 1.000 9.617 682 ASP AAA CA 1
ATOM 5097 C C . ASP A 1 356 ? -2.790 19.092 21.787 1.000 9.954 682 ASP AAA C 1
ATOM 5098 O O . ASP A 1 356 ? -3.929 18.655 21.939 1.000 10.275 682 ASP AAA O 1
ATOM 5107 N N . GLN A 1 357 ? -2.271 20.082 22.501 1.000 10.767 683 GLN AAA N 1
ATOM 5108 C CA . GLN A 1 357 ? -2.969 20.661 23.654 1.000 11.159 683 GLN AAA CA 1
ATOM 5109 C C . GLN A 1 357 ? -4.267 21.356 23.250 1.000 12.486 683 GLN AAA C 1
ATOM 5110 O O . GLN A 1 357 ? -5.104 21.505 24.185 1.000 14.831 683 GLN AAA O 1
ATOM 5124 N N . ALA A 1 358 ? -4.429 21.816 22.033 1.000 11.449 684 ALA AAA N 1
ATOM 5125 C CA . ALA A 1 358 ? -5.667 22.429 21.561 1.000 11.867 684 ALA AAA CA 1
ATOM 5126 C C . ALA A 1 358 ? -6.649 21.431 21.006 1.000 11.388 684 ALA AAA C 1
ATOM 5127 O O . ALA A 1 358 ? -7.729 21.777 20.569 1.000 12.862 684 ALA AAA O 1
ATOM 5134 N N . ASN A 1 359 ? -6.291 20.121 21.000 1.000 10.462 685 ASN AAA N 1
ATOM 5135 C CA . ASN A 1 359 ? -7.162 19.064 20.488 1.000 10.288 685 ASN AAA CA 1
ATOM 5136 C C . ASN A 1 359 ? -7.534 19.278 19.025 1.000 10.485 685 ASN AAA C 1
ATOM 5137 O O . ASN A 1 359 ? -8.569 18.801 18.583 1.000 12.191 685 ASN AAA O 1
ATOM 5148 N N . ILE A 1 360 ? -6.613 19.875 18.287 1.000 10.509 686 ILE AAA N 1
ATOM 5149 C CA . ILE A 1 360 ? -6.811 20.070 16.838 1.000 11.465 686 ILE AAA CA 1
ATOM 5150 C C . ILE A 1 360 ? -6.786 18.700 16.131 1.000 9.983 686 ILE AAA C 1
ATOM 5151 O O . ILE A 1 360 ? -7.718 18.315 15.414 1.000 11.059 686 ILE AAA O 1
ATOM 5167 N N . LEU A 1 361 ? -5.712 17.980 16.373 1.000 9.525 687 LEU AAA N 1
ATOM 5168 C CA . LEU A 1 361 ? -5.601 16.617 15.766 1.000 9.412 687 LEU AAA CA 1
ATOM 5169 C C . LEU A 1 361 ? -6.587 15.661 16.373 1.000 9.106 687 LEU AAA C 1
ATOM 5170 O O . LEU A 1 361 ? -7.182 14.833 15.709 1.000 9.351 687 LEU AAA O 1
ATOM 5186 N N . ALA A 1 362 ? -6.797 15.727 17.703 1.000 9.138 688 ALA AAA N 1
ATOM 5187 C CA . ALA A 1 362 ? -7.743 14.808 18.358 1.000 8.993 688 ALA AAA CA 1
ATOM 5188 C C . ALA A 1 362 ? -9.171 14.978 17.797 1.000 8.685 688 ALA AAA C 1
ATOM 5189 O O . ALA A 1 362 ? -9.851 14.002 17.604 1.000 9.383 688 ALA AAA O 1
ATOM 5196 N N . ARG A 1 363 ? -9.569 16.243 17.614 1.000 9.506 689 ARG AAA N 1
ATOM 5197 C CA . ARG A 1 363 ? -10.885 16.474 17.015 1.000 9.899 689 ARG AAA CA 1
ATOM 5198 C C . ARG A 1 363 ? -10.976 15.837 15.629 1.000 9.209 689 ARG AAA C 1
ATOM 5199 O O . ARG A 1 363 ? -11.980 15.233 15.289 1.000 9.738 689 ARG AAA O 1
ATOM 5220 N N A THR A 1 364 ? -9.950 16.046 14.806 0.500 9.909 690 THR AAA N 1
ATOM 5221 N N B THR A 1 364 ? -9.910 16.022 14.809 0.500 10.083 690 THR AAA N 1
ATOM 5222 C CA A THR A 1 364 ? -9.951 15.460 13.469 0.500 10.312 690 THR AAA CA 1
ATOM 5223 C CA B THR A 1 364 ? -9.944 15.452 13.448 0.500 10.325 690 THR AAA CA 1
ATOM 5224 C C A THR A 1 364 ? -10.092 13.944 13.546 0.500 9.383 690 THR AAA C 1
ATOM 5225 C C B THR A 1 364 ? -10.048 13.939 13.524 0.500 9.506 690 THR AAA C 1
ATOM 5226 O O A THR A 1 364 ? -10.825 13.329 12.757 0.500 9.935 690 THR AAA O 1
ATOM 5227 O O B THR A 1 364 ? -10.747 13.327 12.742 0.500 9.917 690 THR AAA O 1
ATOM 5248 N N . MET A 1 365 ? -9.343 13.314 14.455 1.000 9.427 691 MET AAA N 1
ATOM 5249 C CA . MET A 1 365 ? -9.419 11.885 14.589 1.000 10.364 691 MET AAA CA 1
ATOM 5250 C C . MET A 1 365 ? -10.805 11.455 14.986 1.000 9.154 691 MET AAA C 1
ATOM 5251 O O . MET A 1 365 ? -11.380 10.492 14.459 1.000 10.517 691 MET AAA O 1
ATOM 5265 N N . SER A 1 366 ? -11.407 12.200 15.927 1.000 9.830 692 SER AAA N 1
ATOM 5266 C CA . SER A 1 366 ? -12.734 11.867 16.425 1.000 10.967 692 SER AAA CA 1
ATOM 5267 C C . SER A 1 366 ? -13.826 11.976 15.351 1.000 9.296 692 SER AAA C 1
ATOM 5268 O O . SER A 1 366 ? -14.629 11.073 15.153 1.000 10.941 692 SER AAA O 1
ATOM 5276 N N . ILE A 1 367 ? -13.836 13.127 14.633 1.000 9.785 693 ILE AAA N 1
ATOM 5277 C CA . ILE A 1 367 ? -14.794 13.300 13.529 1.000 10.514 693 ILE AAA CA 1
ATOM 5278 C C . ILE A 1 367 ? -14.477 12.428 12.356 1.000 9.209 693 ILE AAA C 1
ATOM 5279 O O . ILE A 1 367 ? -15.369 11.995 11.640 1.000 10.288 693 ILE AAA O 1
ATOM 5295 N N . GLY A 1 368 ? -13.226 12.048 12.147 1.000 8.606 694 GLY AAA N 1
ATOM 5296 C CA . GLY A 1 368 ? -12.885 11.092 11.099 1.000 8.325 694 GLY AAA CA 1
ATOM 5297 C C . GLY A 1 368 ? -13.548 9.753 11.307 1.000 8.164 694 GLY AAA C 1
ATOM 5298 O O . GLY A 1 368 ? -13.864 9.063 10.330 1.000 9.143 694 GLY AAA O 1
ATOM 5302 N N . ILE A 1 369 ? -13.760 9.351 12.536 1.000 8.490 695 ILE AAA N 1
ATOM 5303 C CA . ILE A 1 369 ? -14.504 8.113 12.833 1.000 9.077 695 ILE AAA CA 1
ATOM 5304 C C . ILE A 1 369 ? -16.007 8.364 12.888 1.000 10.701 695 ILE AAA C 1
ATOM 5305 O O . ILE A 1 369 ? -16.751 7.547 12.379 1.000 11.849 695 ILE AAA O 1
ATOM 5321 N N . ASN A 1 370 ? -16.399 9.435 13.566 1.000 11.025 696 ASN AAA N 1
ATOM 5322 C CA . ASN A 1 370 ? -17.823 9.613 13.953 1.000 13.078 696 ASN AAA CA 1
ATOM 5323 C C . ASN A 1 370 ? -18.596 10.506 13.035 1.000 13.378 696 ASN AAA C 1
ATOM 5324 O O . ASN A 1 370 ? -19.804 10.467 13.124 1.000 16.481 696 ASN AAA O 1
ATOM 5335 N N . ASP A 1 371 ? -17.990 11.369 12.242 1.000 12.578 697 ASP AAA N 1
ATOM 5336 C CA . ASP A 1 371 ? -18.688 12.281 11.322 1.000 13.046 697 ASP AAA CA 1
ATOM 5337 C C . ASP A 1 371 ? -17.788 12.613 10.127 1.000 11.051 697 ASP AAA C 1
ATOM 5338 O O . ASP A 1 371 ? -17.418 13.755 9.881 1.000 11.794 697 ASP AAA O 1
ATOM 5347 N N . PRO A 1 372 ? -17.457 11.609 9.306 1.000 10.667 698 PRO AAA N 1
ATOM 5348 C CA . PRO A 1 372 ? -16.506 11.821 8.254 1.000 10.504 698 PRO AAA CA 1
ATOM 5349 C C . PRO A 1 372 ? -16.930 12.831 7.214 1.000 11.099 698 PRO AAA C 1
ATOM 5350 O O . PRO A 1 372 ? -16.125 13.436 6.536 1.000 11.265 698 PRO AAA O 1
ATOM 5361 N N . GLU A 1 373 ? -18.257 12.969 7.013 1.000 11.549 699 GLU AAA N 1
ATOM 5362 C CA . GLU A 1 373 ? -18.735 13.982 6.033 1.000 11.572 699 GLU AAA CA 1
ATOM 5363 C C . GLU A 1 373 ? -18.350 15.375 6.507 1.000 10.830 699 GLU AAA C 1
ATOM 5364 O O . GLU A 1 373 ? -18.039 16.223 5.628 1.000 12.675 699 GLU AAA O 1
ATOM 5376 N N . VAL A 1 374 ? -18.368 15.678 7.782 1.000 11.930 700 VAL AAA N 1
ATOM 5377 C CA . VAL A 1 374 ? -17.969 17.016 8.276 1.000 12.817 700 VAL AAA CA 1
ATOM 5378 C C . VAL A 1 374 ? -16.482 17.192 8.032 1.000 11.375 700 VAL AAA C 1
ATOM 5379 O O . VAL A 1 374 ? -16.022 18.252 7.600 1.000 12.412 700 VAL AAA O 1
ATOM 5392 N N . LEU A 1 375 ? -15.659 16.168 8.298 1.000 10.470 701 LEU AAA N 1
ATOM 5393 C CA . LEU A 1 375 ? -14.224 16.275 8.056 1.000 10.080 701 LEU AAA CA 1
ATOM 5394 C C . LEU A 1 375 ? -13.949 16.491 6.582 1.000 9.867 701 LEU AAA C 1
ATOM 5395 O O . LEU A 1 375 ? -13.123 17.370 6.223 1.000 10.370 701 LEU AAA O 1
ATOM 5411 N N . LYS A 1 376 ? -14.605 15.747 5.699 1.000 10.546 702 LYS AAA N 1
ATOM 5412 C CA . LYS A 1 376 ? -14.391 15.995 4.271 1.000 10.938 702 LYS AAA CA 1
ATOM 5413 C C . LYS A 1 376 ? -14.750 17.439 3.886 1.000 11.283 702 LYS AAA C 1
ATOM 5414 O O . LYS A 1 376 ? -14.015 18.076 3.150 1.000 12.307 702 LYS AAA O 1
ATOM 5433 N N . GLU A 1 377 ? -15.879 17.920 4.380 1.000 11.454 703 GLU AAA N 1
ATOM 5434 C CA . GLU A 1 377 ? -16.285 19.299 4.054 1.000 13.538 703 GLU AAA CA 1
ATOM 5435 C C . GLU A 1 377 ? -15.253 20.301 4.534 1.000 13.270 703 GLU AAA C 1
ATOM 5436 O O . GLU A 1 377 ? -14.915 21.240 3.849 1.000 14.070 703 GLU AAA O 1
ATOM 5448 N N . GLU A 1 378 ? -14.731 20.120 5.727 1.000 12.515 704 GLU AAA N 1
ATOM 5449 C CA . GLU A 1 378 ? -13.690 21.011 6.247 1.000 12.038 704 GLU AAA CA 1
ATOM 5450 C C . GLU A 1 378 ? -12.469 20.960 5.367 1.000 12.333 704 GLU AAA C 1
ATOM 5451 O O . GLU A 1 378 ? -11.860 21.988 5.043 1.000 13.815 704 GLU AAA O 1
ATOM 5463 N N . LEU A 1 379 ? -12.056 19.801 4.918 1.000 10.886 705 LEU AAA N 1
ATOM 5464 C CA . LEU A 1 379 ? -10.896 19.654 4.052 1.000 11.907 705 LEU AAA CA 1
ATOM 5465 C C . LEU A 1 379 ? -11.173 20.286 2.695 1.000 11.965 705 LEU AAA C 1
ATOM 5466 O O . LEU A 1 379 ? -10.258 20.858 2.110 1.000 13.154 705 LEU AAA O 1
ATOM 5482 N N . GLU A 1 380 ? -12.393 20.200 2.187 1.000 11.622 706 GLU AAA N 1
ATOM 5483 C CA . GLU A 1 380 ? -12.698 20.853 0.897 1.000 13.007 706 GLU AAA CA 1
ATOM 5484 C C . GLU A 1 380 ? -12.604 22.375 1.059 1.000 13.886 706 GLU AAA C 1
ATOM 5485 O O . GLU A 1 380 ? -12.410 23.079 0.049 1.000 15.486 706 GLU AAA O 1
ATOM 5497 N N . GLY A 1 381 ? -12.738 22.942 2.235 1.000 14.154 707 GLY AAA N 1
ATOM 5498 C CA . GLY A 1 381 ? -12.489 24.375 2.453 1.000 14.433 707 GLY AAA CA 1
ATOM 5499 C C . GLY A 1 381 ? -11.037 24.775 2.295 1.000 16.049 707 GLY AAA C 1
ATOM 5500 O O . GLY A 1 381 ? -10.809 25.996 2.125 1.000 20.352 707 GLY AAA O 1
ATOM 5504 N N . ILE A 1 382 ? -10.110 23.856 2.333 1.000 15.944 708 ILE AAA N 1
ATOM 5505 C CA . ILE A 1 382 ? -8.681 24.108 2.069 1.000 18.447 708 ILE AAA CA 1
ATOM 5506 C C . ILE A 1 382 ? -8.359 23.662 0.646 1.000 20.826 708 ILE AAA C 1
ATOM 5507 O O . ILE A 1 382 ? -7.646 24.383 -0.096 1.000 22.282 708 ILE AAA O 1
ATOM 5523 N N . TYR A 1 383 ? -8.814 22.530 0.193 1.000 17.976 709 TYR AAA N 1
ATOM 5524 C CA . TYR A 1 383 ? -8.333 21.953 -1.094 1.000 18.168 709 TYR AAA CA 1
ATOM 5525 C C . TYR A 1 383 ? -9.377 22.082 -2.189 1.000 17.415 709 TYR AAA C 1
ATOM 5526 O O . TYR A 1 383 ? -9.075 21.641 -3.344 1.000 18.636 709 TYR AAA O 1
ATOM 5544 N N . GLY A 1 384 ? -10.533 22.643 -1.989 1.000 18.136 710 GLY AAA N 1
ATOM 5545 C CA . GLY A 1 384 ? -11.598 22.575 -3.018 1.000 18.634 710 GLY AAA CA 1
ATOM 5546 C C . GLY A 1 384 ? -12.201 21.184 -3.091 1.000 17.952 710 GLY AAA C 1
ATOM 5547 O O . GLY A 1 384 ? -11.862 20.275 -2.286 1.000 17.755 710 GLY AAA O 1
ATOM 5551 N N . GLN A 1 385 ? -13.276 21.047 -3.842 1.000 22.079 711 GLN AAA N 1
ATOM 5552 C CA . GLN A 1 385 ? -14.077 19.808 -3.892 1.000 23.029 711 GLN AAA CA 1
ATOM 5553 C C . GLN A 1 385 ? -13.211 18.660 -4.405 1.000 22.195 711 GLN AAA C 1
ATOM 5554 O O . GLN A 1 385 ? -12.439 18.832 -5.314 1.000 23.819 711 GLN AAA O 1
ATOM 5568 N N . PHE A 1 386 ? -13.202 17.517 -3.742 1.000 21.721 712 PHE AAA N 1
ATOM 5569 C CA . PHE A 1 386 ? -12.391 16.334 -4.177 1.000 22.861 712 PHE AAA CA 1
ATOM 5570 C C . PHE A 1 386 ? -13.265 15.107 -3.915 1.000 23.840 712 PHE AAA C 1
ATOM 5571 O O . PHE A 1 386 ? -14.482 15.275 -3.552 1.000 24.950 712 PHE AAA O 1
ATOM 5589 N N . GLY B 2 1 ? 8.290 1.971 20.058 1.000 26.874 1 GLY BBB N 1
ATOM 5590 C CA . GLY B 2 1 ? 9.491 2.713 19.794 1.000 23.011 1 GLY BBB CA 1
ATOM 5591 C C . GLY B 2 1 ? 9.608 3.913 20.725 1.000 22.684 1 GLY BBB C 1
ATOM 5592 O O . GLY B 2 1 ? 8.698 4.204 21.575 1.000 24.245 1 GLY BBB O 1
ATOM 5598 N N . PRO B 2 2 ? 10.753 4.639 20.600 1.000 20.426 2 PRO BBB N 1
ATOM 5599 C CA . PRO B 2 2 ? 11.096 5.696 21.549 1.000 21.310 2 PRO BBB CA 1
ATOM 5600 C C . PRO B 2 2 ? 10.192 6.917 21.408 1.000 19.855 2 PRO BBB C 1
ATOM 5601 O O . PRO B 2 2 ? 10.044 7.621 22.420 1.000 20.605 2 PRO BBB O 1
ATOM 5612 N N . ALA B 2 3 ? 9.560 7.173 20.223 1.000 17.531 3 ALA BBB N 1
ATOM 5613 C CA . ALA B 2 3 ? 8.745 8.366 19.996 1.000 18.013 3 ALA BBB CA 1
ATOM 5614 C C . ALA B 2 3 ? 9.553 9.558 20.551 1.000 19.387 3 ALA BBB C 1
ATOM 5615 O O . ALA B 2 3 ? 10.695 9.745 20.078 1.000 21.334 3 ALA BBB O 1
ATOM 5622 N N . MET B 2 4 ? 9.022 10.393 21.442 1.000 19.079 4 MET BBB N 1
ATOM 5623 C CA . MET B 2 4 ? 9.751 11.599 21.884 1.000 21.363 4 MET BBB CA 1
ATOM 5624 C C . MET B 2 4 ? 10.652 11.342 23.090 1.000 25.990 4 MET BBB C 1
ATOM 5625 O O . MET B 2 4 ? 11.134 12.360 23.661 1.000 29.988 4 MET BBB O 1
ATOM 5639 N N . LYS B 2 5 ? 10.873 10.088 23.534 1.000 26.961 5 LYS BBB N 1
ATOM 5640 C CA . LYS B 2 5 ? 11.491 9.816 24.862 1.000 32.962 5 LYS BBB CA 1
ATOM 5641 C C . LYS B 2 5 ? 13.001 10.082 24.770 1.000 46.340 5 LYS BBB C 1
ATOM 5642 O O . LYS B 2 5 ? 13.532 10.090 23.628 1.000 35.628 5 LYS BBB O 1
#

B-factor: mean 15.4, std 9.49, range [6.44, 77.33]

Secondary structure (P-SEA, 3-state):
cccccccccccccccccbbbbbbbccccccccccccccccccccccccccbbbbbccaaaaaaaaacccccccbbbbbbcccccccccccccccaaaaaaaaaaaaaaaaaacccbbbbbcccccccccccccccaaaaaaaaaaaaaaaaacccbbbbbbbbccccccccccccccccccccccccccccccccccccccccccccccccccccccccaaaaaaaaaaaccccccbbbbbbccccccccccccaaaaaacccccccbbbbbcccccccccccccccccccccaaaaaaaaaaaaaacccbbbbccccccccaaaaaaaaaacccaaaaaaaaaaccccc/ccccc

Nearest PDB structures (foldseek):
  6tsb-assembly1_AAA-2  TM=7.579E-01  e=1.413E-63  Clostridioides difficile 630
  2esc-assembly1_A  TM=8.400E-01  e=7.265E-25  Bos taurus
  2dsv-assembly1_A  TM=8.460E-01  e=4.629E-24  Ovis aries
  2qf8-assembly1_A  TM=8.407E-01  e=5.926E-24  Bubalus bubalis
  1ljy-assembly1_A  TM=7.953E-01  e=2.656E-24  Capra hircus

Sequence (355 aa):
ITDPYNPIVENANCPDINPIVAEYVLGNPTNVDAQLLDAVIFAFAEIDQSGNLFIPYPRFLNQLLALKGEKPSLKVIVAIGGWGAEGFSDAALTPTSRYNFARQVNQMINEYALDGIDIDWEYPGSSASGITSRPQDRENFTLLLTAIRDVVIGDDKWLSVAGTGDRGYINSSSAEIDKIAPIIDYFNLMMSYDFTAGETGPNGRKHQANLFDDSDLSLPGYSVDAMMVRNLENAGMPSSEKILLGIPFYGRRLGATITRTYDELRRRDYINKNGYEYRFDNTAQVPYLVKDGDFAMSYDDALSIFLKTQYVLRNCLGGVFSWWTTSSTYDQANILARTTMSIGINDPEVLKEELEGIYGQFGPAMK

Radius of gyration: 19.62 Å; Cα contacts (8 Å, |Δi|>4): 830; chains: 2; bounding box: 44×49×56 Å